Protein AF-0000000066292371 (afdb_homodimer)

Structure (mmCIF, N/CA/C/O backbone):
data_AF-0000000066292371-model_v1
#
loop_
_entity.id
_entity.type
_entity.pdbx_description
1 polymer 'Uncharacterized protein MJ1493'
#
loop_
_atom_site.group_PDB
_atom_site.id
_atom_site.type_symbol
_atom_site.label_atom_id
_atom_site.label_alt_id
_atom_site.label_comp_id
_atom_site.label_asym_id
_atom_site.label_entity_id
_atom_site.label_seq_id
_atom_site.pdbx_PDB_ins_code
_atom_site.Cartn_x
_atom_site.Cartn_y
_atom_site.Cartn_z
_atom_site.occupancy
_atom_site.B_iso_or_equiv
_atom_site.auth_seq_id
_atom_site.auth_comp_id
_atom_site.auth_asym_id
_atom_site.auth_atom_id
_atom_site.pdbx_PDB_model_num
ATOM 1 N N . MET A 1 1 ? -5.598 -14.164 -34.562 1 35.22 1 MET A N 1
ATOM 2 C CA . MET A 1 1 ? -4.801 -14.211 -33.344 1 35.22 1 MET A CA 1
ATOM 3 C C . MET A 1 1 ? -4.656 -12.82 -32.75 1 35.22 1 MET A C 1
ATOM 5 O O . MET A 1 1 ? -4.148 -11.898 -33.406 1 35.22 1 MET A O 1
ATOM 9 N N . ILE A 1 2 ? -5.543 -12.234 -31.969 1 42.31 2 ILE A N 1
ATOM 10 C CA . ILE A 1 2 ? -5.602 -10.836 -31.594 1 42.31 2 ILE A CA 1
ATOM 11 C C . ILE A 1 2 ? -4.238 -10.383 -31.062 1 42.31 2 ILE A C 1
ATOM 13 O O . ILE A 1 2 ? -3.695 -10.984 -30.141 1 42.31 2 ILE A O 1
ATOM 17 N N . THR A 1 3 ? -3.465 -9.773 -31.875 1 56.19 3 THR A N 1
ATOM 18 C CA . THR A 1 3 ? -2.098 -9.375 -31.562 1 56.19 3 THR A CA 1
ATOM 19 C C . THR A 1 3 ? -2.061 -8.492 -30.312 1 56.19 3 THR A C 1
ATOM 21 O O . THR A 1 3 ? -2.633 -7.406 -30.297 1 56.19 3 THR A O 1
ATOM 24 N N . MET A 1 4 ? -1.975 -9.039 -29.156 1 68.94 4 MET A N 1
ATOM 25 C CA . MET A 1 4 ? -1.821 -8.266 -27.922 1 68.94 4 MET A CA 1
ATOM 26 C C . MET A 1 4 ? -0.57 -7.398 -27.984 1 68.94 4 MET A C 1
ATOM 28 O O . MET A 1 4 ? 0.406 -7.75 -28.656 1 68.94 4 MET A O 1
ATOM 32 N N . ASN A 1 5 ? -0.68 -6.156 -27.703 1 85.5 5 ASN A N 1
ATOM 33 C CA . ASN A 1 5 ? 0.447 -5.23 -27.672 1 85.5 5 ASN A CA 1
ATOM 34 C C . ASN A 1 5 ? 1.405 -5.555 -26.531 1 85.5 5 ASN A C 1
ATOM 36 O O . ASN A 1 5 ? 1.593 -4.738 -25.625 1 85.5 5 ASN A O 1
ATOM 40 N N . TYR A 1 6 ? 1.846 -6.859 -26.484 1 94.19 6 TYR A N 1
ATOM 41 C CA . TYR A 1 6 ? 2.857 -7.277 -25.516 1 94.19 6 TYR A CA 1
ATOM 42 C C . TYR A 1 6 ? 4.121 -7.758 -26.234 1 94.19 6 TYR A C 1
ATOM 44 O O . TYR A 1 6 ? 4.043 -8.5 -27.219 1 94.19 6 TYR A O 1
ATOM 52 N N . ASP A 1 7 ? 5.227 -7.285 -25.797 1 94.19 7 ASP A N 1
ATOM 53 C CA . ASP A 1 7 ? 6.516 -7.746 -26.297 1 94.19 7 ASP A CA 1
ATOM 54 C C . ASP A 1 7 ? 6.688 -9.25 -26.062 1 94.19 7 ASP A C 1
ATOM 56 O O . ASP A 1 7 ? 6.316 -9.766 -25 1 94.19 7 ASP A O 1
ATOM 60 N N . PRO A 1 8 ? 7.238 -10.008 -27 1 94.31 8 PRO A N 1
ATOM 61 C CA . PRO A 1 8 ? 7.43 -11.453 -26.859 1 94.31 8 PRO A CA 1
ATOM 62 C C . PRO A 1 8 ? 8.172 -11.836 -25.578 1 94.31 8 PRO A C 1
ATOM 64 O O . PRO A 1 8 ? 7.863 -12.859 -24.969 1 94.31 8 PRO A O 1
ATOM 67 N N . LYS A 1 9 ? 9.164 -11.039 -25.188 1 94.75 9 LYS A N 1
ATOM 68 C CA . LYS A 1 9 ? 9.906 -11.32 -23.969 1 94.75 9 LYS A CA 1
ATOM 69 C C . LYS A 1 9 ? 9 -11.234 -22.75 1 94.75 9 LYS A C 1
ATOM 71 O O . LYS A 1 9 ? 9.109 -12.039 -21.828 1 94.75 9 LYS A O 1
ATOM 76 N N . ILE A 1 10 ? 8.102 -10.258 -22.766 1 95.44 10 ILE A N 1
ATOM 77 C CA . ILE A 1 10 ? 7.148 -10.055 -21.672 1 95.44 10 ILE A CA 1
ATOM 78 C C . ILE A 1 10 ? 6.168 -11.227 -21.625 1 95.44 10 ILE A C 1
ATOM 80 O O . ILE A 1 10 ? 5.836 -11.719 -20.547 1 95.44 10 ILE A O 1
ATOM 84 N N . ILE A 1 11 ? 5.777 -11.672 -22.766 1 95.88 11 ILE A N 1
ATOM 85 C CA . ILE A 1 11 ? 4.867 -12.805 -22.875 1 95.88 11 ILE A CA 1
ATOM 86 C C . ILE A 1 11 ? 5.504 -14.039 -22.234 1 95.88 11 ILE A C 1
ATOM 88 O O . ILE A 1 11 ? 4.887 -14.703 -21.406 1 95.88 11 ILE A O 1
ATOM 92 N N . GLU A 1 12 ? 6.66 -14.359 -22.578 1 94.75 12 GLU A N 1
ATOM 93 C CA . GLU A 1 12 ? 7.363 -15.531 -22.047 1 94.75 12 GLU A CA 1
ATOM 94 C C . GLU A 1 12 ? 7.531 -15.453 -20.547 1 94.75 12 GLU A C 1
ATOM 96 O O . GLU A 1 12 ? 7.27 -16.422 -19.828 1 94.75 12 GLU A O 1
ATOM 101 N N . ARG A 1 13 ? 7.941 -14.312 -20.031 1 93.94 13 ARG A N 1
ATOM 102 C CA . ARG A 1 13 ? 8.148 -14.133 -18.594 1 93.94 13 ARG A CA 1
ATOM 103 C C . ARG A 1 13 ? 6.824 -14.203 -17.844 1 93.94 13 ARG A C 1
ATOM 105 O O . ARG A 1 13 ? 6.758 -14.773 -16.75 1 93.94 13 ARG A O 1
ATOM 112 N N . GLY A 1 14 ? 5.742 -13.578 -18.406 1 96.25 14 GLY A N 1
ATOM 113 C CA . GLY A 1 14 ? 4.426 -13.648 -17.781 1 96.25 14 GLY A CA 1
ATOM 114 C C . GLY A 1 14 ? 3.912 -15.07 -17.641 1 96.25 14 GLY A C 1
ATOM 115 O O . GLY A 1 14 ? 3.344 -15.43 -16.609 1 96.25 14 GLY A O 1
ATOM 116 N N . LYS A 1 15 ? 4.16 -15.859 -18.703 1 95.31 15 LYS A N 1
ATOM 117 C CA . LYS A 1 15 ? 3.775 -17.266 -18.656 1 95.31 15 LYS A CA 1
ATOM 118 C C . LYS A 1 15 ? 4.516 -18 -17.547 1 95.31 15 LYS A C 1
ATOM 120 O O . LYS A 1 15 ? 3.93 -18.828 -16.828 1 95.31 15 LYS A O 1
ATOM 125 N N . LEU A 1 16 ? 5.754 -17.734 -17.406 1 93 16 LEU A N 1
ATOM 126 C CA . LEU A 1 16 ? 6.551 -18.359 -16.359 1 93 16 LEU A CA 1
ATOM 127 C C . LEU A 1 16 ? 6.043 -17.969 -14.977 1 93 16 LEU A C 1
ATOM 129 O O . LEU A 1 16 ? 5.98 -18.812 -14.07 1 93 16 LEU A O 1
ATOM 133 N N . TYR A 1 17 ? 5.707 -16.688 -14.789 1 94.94 17 TYR A N 1
ATOM 134 C CA . TYR A 1 17 ? 5.18 -16.219 -13.508 1 94.94 17 TYR A CA 1
ATOM 135 C C . TYR A 1 17 ? 3.908 -16.984 -13.141 1 94.94 17 TYR A C 1
ATOM 137 O O . TYR A 1 17 ? 3.75 -17.422 -12 1 94.94 17 TYR A O 1
ATOM 145 N N . TYR A 1 18 ? 3.016 -17.141 -14.148 1 94.38 18 TYR A N 1
ATOM 146 C CA . TYR A 1 18 ? 1.777 -17.875 -13.898 1 94.38 18 TYR A CA 1
ATOM 147 C C . TYR A 1 18 ? 2.062 -19.328 -13.562 1 94.38 18 TYR A C 1
ATOM 149 O O . TYR A 1 18 ? 1.548 -19.859 -12.57 1 94.38 18 TYR A O 1
ATOM 157 N N . ARG A 1 19 ? 2.928 -19.984 -14.336 1 91.25 19 ARG A N 1
ATOM 158 C CA . ARG A 1 19 ? 3.229 -21.406 -14.164 1 91.25 19 ARG A CA 1
ATOM 159 C C . ARG A 1 19 ? 3.857 -21.672 -12.805 1 91.25 19 ARG A C 1
ATOM 161 O O . ARG A 1 19 ? 3.68 -22.75 -12.234 1 91.25 19 ARG A O 1
ATOM 168 N N . ASN A 1 20 ? 4.473 -20.703 -12.344 1 91.19 20 ASN A N 1
ATOM 169 C CA . ASN A 1 20 ? 5.148 -20.875 -11.062 1 91.19 20 ASN A CA 1
ATOM 170 C C . ASN A 1 20 ? 4.344 -20.281 -9.914 1 91.19 20 ASN A C 1
ATOM 172 O O . ASN A 1 20 ? 4.914 -19.891 -8.891 1 91.19 20 ASN A O 1
ATOM 176 N N . ASN A 1 21 ? 3.115 -20.031 -10.055 1 90.81 21 ASN A N 1
ATOM 177 C CA . ASN A 1 21 ? 2.135 -19.734 -9.016 1 90.81 21 ASN A CA 1
ATOM 178 C C . ASN A 1 21 ? 2.379 -18.359 -8.391 1 90.81 21 ASN A C 1
ATOM 180 O O . ASN A 1 21 ? 2.238 -18.188 -7.18 1 90.81 21 ASN A O 1
ATOM 184 N N . LEU A 1 22 ? 2.762 -17.469 -9.25 1 93.81 22 LEU A N 1
ATOM 185 C CA . LEU A 1 22 ? 3.064 -16.141 -8.703 1 93.81 22 LEU A CA 1
ATOM 186 C C . LEU A 1 22 ? 1.87 -15.203 -8.859 1 93.81 22 LEU A C 1
ATOM 188 O O . LEU A 1 22 ? 1.904 -14.07 -8.391 1 93.81 22 LEU A O 1
ATOM 192 N N . VAL A 1 23 ? 0.838 -15.664 -9.453 1 95.19 23 VAL A N 1
ATOM 193 C CA . VAL A 1 23 ? -0.432 -14.945 -9.445 1 95.19 23 VAL A CA 1
ATOM 194 C C . VAL A 1 23 ? -1.205 -15.289 -8.172 1 95.19 23 VAL A C 1
ATOM 196 O O . VAL A 1 23 ? -1.658 -16.422 -7.996 1 95.19 23 VAL A O 1
ATOM 199 N N . LYS A 1 24 ? -1.339 -14.359 -7.305 1 94.31 24 LYS A N 1
ATOM 200 C CA . LYS A 1 24 ? -2.029 -14.578 -6.039 1 94.31 24 LYS A CA 1
ATOM 201 C C . LYS A 1 24 ? -3.508 -14.883 -6.262 1 94.31 24 LYS A C 1
ATOM 203 O O . LYS A 1 24 ? -4.066 -15.781 -5.637 1 94.31 24 LYS A O 1
ATOM 208 N N . TYR A 1 25 ? -4.078 -14.117 -7.117 1 93.56 25 TYR A N 1
ATOM 209 C CA . TYR A 1 25 ? -5.461 -14.344 -7.52 1 93.56 25 TYR A CA 1
ATOM 210 C C . TYR A 1 25 ? -5.793 -13.594 -8.805 1 93.56 25 TYR A C 1
ATOM 212 O O . TYR A 1 25 ? -5.098 -12.641 -9.164 1 93.56 25 TYR A O 1
ATOM 220 N N . CYS A 1 26 ? -6.758 -14.062 -9.469 1 96.25 26 CYS A N 1
ATOM 221 C CA . CYS A 1 26 ? -7.316 -13.445 -10.664 1 96.25 26 CYS A CA 1
ATOM 222 C C . CYS A 1 26 ? -8.836 -13.375 -10.586 1 96.25 26 CYS A C 1
ATOM 224 O O . CYS A 1 26 ? -9.5 -14.398 -10.422 1 96.25 26 CYS A O 1
ATOM 226 N N . ILE A 1 27 ? -9.328 -12.164 -10.656 1 97.06 27 ILE A N 1
ATOM 227 C CA . ILE A 1 27 ? -10.766 -11.938 -10.555 1 97.06 27 ILE A CA 1
ATOM 228 C C . ILE A 1 27 ? -11.289 -11.344 -11.859 1 97.06 27 ILE A C 1
ATOM 230 O O . ILE A 1 27 ? -10.742 -10.359 -12.367 1 97.06 27 ILE A O 1
ATOM 234 N N . LYS A 1 28 ? -12.266 -11.953 -12.383 1 96.69 28 LYS A N 1
ATOM 235 C CA . LYS A 1 28 ? -12.977 -11.336 -13.5 1 96.69 28 LYS A CA 1
ATOM 236 C C . LYS A 1 28 ? -14.172 -10.531 -13.008 1 96.69 28 LYS A C 1
ATOM 238 O O . LYS A 1 28 ? -15.062 -11.07 -12.344 1 96.69 28 LYS A O 1
ATOM 243 N N . TYR A 1 29 ? -14.195 -9.328 -13.227 1 96.56 29 TYR A N 1
ATOM 244 C CA . TYR A 1 29 ? -15.297 -8.422 -12.914 1 96.56 29 TYR A CA 1
ATOM 245 C C . TYR A 1 29 ? -15.688 -7.594 -14.133 1 96.56 29 TYR A C 1
ATOM 247 O O . TYR A 1 29 ? -14.914 -6.746 -14.586 1 96.56 29 TYR A O 1
ATOM 255 N N . LYS A 1 30 ? -16.891 -7.82 -14.609 1 94.56 30 LYS A N 1
ATOM 256 C CA . LYS A 1 30 ? -17.312 -7.199 -15.859 1 94.56 30 LYS A CA 1
ATOM 257 C C . LYS A 1 30 ? -16.312 -7.469 -16.969 1 94.56 30 LYS A C 1
ATOM 259 O O . LYS A 1 30 ? -16 -8.625 -17.266 1 94.56 30 LYS A O 1
ATOM 264 N N . ASN A 1 31 ? -15.727 -6.516 -17.609 1 96.12 31 ASN A N 1
ATOM 265 C CA . ASN A 1 31 ? -14.805 -6.723 -18.719 1 96.12 31 ASN A CA 1
ATOM 266 C C . ASN A 1 31 ? -13.359 -6.453 -18.297 1 96.12 31 ASN A C 1
ATOM 268 O O . ASN A 1 31 ? -12.523 -6.098 -19.125 1 96.12 31 ASN A O 1
ATOM 272 N N . PHE A 1 32 ? -13.148 -6.656 -17.016 1 98 32 PHE A N 1
ATOM 273 C CA . PHE A 1 32 ? -11.797 -6.43 -16.516 1 98 32 PHE A CA 1
ATOM 274 C C . PHE A 1 32 ? -11.312 -7.629 -15.711 1 98 32 PHE A C 1
ATOM 276 O O . PHE A 1 32 ? -12.117 -8.359 -15.133 1 98 32 PHE A O 1
ATOM 283 N N . LEU A 1 33 ? -10.031 -7.797 -15.719 1 98.19 33 LEU A N 1
ATOM 284 C CA . LEU A 1 33 ? -9.359 -8.68 -14.773 1 98.19 33 LEU A CA 1
ATOM 285 C C . LEU A 1 33 ? -8.672 -7.879 -13.672 1 98.19 33 LEU A C 1
ATOM 287 O O . LEU A 1 33 ? -8.016 -6.871 -13.953 1 98.19 33 LEU A O 1
ATOM 291 N N . PHE A 1 34 ? -8.93 -8.273 -12.477 1 97.94 34 PHE A N 1
ATOM 292 C CA . PHE A 1 34 ? -8.203 -7.75 -11.328 1 97.94 34 PHE A CA 1
ATOM 293 C C . PHE A 1 34 ? -7.355 -8.844 -10.68 1 97.94 34 PHE A C 1
ATOM 295 O O . PHE A 1 34 ? -7.793 -9.984 -10.562 1 97.94 34 PHE A O 1
ATOM 302 N N . GLY A 1 35 ? -6.133 -8.445 -10.32 1 97.88 35 GLY A N 1
ATOM 303 C CA . GLY A 1 35 ? -5.32 -9.445 -9.641 1 97.88 35 GLY A CA 1
ATOM 304 C C . GLY A 1 35 ? -4.082 -8.859 -8.992 1 97.88 35 GLY A C 1
ATOM 305 O O . GLY A 1 35 ? -3.758 -7.688 -9.195 1 97.88 35 GLY A O 1
ATOM 306 N N . GLU A 1 36 ? -3.498 -9.641 -8.141 1 97.25 36 GLU A N 1
ATOM 307 C CA . GLU A 1 36 ? -2.184 -9.359 -7.574 1 97.25 36 GLU A CA 1
ATOM 308 C C . GLU A 1 36 ? -1.16 -10.406 -7.996 1 97.25 36 GLU A C 1
ATOM 310 O O . GLU A 1 36 ? -1.472 -11.602 -8.055 1 97.25 36 GLU A O 1
ATOM 315 N N . VAL A 1 37 ? -0.085 -9.93 -8.391 1 96.06 37 VAL A N 1
ATOM 316 C CA . VAL A 1 37 ? 0.988 -10.805 -8.836 1 96.06 37 VAL A CA 1
ATOM 317 C C . VAL A 1 37 ? 2.252 -10.539 -8.023 1 96.06 37 VAL A C 1
ATOM 319 O O . VAL A 1 37 ? 2.627 -9.383 -7.805 1 96.06 37 VAL A O 1
ATOM 322 N N . VAL A 1 38 ? 2.916 -11.625 -7.594 1 93.19 38 VAL A N 1
ATOM 323 C CA . VAL A 1 38 ? 4.078 -11.516 -6.715 1 93.19 38 VAL A CA 1
ATOM 324 C C . VAL A 1 38 ? 5.348 -11.383 -7.551 1 93.19 38 VAL A C 1
ATOM 326 O O . VAL A 1 38 ? 5.543 -12.117 -8.523 1 93.19 38 VAL A O 1
ATOM 329 N N . G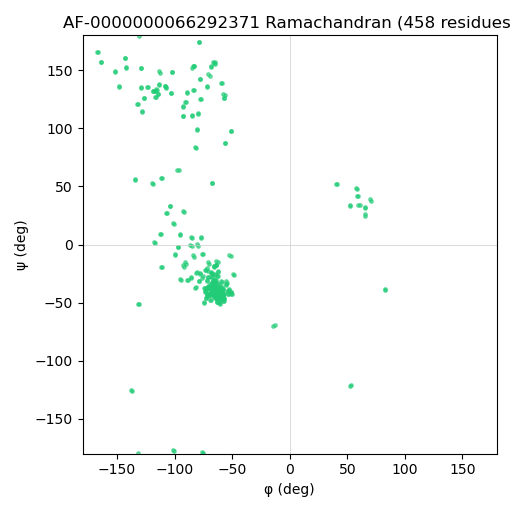LY A 1 39 ? 6.145 -10.445 -7.242 1 91.5 39 GLY A N 1
ATOM 330 C CA . GLY A 1 39 ? 7.508 -10.234 -7.703 1 91.5 39 GLY A CA 1
ATOM 331 C C . GLY A 1 39 ? 8.453 -9.812 -6.594 1 91.5 39 GLY A C 1
ATOM 332 O O . GLY A 1 39 ? 8.562 -10.492 -5.57 1 91.5 39 GLY A O 1
ATOM 333 N N . SER A 1 40 ? 9.156 -8.664 -6.816 1 85.31 40 SER A N 1
ATOM 334 C CA . SER A 1 40 ? 9.906 -8.086 -5.707 1 85.31 40 SER A CA 1
ATOM 335 C C . SER A 1 40 ? 8.969 -7.594 -4.609 1 85.31 40 SER A C 1
ATOM 337 O O . SER A 1 40 ? 9.336 -7.578 -3.432 1 85.31 40 SER A O 1
ATOM 339 N N . ASP A 1 41 ? 7.859 -7.16 -5.023 1 89.12 41 ASP A N 1
ATOM 340 C CA . ASP A 1 41 ? 6.707 -6.848 -4.188 1 89.12 41 ASP A CA 1
ATOM 341 C C . ASP A 1 41 ? 5.438 -7.488 -4.746 1 89.12 41 ASP A C 1
ATOM 343 O O . ASP A 1 41 ? 5.496 -8.281 -5.688 1 89.12 41 ASP A O 1
ATOM 347 N N . THR A 1 42 ? 4.398 -7.289 -4.109 1 92.75 42 THR A N 1
ATOM 348 C CA . THR A 1 42 ? 3.119 -7.695 -4.68 1 92.75 42 THR A CA 1
ATOM 349 C C . THR A 1 42 ? 2.514 -6.562 -5.504 1 92.75 42 THR A C 1
ATOM 351 O O . THR A 1 42 ? 2.318 -5.453 -5.004 1 92.75 42 THR A O 1
ATOM 354 N N . TYR A 1 43 ? 2.24 -6.805 -6.746 1 95.81 43 TYR A N 1
ATOM 355 C CA . TYR A 1 43 ? 1.78 -5.77 -7.664 1 95.81 43 TYR A CA 1
ATOM 356 C C . TYR A 1 43 ? 0.301 -5.941 -7.984 1 95.81 43 TYR A C 1
ATOM 358 O O . TYR A 1 43 ? -0.155 -7.055 -8.258 1 95.81 43 TYR A O 1
ATOM 366 N N . LYS A 1 44 ? -0.435 -4.844 -7.941 1 97.88 44 LYS A N 1
ATOM 367 C CA . LYS A 1 44 ? -1.833 -4.824 -8.359 1 97.88 44 LYS A CA 1
ATOM 368 C C . LYS A 1 44 ? -1.951 -4.656 -9.875 1 97.88 44 LYS A C 1
ATOM 370 O O . LYS A 1 44 ? -1.317 -3.777 -10.461 1 97.88 44 LYS A O 1
ATOM 375 N N . VAL A 1 45 ? -2.787 -5.492 -10.445 1 98.5 45 VAL A N 1
ATOM 376 C CA . VAL A 1 45 ? -2.881 -5.531 -11.898 1 98.5 45 VAL A CA 1
ATOM 377 C C . VAL A 1 45 ? -4.34 -5.426 -12.328 1 98.5 45 VAL A C 1
ATOM 379 O O . VAL A 1 45 ? -5.219 -6.059 -11.734 1 98.5 45 VAL A O 1
ATOM 382 N N . LYS A 1 46 ? -4.609 -4.621 -13.305 1 98.5 46 LYS A N 1
ATOM 383 C CA . LYS A 1 46 ? -5.91 -4.523 -13.961 1 98.5 46 LYS A CA 1
ATOM 384 C C . LYS A 1 46 ? -5.773 -4.691 -15.469 1 98.5 46 LYS A C 1
ATOM 386 O O . LYS A 1 46 ? -4.969 -4.008 -16.109 1 98.5 46 LYS A O 1
ATOM 391 N N . VAL A 1 47 ? -6.473 -5.559 -16.016 1 98.31 47 VAL A N 1
ATOM 392 C CA . VAL A 1 47 ? -6.41 -5.805 -17.453 1 98.31 47 VAL A CA 1
ATOM 393 C C . VAL A 1 47 ? -7.773 -5.539 -18.078 1 98.31 47 VAL A C 1
ATOM 395 O O . VAL A 1 47 ? -8.797 -6.012 -17.578 1 98.31 47 VAL A O 1
ATOM 398 N N . ASP A 1 48 ? -7.793 -4.805 -19.141 1 97.69 48 ASP A N 1
ATOM 399 C CA . ASP A 1 48 ? -9.008 -4.496 -19.891 1 97.69 48 ASP A CA 1
ATOM 400 C C . ASP A 1 48 ? -9.227 -5.504 -21.016 1 97.69 48 ASP A C 1
ATOM 402 O O . ASP A 1 48 ? -8.531 -5.469 -22.031 1 97.69 48 ASP A O 1
ATOM 406 N N . LEU A 1 49 ? -10.211 -6.324 -20.891 1 96 49 LEU A N 1
ATOM 407 C CA . LEU A 1 49 ? -10.469 -7.391 -21.844 1 96 49 LEU A CA 1
ATOM 408 C C . LEU A 1 49 ? -11.016 -6.824 -23.156 1 96 49 LEU A C 1
ATOM 410 O O . LEU A 1 49 ? -10.867 -7.438 -24.219 1 96 49 LEU A O 1
ATOM 414 N N . ASP A 1 50 ? -11.578 -5.641 -23.109 1 94.38 50 ASP A N 1
ATOM 415 C CA . ASP A 1 50 ? -12.211 -5.039 -24.281 1 94.38 50 ASP A CA 1
ATOM 416 C C . ASP A 1 50 ? -11.227 -4.16 -25.047 1 94.38 50 ASP A C 1
ATOM 418 O O . ASP A 1 50 ? -11.492 -3.768 -26.172 1 94.38 50 ASP A O 1
ATOM 422 N N . ASN A 1 51 ? -10.195 -3.781 -24.484 1 94.25 51 ASN A N 1
ATOM 423 C CA . ASN A 1 51 ? -9.203 -2.908 -25.094 1 94.25 51 ASN A CA 1
ATOM 424 C C . ASN A 1 51 ? -7.891 -3.643 -25.344 1 94.25 51 ASN A C 1
ATOM 426 O O . ASN A 1 51 ? -6.836 -3.213 -24.875 1 94.25 51 ASN A O 1
ATOM 430 N N . ASN A 1 52 ? -7.98 -4.75 -26.125 1 94.12 52 ASN A N 1
ATOM 431 C CA . ASN A 1 52 ? -6.832 -5.551 -26.531 1 94.12 52 ASN A CA 1
ATOM 432 C C . ASN A 1 52 ? -5.984 -5.965 -25.328 1 94.12 52 ASN A C 1
ATOM 434 O O . ASN A 1 52 ? -4.754 -5.895 -25.391 1 94.12 52 ASN A O 1
ATOM 438 N N . TYR A 1 53 ? -6.602 -6.211 -24.156 1 96.81 53 TYR A N 1
ATOM 439 C CA . TYR A 1 53 ? -5.953 -6.73 -22.969 1 96.81 53 TYR A CA 1
ATOM 440 C C . TYR A 1 53 ? -4.934 -5.73 -22.422 1 96.81 53 TYR A C 1
ATOM 442 O O . TYR A 1 53 ? -3.873 -6.121 -21.938 1 96.81 53 TYR A O 1
ATOM 450 N N . PHE A 1 54 ? -5.254 -4.473 -22.625 1 97.19 54 PHE A N 1
ATOM 451 C CA . PHE A 1 54 ? -4.391 -3.457 -22.047 1 97.19 54 PHE A CA 1
ATOM 452 C C . PHE A 1 54 ? -4.277 -3.648 -20.531 1 97.19 54 PHE A C 1
ATOM 454 O O . PHE A 1 54 ? -5.289 -3.773 -19.844 1 97.19 54 PHE A O 1
ATOM 461 N N . GLY A 1 55 ? -3.012 -3.738 -20.094 1 97.62 55 GLY A N 1
ATOM 462 C CA . GLY A 1 55 ? -2.793 -4.031 -18.688 1 97.62 55 GLY A CA 1
ATOM 463 C C . GLY A 1 55 ? -2.137 -2.887 -17.938 1 97.62 55 GLY A C 1
ATOM 464 O O . GLY A 1 55 ? -1.172 -2.293 -18.406 1 97.62 55 GLY A O 1
ATOM 465 N N . LEU A 1 56 ? -2.715 -2.537 -16.844 1 97.62 56 LEU A N 1
ATOM 466 C CA . LEU A 1 56 ? -2.104 -1.607 -15.906 1 97.62 56 LEU A CA 1
ATOM 467 C C . LEU A 1 56 ? -1.515 -2.352 -14.711 1 97.62 56 LEU A C 1
ATOM 469 O O . LEU A 1 56 ? -2.078 -3.352 -14.258 1 97.62 56 LEU A O 1
ATOM 473 N N . CYS A 1 57 ? -0.457 -1.817 -14.164 1 97.62 57 CYS A N 1
ATOM 474 C CA . CYS A 1 57 ? 0.247 -2.496 -13.078 1 97.62 57 CYS A CA 1
ATOM 475 C C . CYS A 1 57 ? 0.945 -1.492 -12.172 1 97.62 57 CYS A C 1
ATOM 477 O O . CYS A 1 57 ? 1.435 -0.462 -12.633 1 97.62 57 CYS A O 1
ATOM 479 N N . THR A 1 58 ? 1.072 -1.785 -10.922 1 94.94 58 THR A N 1
ATOM 480 C CA . THR A 1 58 ? 1.727 -0.88 -9.984 1 94.94 58 THR A CA 1
ATOM 481 C C . THR A 1 58 ? 3.238 -1.089 -10 1 94.94 58 THR A C 1
ATOM 483 O O . THR A 1 58 ? 3.957 -0.514 -9.18 1 94.94 58 THR A O 1
ATOM 486 N N . CYS A 1 59 ? 3.754 -1.862 -10.805 1 94.75 59 CYS A N 1
ATOM 487 C CA . CYS A 1 59 ? 5.199 -2.055 -10.898 1 94.75 59 CYS A CA 1
ATOM 488 C C . CYS A 1 59 ? 5.863 -0.871 -11.586 1 94.75 59 CYS A C 1
ATOM 490 O O . CYS A 1 59 ? 5.188 0.065 -12.016 1 94.75 59 CYS A O 1
ATOM 492 N N . GLN A 1 60 ? 7.113 -0.902 -11.75 1 91.06 60 GLN A N 1
ATOM 493 C CA . GLN A 1 60 ? 7.879 0.216 -12.297 1 91.06 60 GLN A CA 1
ATOM 494 C C . GLN A 1 60 ? 7.547 0.446 -13.766 1 91.06 60 GLN A C 1
ATOM 496 O O . GLN A 1 60 ? 7.684 1.562 -14.273 1 91.06 60 GLN A O 1
ATOM 501 N N . TYR A 1 61 ? 7.07 -0.575 -14.523 1 92.94 61 TYR A N 1
ATOM 502 C CA . TYR A 1 61 ? 6.785 -0.459 -15.945 1 92.94 61 TYR A CA 1
ATOM 503 C C . TYR A 1 61 ? 5.383 0.09 -16.188 1 92.94 61 TYR A C 1
ATOM 505 O O . TYR A 1 61 ? 5.078 0.596 -17.266 1 92.94 61 TYR A O 1
ATOM 513 N N . LYS A 1 62 ? 4.461 -0.126 -15.297 1 93 62 LYS A N 1
ATOM 514 C CA . LYS A 1 62 ? 3.16 0.526 -15.188 1 93 62 LYS A CA 1
ATOM 515 C C . LYS A 1 62 ? 2.141 -0.124 -16.125 1 93 62 LYS A C 1
ATOM 517 O O . LYS A 1 62 ? 0.965 -0.247 -15.773 1 93 62 LYS A O 1
ATOM 522 N N . TYR A 1 63 ? 2.643 -0.485 -17.312 1 95.62 63 TYR A N 1
ATOM 523 C CA . TYR A 1 63 ? 1.641 -1.011 -18.234 1 95.62 63 TYR A CA 1
ATOM 524 C C . TYR A 1 63 ? 2.205 -2.168 -19.047 1 95.62 63 TYR A C 1
ATOM 526 O O . TYR A 1 63 ? 3.412 -2.238 -19.297 1 95.62 63 TYR A O 1
ATOM 534 N N . ASN A 1 64 ? 1.332 -3.062 -19.453 1 97.31 64 ASN A N 1
ATOM 535 C CA . ASN A 1 64 ? 1.603 -4.203 -20.328 1 97.31 64 ASN A CA 1
ATOM 536 C C . ASN A 1 64 ? 2.928 -4.871 -19.984 1 97.31 64 ASN A C 1
ATOM 538 O O . ASN A 1 64 ? 3.773 -5.078 -20.859 1 97.31 64 ASN A O 1
ATOM 542 N N . CYS A 1 65 ? 3.018 -5.16 -18.75 1 97.75 65 CYS A N 1
ATOM 543 C CA . CYS A 1 65 ? 4.227 -5.777 -18.219 1 97.75 65 CYS A CA 1
ATOM 544 C C . CYS A 1 65 ? 4.035 -7.277 -18.031 1 97.75 65 CYS A C 1
ATOM 546 O O . CYS A 1 65 ? 2.973 -7.816 -18.344 1 97.75 65 CYS A O 1
ATOM 548 N N . LYS A 1 66 ? 5.027 -7.961 -17.516 1 96.75 66 LYS A N 1
ATOM 549 C CA . LYS A 1 66 ? 4.953 -9.406 -17.312 1 96.75 66 LYS A CA 1
ATOM 550 C C . LYS A 1 66 ? 3.896 -9.766 -16.266 1 96.75 66 LYS A C 1
ATOM 552 O O . LYS A 1 66 ? 3.299 -10.836 -16.328 1 96.75 66 LYS A O 1
ATOM 557 N N . HIS A 1 67 ? 3.664 -8.898 -15.305 1 98.12 67 HIS A N 1
ATOM 558 C CA . HIS A 1 67 ? 2.617 -9.148 -14.32 1 98.12 67 HIS A CA 1
ATOM 559 C C . HIS A 1 67 ? 1.236 -9.133 -14.969 1 98.12 67 HIS A C 1
ATOM 561 O O . HIS A 1 67 ? 0.398 -9.984 -14.68 1 98.12 67 HIS A O 1
ATOM 567 N N . ALA A 1 68 ? 1.094 -8.156 -15.812 1 98.44 68 ALA A N 1
ATOM 568 C CA . ALA A 1 68 ? -0.168 -8.078 -16.547 1 98.44 68 ALA A CA 1
ATOM 569 C C . ALA A 1 68 ? -0.393 -9.336 -17.375 1 98.44 68 ALA A C 1
ATOM 571 O O . ALA A 1 68 ? -1.479 -9.922 -17.344 1 98.44 68 ALA A O 1
ATOM 572 N N . TYR A 1 69 ? 0.638 -9.75 -18.016 1 98.06 69 TYR A N 1
ATOM 573 C CA . TYR A 1 69 ? 0.454 -10.922 -18.875 1 98.06 69 TYR A CA 1
ATOM 574 C C . TYR A 1 69 ? 0.258 -12.18 -18.031 1 98.06 69 TYR A C 1
ATOM 576 O O . TYR A 1 69 ? -0.476 -13.094 -18.422 1 98.06 69 TYR A O 1
ATOM 584 N N . ALA A 1 70 ? 0.929 -12.289 -16.922 1 97.94 70 ALA A N 1
ATOM 585 C CA . ALA A 1 70 ? 0.694 -13.422 -16.016 1 97.94 70 ALA A CA 1
ATOM 586 C C . ALA A 1 70 ? -0.783 -13.531 -15.656 1 97.94 70 ALA A C 1
ATOM 588 O O . ALA A 1 70 ? -1.328 -14.641 -15.594 1 97.94 70 ALA A O 1
ATOM 589 N N . LEU A 1 71 ? -1.415 -12.406 -15.43 1 98.38 71 LEU A N 1
ATOM 590 C CA . LEU A 1 71 ? -2.838 -12.391 -15.109 1 98.38 71 LEU A CA 1
ATOM 591 C C . LEU A 1 71 ? -3.67 -12.844 -16.297 1 98.38 71 LEU A C 1
ATOM 593 O O . LEU A 1 71 ? -4.645 -13.578 -16.141 1 98.38 71 LEU A O 1
ATOM 597 N N . ILE A 1 72 ? -3.287 -12.391 -17.453 1 98.06 72 ILE A N 1
ATOM 598 C CA . ILE A 1 72 ? -3.957 -12.82 -18.688 1 98.06 72 ILE A CA 1
ATOM 599 C C . ILE A 1 72 ? -3.838 -14.336 -18.844 1 98.06 72 ILE A C 1
ATOM 601 O O . ILE A 1 72 ? -4.812 -15.008 -19.172 1 98.06 72 ILE A O 1
ATOM 605 N N . GLU A 1 73 ? -2.652 -14.867 -18.594 1 96.88 73 GLU A N 1
ATOM 606 C CA . GLU A 1 73 ? -2.426 -16.312 -18.688 1 96.88 73 GLU A CA 1
ATOM 607 C C . GLU A 1 73 ? -3.344 -17.078 -17.734 1 96.88 73 GLU A C 1
ATOM 609 O O . GLU A 1 73 ? -3.891 -18.109 -18.094 1 96.88 73 GLU A O 1
ATOM 614 N N . ALA A 1 74 ? -3.5 -16.594 -16.562 1 96.38 74 ALA A N 1
ATOM 615 C CA . ALA A 1 74 ? -4.426 -17.203 -15.609 1 96.38 74 ALA A CA 1
ATOM 616 C C . ALA A 1 74 ? -5.84 -17.25 -16.172 1 96.38 74 ALA A C 1
ATOM 618 O O . ALA A 1 74 ? -6.508 -18.281 -16.094 1 96.38 74 ALA A O 1
ATOM 619 N N . TYR A 1 75 ? -6.273 -16.125 -16.688 1 96.44 75 TYR A N 1
ATOM 620 C CA . TYR A 1 75 ? -7.602 -16.016 -17.281 1 96.44 75 TYR A CA 1
ATOM 621 C C . TYR A 1 75 ? -7.77 -17.016 -18.422 1 96.44 75 TYR A C 1
ATOM 623 O O . TYR A 1 75 ? -8.781 -17.719 -18.5 1 96.44 75 TYR A O 1
ATOM 631 N N . GLU A 1 76 ? -6.773 -17.094 -19.328 1 94.44 76 GLU A N 1
ATOM 632 C CA . GLU A 1 76 ? -6.828 -17.969 -20.5 1 94.44 76 GLU A CA 1
ATOM 633 C C . GLU A 1 76 ? -6.859 -19.438 -20.094 1 94.44 76 GLU A C 1
ATOM 635 O O . GLU A 1 76 ? -7.398 -20.281 -20.812 1 94.44 76 GLU A O 1
ATOM 640 N N . ASN A 1 77 ? -6.34 -19.703 -18.969 1 92.81 77 ASN A N 1
ATOM 641 C CA . ASN A 1 77 ? -6.332 -21.078 -18.469 1 92.81 77 ASN A CA 1
ATOM 642 C C . ASN A 1 77 ? -7.516 -21.344 -17.547 1 92.81 77 ASN A C 1
ATOM 644 O O . ASN A 1 77 ? -7.52 -22.328 -16.797 1 92.81 77 ASN A O 1
ATOM 648 N N . ASN A 1 78 ? -8.422 -20.453 -17.438 1 90.31 78 ASN A N 1
ATOM 649 C CA . ASN A 1 78 ? -9.648 -20.547 -16.656 1 90.31 78 ASN A CA 1
ATOM 650 C C . ASN A 1 78 ? -9.352 -20.625 -15.164 1 90.31 78 ASN A C 1
ATOM 652 O O . ASN A 1 78 ? -10.062 -21.297 -14.414 1 90.31 78 ASN A O 1
ATOM 656 N N . ASN A 1 79 ? -8.242 -20.094 -14.82 1 91.81 79 ASN A N 1
ATOM 657 C CA . ASN A 1 79 ? -7.852 -20.016 -13.414 1 91.81 79 ASN A CA 1
ATOM 658 C C . ASN A 1 79 ? -8.172 -18.641 -12.828 1 91.81 79 ASN A C 1
ATOM 660 O O . ASN A 1 79 ? -7.258 -17.891 -12.477 1 91.81 79 ASN A O 1
ATOM 664 N N . TYR A 1 80 ? -9.43 -18.312 -12.766 1 91.94 80 TYR A N 1
ATOM 665 C CA . TYR A 1 80 ? -9.914 -17.062 -12.195 1 91.94 80 TYR A CA 1
ATOM 666 C C . TYR A 1 80 ? -11.227 -17.281 -11.445 1 91.94 80 TYR A C 1
ATOM 668 O O . TYR A 1 80 ? -11.852 -18.328 -11.562 1 91.94 80 TYR A O 1
ATOM 676 N N . VAL A 1 81 ? -11.516 -16.391 -10.625 1 91.88 81 VAL A N 1
ATOM 677 C CA . VAL A 1 81 ? -12.789 -16.391 -9.898 1 91.88 81 VAL A CA 1
ATOM 678 C C . VAL A 1 81 ? -13.68 -15.273 -10.422 1 91.88 81 VAL A C 1
ATOM 680 O O . VAL A 1 81 ? -13.211 -14.156 -10.664 1 91.88 81 VAL A O 1
ATOM 683 N N . ASP A 1 82 ? -14.906 -15.594 -10.602 1 91.94 82 ASP A N 1
ATOM 684 C CA . ASP A 1 82 ? -15.867 -14.578 -11.023 1 91.94 82 ASP A CA 1
ATOM 685 C C . ASP A 1 82 ? -16.281 -13.695 -9.852 1 91.94 82 ASP A C 1
ATOM 687 O O . ASP A 1 82 ? -16.734 -14.195 -8.82 1 91.94 82 ASP A O 1
ATOM 691 N N . ALA A 1 83 ? -16.125 -12.406 -10.008 1 94.62 83 ALA A N 1
ATOM 692 C CA . ALA A 1 83 ? -16.469 -11.445 -8.961 1 94.62 83 ALA A CA 1
ATOM 693 C C . ALA A 1 83 ? -17.922 -11.609 -8.523 1 94.62 83 ALA A C 1
ATOM 695 O O . ALA A 1 83 ? -18.25 -11.438 -7.348 1 94.62 83 ALA A O 1
ATOM 696 N N . GLU A 1 84 ? -18.781 -11.93 -9.391 1 91.88 84 GLU A N 1
ATOM 697 C CA . GLU A 1 84 ? -20.219 -12.07 -9.094 1 91.88 84 GLU A CA 1
ATOM 698 C C . GLU A 1 84 ? -20.469 -13.195 -8.094 1 91.88 84 GLU A C 1
ATOM 700 O O . GLU A 1 84 ? -21.375 -13.102 -7.266 1 91.88 84 GLU A O 1
ATOM 705 N N . GLU A 1 85 ? -19.734 -14.219 -8.25 1 89.31 85 GLU A N 1
ATOM 706 C CA . GLU A 1 85 ? -19.859 -15.312 -7.293 1 89.31 85 GLU A CA 1
ATOM 707 C C . GLU A 1 85 ? -19.484 -14.867 -5.883 1 89.31 85 GLU A C 1
ATOM 709 O O . GLU A 1 85 ? -20.172 -15.211 -4.914 1 89.31 85 GLU A O 1
ATOM 714 N N . ILE A 1 86 ? -18.422 -14.102 -5.754 1 90.75 86 ILE A N 1
ATOM 715 C CA . ILE A 1 86 ? -17.969 -13.578 -4.473 1 90.75 86 ILE A CA 1
ATOM 716 C C . ILE A 1 86 ? -19.031 -12.648 -3.887 1 90.75 86 ILE A C 1
ATOM 718 O O . ILE A 1 86 ? -19.391 -12.781 -2.719 1 90.75 86 ILE A O 1
ATOM 722 N N . PHE A 1 87 ? -19.5 -11.742 -4.68 1 92.81 87 PHE A N 1
ATOM 723 C CA . PHE A 1 87 ? -20.453 -10.742 -4.215 1 92.81 87 PHE A CA 1
ATOM 724 C C . PHE A 1 87 ? -21.781 -11.383 -3.854 1 92.81 87 PHE A C 1
ATOM 726 O O . PHE A 1 87 ? -22.469 -10.938 -2.926 1 92.81 87 PHE A O 1
ATOM 733 N N . LYS A 1 88 ? -22.156 -12.453 -4.566 1 91.38 88 LYS A N 1
ATOM 734 C CA . LYS A 1 88 ? -23.375 -13.18 -4.23 1 91.38 88 LYS A CA 1
ATOM 735 C C . LYS A 1 88 ? -23.297 -13.781 -2.832 1 91.38 88 LYS A C 1
ATOM 737 O O . LYS A 1 88 ? -24.266 -13.727 -2.068 1 91.38 88 LYS A O 1
ATOM 742 N N . GLU A 1 89 ? -22.203 -14.336 -2.541 1 89.38 89 GLU A N 1
ATOM 743 C CA . GLU A 1 89 ? -21.984 -14.898 -1.211 1 89.38 89 GLU A CA 1
ATOM 744 C C . GLU A 1 89 ? -22.141 -13.836 -0.129 1 89.38 89 GLU A C 1
ATOM 746 O O . GLU A 1 89 ? -22.703 -14.109 0.94 1 89.38 89 GLU A O 1
ATOM 751 N N . ILE A 1 90 ? -21.672 -12.641 -0.365 1 92.38 90 ILE A N 1
ATOM 752 C CA . ILE A 1 90 ? -21.766 -11.539 0.587 1 92.38 90 ILE A CA 1
ATOM 753 C C . ILE A 1 90 ? -23.219 -11.055 0.68 1 92.38 90 ILE A C 1
ATOM 755 O O . ILE A 1 90 ? -23.719 -10.781 1.773 1 92.38 90 ILE A O 1
ATOM 759 N N . GLU A 1 91 ? -23.844 -10.945 -0.468 1 93.06 91 GLU A N 1
ATOM 760 C CA . GLU A 1 91 ? -25.219 -10.461 -0.55 1 93.06 91 GLU A CA 1
ATOM 761 C C . GLU A 1 91 ? -26.172 -11.344 0.256 1 93.06 91 GLU A C 1
ATOM 763 O O . GLU A 1 91 ? -27.172 -10.867 0.793 1 93.06 91 GLU A O 1
ATOM 768 N N . ASP A 1 92 ? -25.875 -12.633 0.325 1 92.62 92 ASP A N 1
ATOM 769 C CA . ASP A 1 92 ? -26.734 -13.594 1 1 92.62 92 ASP A CA 1
ATOM 770 C C . ASP A 1 92 ? -26.609 -13.484 2.518 1 92.62 92 ASP A C 1
ATOM 772 O O . ASP A 1 92 ? -27.406 -14.055 3.26 1 92.62 92 ASP A O 1
ATOM 776 N N . LYS A 1 93 ? -25.703 -12.734 2.975 1 91.88 93 LYS A N 1
ATOM 777 C CA . LYS A 1 93 ? -25.516 -12.539 4.41 1 91.88 93 LYS A CA 1
ATOM 778 C C . LYS A 1 93 ? -26.469 -11.484 4.953 1 91.88 93 LYS A C 1
ATOM 780 O O . LYS A 1 93 ? -26.938 -10.617 4.207 1 91.88 93 LYS A O 1
ATOM 785 N N . PRO A 1 94 ? -26.797 -11.594 6.242 1 94.38 94 PRO A N 1
ATOM 786 C CA . PRO A 1 94 ? -27.625 -10.555 6.859 1 94.38 94 PRO A CA 1
ATOM 787 C C . PRO A 1 94 ? -26.906 -9.211 6.941 1 94.38 94 PRO A C 1
ATOM 789 O O . PRO A 1 94 ? -25.672 -9.156 6.883 1 94.38 94 PRO A O 1
ATOM 792 N N . LYS A 1 95 ? -27.672 -8.102 7.027 1 94.94 95 LYS A N 1
ATOM 793 C CA . LYS A 1 95 ? -27.156 -6.742 7.066 1 94.94 95 LYS A CA 1
ATOM 794 C C . LYS A 1 95 ? -26.078 -6.594 8.141 1 94.94 95 LYS A C 1
ATOM 796 O O . LYS A 1 95 ? -25.016 -5.996 7.895 1 94.94 95 LYS A O 1
ATOM 801 N N . GLU A 1 96 ? -26.297 -7.211 9.305 1 94.5 96 GLU A N 1
ATOM 802 C CA . GLU A 1 96 ? -25.391 -7.074 10.438 1 94.5 96 GLU A CA 1
ATOM 803 C C . GLU A 1 96 ? -24.016 -7.68 10.117 1 94.5 96 GLU A C 1
ATOM 805 O O . GLU A 1 96 ? -22.984 -7.133 10.508 1 94.5 96 GLU A O 1
ATOM 810 N N . GLU A 1 97 ? -24.016 -8.727 9.398 1 94.94 97 GLU A N 1
ATOM 811 C CA . GLU A 1 97 ? -22.766 -9.406 9.031 1 94.94 97 GLU A CA 1
ATOM 812 C C . GLU A 1 97 ? -22 -8.609 7.98 1 94.94 97 GLU A C 1
ATOM 814 O O . GLU A 1 97 ? -20.766 -8.516 8.047 1 94.94 97 GLU A O 1
ATOM 819 N N . ILE A 1 98 ? -22.734 -8.086 7.059 1 95.81 98 ILE A N 1
ATOM 820 C CA . ILE A 1 98 ? -22.125 -7.273 6.02 1 95.81 98 ILE A CA 1
ATOM 821 C C . ILE A 1 98 ? -21.453 -6.051 6.648 1 95.81 98 ILE A C 1
ATOM 823 O O . ILE A 1 98 ? -20.344 -5.684 6.281 1 95.81 98 ILE A O 1
ATOM 827 N N . LEU A 1 99 ? -22.141 -5.469 7.605 1 95.44 99 LEU A N 1
ATOM 828 C CA . LEU A 1 99 ? -21.609 -4.309 8.32 1 95.44 99 LEU A CA 1
ATOM 829 C C . LEU A 1 99 ? -20.328 -4.668 9.062 1 95.44 99 LEU A C 1
ATOM 831 O O . LEU A 1 99 ? -19.375 -3.889 9.062 1 95.44 99 LEU A O 1
ATOM 835 N N . LYS A 1 100 ? -20.344 -5.793 9.656 1 95.62 100 LYS A N 1
ATOM 836 C CA . LYS A 1 100 ? -19.156 -6.25 10.375 1 95.62 100 LYS A CA 1
ATOM 837 C C . LYS A 1 100 ? -17.969 -6.41 9.438 1 95.62 100 LYS A C 1
ATOM 839 O O . LYS A 1 100 ? -16.859 -5.996 9.766 1 95.62 100 LYS A O 1
ATOM 844 N N . ILE A 1 101 ? -18.219 -6.984 8.266 1 95.94 101 ILE A N 1
ATOM 845 C CA . ILE A 1 101 ? -17.172 -7.168 7.262 1 95.94 101 ILE A CA 1
ATOM 846 C C . ILE A 1 101 ? -16.641 -5.805 6.824 1 95.94 101 ILE A C 1
ATOM 848 O O . ILE A 1 101 ? -15.422 -5.594 6.77 1 95.94 101 ILE A O 1
ATOM 852 N N . LEU A 1 102 ? -17.531 -4.91 6.562 1 96.38 102 LEU A N 1
ATOM 853 C CA . LEU A 1 102 ? -17.172 -3.57 6.117 1 96.38 102 LEU A CA 1
ATOM 854 C C . LEU A 1 102 ? -16.328 -2.857 7.168 1 96.38 102 LEU A C 1
ATOM 856 O O . LEU A 1 102 ? -15.273 -2.297 6.852 1 96.38 102 LEU A O 1
ATOM 860 N N . LYS A 1 103 ? -16.812 -2.896 8.422 1 95.06 103 LYS A N 1
ATOM 861 C CA . LYS A 1 103 ? -16.094 -2.246 9.508 1 95.06 103 LYS A CA 1
ATOM 862 C C . LYS A 1 103 ? -14.688 -2.814 9.656 1 95.06 103 LYS A C 1
ATOM 864 O O . LYS A 1 103 ? -13.719 -2.064 9.812 1 95.06 103 LYS A O 1
ATOM 869 N N . ASN A 1 104 ? -14.586 -4.102 9.562 1 96.19 104 ASN A N 1
ATOM 870 C CA . ASN A 1 104 ? -13.297 -4.762 9.688 1 96.19 104 ASN A CA 1
ATOM 871 C C . ASN A 1 104 ? -12.328 -4.328 8.586 1 96.19 104 ASN A C 1
ATOM 873 O O . ASN A 1 104 ? -11.141 -4.113 8.844 1 96.19 104 ASN A O 1
ATOM 877 N N . LEU A 1 105 ? -12.836 -4.246 7.383 1 96.25 105 LEU A N 1
ATOM 878 C CA . LEU A 1 105 ? -12 -3.822 6.262 1 96.25 105 LEU A CA 1
ATOM 879 C C . LEU A 1 105 ? -11.523 -2.387 6.449 1 96.25 105 LEU A C 1
ATOM 881 O O . LEU A 1 105 ? -10.359 -2.076 6.199 1 96.25 105 LEU A O 1
ATOM 885 N N . VAL A 1 106 ? -12.422 -1.493 6.934 1 96.25 106 VAL A N 1
ATOM 886 C CA . VAL A 1 106 ? -12.109 -0.082 7.129 1 96.25 106 VAL A CA 1
ATOM 887 C C . VAL A 1 106 ? -10.992 0.057 8.164 1 96.25 106 VAL A C 1
ATOM 889 O O . VAL A 1 106 ? -10.031 0.794 7.953 1 96.25 106 VAL A O 1
ATOM 892 N N . VAL A 1 107 ? -11.148 -0.681 9.25 1 95.38 107 VAL A N 1
ATOM 893 C CA . VAL A 1 107 ? -10.18 -0.603 10.336 1 95.38 107 VAL A CA 1
ATOM 894 C C . VAL A 1 107 ? -8.852 -1.206 9.891 1 95.38 107 VAL A C 1
ATOM 896 O O . VAL A 1 107 ? -7.797 -0.577 10.023 1 95.38 107 VAL A O 1
ATOM 899 N N . LYS A 1 108 ? -8.93 -2.369 9.305 1 95.25 108 LYS A N 1
ATOM 900 C CA . LYS A 1 108 ? -7.75 -3.156 8.953 1 95.25 108 LYS A CA 1
ATOM 901 C C . LYS A 1 108 ? -6.918 -2.455 7.883 1 95.25 108 LYS A C 1
ATOM 903 O O . LYS A 1 108 ? -5.688 -2.48 7.93 1 95.25 108 LYS A O 1
ATOM 908 N N . TYR A 1 109 ? -7.602 -1.789 6.961 1 95.88 109 TYR A N 1
ATOM 909 C CA . TYR A 1 109 ? -6.891 -1.27 5.801 1 95.88 109 TYR A CA 1
ATOM 910 C C . TYR A 1 109 ? -6.863 0.254 5.812 1 95.88 109 TYR A C 1
ATOM 912 O O . TYR A 1 109 ? -6.492 0.883 4.816 1 95.88 109 TYR A O 1
ATOM 920 N N . TYR A 1 110 ? -7.285 0.896 6.898 1 95.81 110 TYR A N 1
ATOM 921 C CA . TYR A 1 110 ? -7.238 2.34 7.094 1 95.81 110 TYR A CA 1
ATOM 922 C C . TYR A 1 110 ? -8.016 3.062 6 1 95.81 110 TYR A C 1
ATOM 924 O O . TYR A 1 110 ? -7.523 4.027 5.41 1 95.81 110 TYR A O 1
ATOM 932 N N . LEU A 1 111 ? -9.195 2.609 5.738 1 95.5 111 LEU A N 1
ATOM 933 C CA . LEU A 1 111 ? -9.992 3.162 4.648 1 95.5 111 LEU A CA 1
ATOM 934 C C . LEU A 1 111 ? -10.898 4.285 5.148 1 95.5 111 LEU A C 1
ATOM 936 O O . LEU A 1 111 ? -11.945 4.555 4.559 1 95.5 111 LEU A O 1
ATOM 940 N N . TRP A 1 112 ? -10.531 4.98 6.18 1 92.5 112 TRP A N 1
ATOM 941 C CA . TRP A 1 112 ? -11.344 5.992 6.844 1 92.5 112 TRP A CA 1
ATOM 942 C C . TRP A 1 112 ? -11.578 7.188 5.93 1 92.5 112 TRP A C 1
ATOM 944 O O . TRP A 1 112 ? -12.625 7.84 6.004 1 92.5 112 TRP A O 1
ATOM 954 N N . ASP A 1 113 ? -10.609 7.453 5.07 1 88.56 113 ASP A N 1
ATOM 955 C CA . ASP A 1 113 ? -10.68 8.625 4.199 1 88.56 113 ASP A CA 1
ATOM 956 C C . ASP A 1 113 ? -11.883 8.531 3.258 1 88.56 113 ASP A C 1
ATOM 958 O O . ASP A 1 113 ? -12.359 9.555 2.758 1 88.56 113 ASP A O 1
ATOM 962 N N . GLU A 1 114 ? -12.344 7.312 3.016 1 90.06 114 GLU A N 1
ATOM 963 C CA . GLU A 1 114 ? -13.523 7.105 2.174 1 90.06 114 GLU A CA 1
ATOM 964 C C . GLU A 1 114 ? -14.773 7.688 2.822 1 90.06 114 GLU A C 1
ATOM 966 O O . GLU A 1 114 ? -15.773 7.926 2.146 1 90.06 114 GLU A O 1
ATOM 971 N N . PHE A 1 115 ? -14.703 7.898 4.09 1 89.31 115 PHE A N 1
ATOM 972 C CA . PHE A 1 115 ? -15.891 8.32 4.816 1 89.31 115 PHE A CA 1
ATOM 973 C C . PHE A 1 115 ? -15.695 9.703 5.426 1 89.31 115 PHE A C 1
ATOM 975 O O . PHE A 1 115 ? -16.5 10.141 6.258 1 89.31 115 PHE A O 1
ATOM 982 N N . LEU A 1 116 ? -14.539 10.242 5.156 1 86 116 LEU A N 1
ATOM 983 C CA . LEU A 1 116 ? -14.219 11.57 5.68 1 86 116 LEU A CA 1
ATOM 984 C C . LEU A 1 116 ? -14.102 12.586 4.551 1 86 116 LEU A C 1
ATOM 986 O O . LEU A 1 116 ? -13.875 12.219 3.398 1 86 116 LEU A O 1
ATOM 990 N N . ASN A 1 117 ? -14.406 13.781 4.742 1 73 117 ASN A N 1
ATOM 991 C CA . ASN A 1 117 ? -14.023 14.883 3.875 1 73 117 ASN A CA 1
ATOM 992 C C . ASN A 1 117 ? -12.602 15.359 4.176 1 73 117 ASN A C 1
ATOM 994 O O . ASN A 1 117 ? -12.383 16.109 5.129 1 73 117 ASN A O 1
ATOM 998 N N . THR A 1 118 ? -11.703 14.719 3.613 1 69.19 118 THR A N 1
ATOM 999 C CA . THR A 1 118 ? -10.32 15.062 3.918 1 69.19 118 THR A CA 1
ATOM 1000 C C . THR A 1 118 ? -9.844 16.219 3.045 1 69.19 118 THR A C 1
ATOM 1002 O O . THR A 1 118 ? -10.359 16.422 1.946 1 69.19 118 THR A O 1
ATOM 1005 N N . ASP A 1 119 ? -8.922 16.906 3.623 1 68.31 119 ASP A N 1
ATOM 1006 C CA . ASP A 1 119 ? -8.32 18.062 2.967 1 68.31 119 ASP A CA 1
ATOM 1007 C C . ASP A 1 119 ? -7.547 17.641 1.717 1 68.31 119 ASP A C 1
ATOM 1009 O O . ASP A 1 119 ? -7.074 16.516 1.62 1 68.31 119 ASP A O 1
ATOM 1013 N N . SER A 1 120 ? -7.387 18.516 0.875 1 78 120 SER A N 1
ATOM 1014 C CA . SER A 1 120 ? -6.746 18.281 -0.417 1 78 120 SER A CA 1
ATOM 1015 C C . SER A 1 120 ? -5.246 18.047 -0.257 1 78 120 SER A C 1
ATOM 1017 O O . SER A 1 120 ? -4.652 18.469 0.742 1 78 120 SER A O 1
ATOM 1019 N N . LEU A 1 121 ? -4.766 17.281 -1.057 1 84.5 121 LEU A N 1
ATOM 1020 C CA . LEU A 1 121 ? -3.32 17.078 -1.137 1 84.5 121 LEU A CA 1
ATOM 1021 C C . LEU A 1 121 ? -2.598 18.422 -1.204 1 84.5 121 LEU A C 1
ATOM 1023 O O . LEU A 1 121 ? -1.479 18.562 -0.701 1 84.5 121 LEU A O 1
ATOM 1027 N N . LEU A 1 122 ? -3.258 19.406 -1.68 1 88.06 122 LEU A N 1
ATOM 1028 C CA . LEU A 1 122 ? -2.691 20.75 -1.753 1 88.06 122 LEU A CA 1
ATOM 1029 C C . LEU A 1 122 ? -2.418 21.297 -0.358 1 88.06 122 LEU A C 1
ATOM 1031 O O . LEU A 1 122 ? -1.347 21.859 -0.104 1 88.06 122 LEU A O 1
ATOM 1035 N N . ASN A 1 123 ? -3.363 21.078 0.495 1 88.69 123 ASN A N 1
ATOM 1036 C CA . ASN A 1 123 ? -3.184 21.594 1.85 1 88.69 123 ASN A CA 1
ATOM 1037 C C . ASN A 1 123 ? -2.025 20.891 2.562 1 88.69 123 ASN A C 1
ATOM 1039 O O . ASN A 1 123 ? -1.312 21.516 3.35 1 88.69 123 ASN A O 1
ATOM 1043 N N . LYS A 1 124 ? -1.899 19.641 2.25 1 89.31 124 LYS A N 1
ATOM 1044 C CA . LYS A 1 124 ? -0.758 18.922 2.809 1 89.31 124 LYS A CA 1
ATOM 1045 C C . LYS A 1 124 ? 0.557 19.469 2.254 1 89.31 124 LYS A C 1
ATOM 1047 O O . LYS A 1 124 ? 1.53 19.625 2.992 1 89.31 124 LYS A O 1
ATOM 1052 N N . ALA A 1 125 ? 0.581 19.75 0.983 1 90.69 125 ALA A N 1
ATOM 1053 C CA . ALA A 1 125 ? 1.764 20.344 0.364 1 90.69 125 ALA A CA 1
ATOM 1054 C C . ALA A 1 125 ? 2.121 21.672 1.022 1 90.69 125 ALA A C 1
ATOM 1056 O O . ALA A 1 125 ? 3.289 21.938 1.33 1 90.69 125 ALA A O 1
ATOM 1057 N N . ILE A 1 126 ? 1.14 22.438 1.259 1 90.62 126 ILE A N 1
ATOM 1058 C CA . ILE A 1 126 ? 1.331 23.75 1.88 1 90.62 126 ILE A CA 1
ATOM 1059 C C . ILE A 1 126 ? 1.929 23.578 3.273 1 90.62 126 ILE A C 1
ATOM 1061 O O . ILE A 1 126 ? 2.85 24.297 3.658 1 90.62 126 ILE A O 1
ATOM 1065 N N . GLY A 1 127 ? 1.437 22.625 3.965 1 89.31 127 GLY A N 1
ATOM 1066 C CA . GLY A 1 127 ? 1.998 22.344 5.273 1 89.31 127 GLY A CA 1
ATOM 1067 C C . GLY A 1 127 ? 3.471 21.984 5.227 1 89.31 127 GLY A C 1
ATOM 1068 O O . GLY A 1 127 ? 4.258 22.453 6.047 1 89.31 127 GLY A O 1
ATOM 1069 N N . LEU A 1 128 ? 3.846 21.141 4.309 1 91.62 128 LEU A N 1
ATOM 1070 C CA . LEU A 1 128 ? 5.238 20.734 4.172 1 91.62 128 LEU A CA 1
ATOM 1071 C C . LEU A 1 128 ? 6.121 21.906 3.787 1 91.62 128 LEU A C 1
ATOM 1073 O O . LEU A 1 128 ? 7.238 22.047 4.293 1 91.62 128 LEU A O 1
ATOM 1077 N N . ILE A 1 129 ? 5.617 22.766 2.887 1 93.62 129 ILE A N 1
ATOM 1078 C CA . ILE A 1 129 ? 6.355 23.938 2.426 1 93.62 129 ILE A CA 1
ATOM 1079 C C . ILE A 1 129 ? 6.68 24.844 3.611 1 93.62 129 ILE A C 1
ATOM 1081 O O . ILE A 1 129 ? 7.805 25.328 3.73 1 93.62 129 ILE A O 1
ATOM 1085 N N . LYS A 1 130 ? 5.754 25.031 4.492 1 92.06 130 LYS A N 1
ATOM 1086 C CA . LYS A 1 130 ? 5.922 25.922 5.645 1 92.06 130 LYS A CA 1
ATOM 1087 C C . LYS A 1 130 ? 6.996 25.391 6.59 1 92.06 130 LYS A C 1
ATOM 1089 O O . LYS A 1 130 ? 7.586 26.156 7.355 1 92.06 130 LYS A O 1
ATOM 1094 N N . LEU A 1 131 ? 7.312 24.125 6.461 1 91.62 131 LEU A N 1
ATOM 1095 C CA . LEU A 1 131 ? 8.273 23.5 7.367 1 91.62 131 LEU A CA 1
ATOM 1096 C C . LEU A 1 131 ? 9.695 23.625 6.816 1 91.62 131 LEU A C 1
ATOM 1098 O O . LEU A 1 131 ? 10.664 23.453 7.555 1 91.62 131 LEU A O 1
ATOM 1102 N N . ILE A 1 132 ? 9.852 23.922 5.574 1 92.06 132 ILE A N 1
ATOM 1103 C CA . ILE A 1 132 ? 11.141 23.859 4.895 1 92.06 132 ILE A CA 1
ATOM 1104 C C . ILE A 1 132 ? 12.109 24.844 5.551 1 92.06 132 ILE A C 1
ATOM 1106 O O . ILE A 1 132 ? 13.25 24.5 5.852 1 92.06 132 ILE A O 1
ATOM 1110 N N . PRO A 1 133 ? 11.648 26.062 5.875 1 89.5 133 PRO A N 1
ATOM 1111 C CA . PRO A 1 133 ? 12.594 27.016 6.461 1 89.5 133 PRO A CA 1
ATOM 1112 C C . PRO A 1 133 ? 13.008 26.641 7.883 1 89.5 133 PRO A C 1
ATOM 1114 O O . PRO A 1 133 ? 14.031 27.109 8.375 1 89.5 133 PRO A O 1
ATOM 1117 N N . LEU A 1 134 ? 12.227 25.766 8.461 1 88.94 134 LEU A N 1
ATOM 1118 C CA . LEU A 1 134 ? 12.469 25.438 9.859 1 88.94 134 LEU A CA 1
ATOM 1119 C C . LEU A 1 134 ? 13.586 24.406 10 1 88.94 134 LEU A C 1
ATOM 1121 O O . LEU A 1 134 ? 14.375 24.453 10.945 1 88.94 134 LEU A O 1
ATOM 1125 N N . GLU A 1 135 ? 13.688 23.438 9.102 1 88.06 135 GLU A N 1
ATOM 1126 C CA . GLU A 1 135 ? 14.68 22.375 9.109 1 88.06 135 GLU A CA 1
ATOM 1127 C C . GLU A 1 135 ? 15.039 21.953 7.688 1 88.06 135 GLU A C 1
ATOM 1129 O O . GLU A 1 135 ? 14.148 21.688 6.867 1 88.06 135 GLU A O 1
ATOM 1134 N N . ARG A 1 136 ? 16.328 21.781 7.449 1 81.5 136 ARG A N 1
ATOM 1135 C CA . ARG A 1 136 ? 16.828 21.484 6.105 1 81.5 136 ARG A CA 1
ATOM 1136 C C . ARG A 1 136 ? 16.266 20.156 5.602 1 81.5 136 ARG A C 1
ATOM 1138 O O . ARG A 1 136 ? 15.938 20.016 4.418 1 81.5 136 ARG A O 1
ATOM 1145 N N . LYS A 1 137 ? 16.141 19.25 6.492 1 86.88 137 LYS A N 1
ATOM 1146 C CA . LYS A 1 137 ? 15.711 17.922 6.078 1 86.88 137 LYS A CA 1
ATOM 1147 C C . LYS A 1 137 ? 14.297 17.953 5.496 1 86.88 137 LYS A C 1
ATOM 1149 O O . LYS A 1 137 ? 13.914 17.062 4.742 1 86.88 137 LYS A O 1
ATOM 1154 N N . ASN A 1 138 ? 13.539 19.031 5.766 1 89.31 138 ASN A N 1
ATOM 1155 C CA . ASN A 1 138 ? 12.156 19.125 5.32 1 89.31 138 ASN A CA 1
ATOM 1156 C C . ASN A 1 138 ? 12.062 19.25 3.803 1 89.31 138 ASN A C 1
ATOM 1158 O O . ASN A 1 138 ? 11.062 18.828 3.207 1 89.31 138 ASN A O 1
ATOM 1162 N N . ILE A 1 139 ? 13.102 19.734 3.205 1 92.38 139 ILE A N 1
ATOM 1163 C CA . ILE A 1 139 ? 13.055 19.859 1.753 1 92.38 139 ILE A CA 1
ATOM 1164 C C . ILE A 1 139 ? 13.148 18.484 1.115 1 92.38 139 ILE A C 1
ATOM 1166 O O . ILE A 1 139 ? 12.523 18.219 0.085 1 92.38 139 ILE A O 1
ATOM 1170 N N . TYR A 1 140 ? 13.82 17.609 1.77 1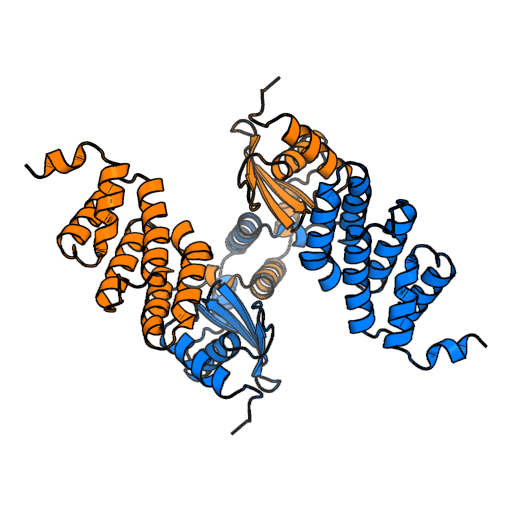 91.12 140 TYR A N 1
ATOM 1171 C CA . TYR A 1 140 ? 13.914 16.234 1.262 1 91.12 140 TYR A CA 1
ATOM 1172 C C . TYR A 1 140 ? 12.57 15.523 1.392 1 91.12 140 TYR A C 1
ATOM 1174 O O . TYR A 1 140 ? 12.156 14.805 0.478 1 91.12 140 TYR A O 1
ATOM 1182 N N . THR A 1 141 ? 11.969 15.742 2.529 1 89.88 141 THR A N 1
ATOM 1183 C CA . THR A 1 141 ? 10.633 15.188 2.729 1 89.88 141 THR A CA 1
ATOM 1184 C C . THR A 1 141 ? 9.664 15.711 1.678 1 89.88 141 THR A C 1
ATOM 1186 O O . THR A 1 141 ? 8.891 14.953 1.1 1 89.88 141 THR A O 1
ATOM 1189 N N . PHE A 1 142 ? 9.734 17 1.416 1 94.38 142 PHE A N 1
ATOM 1190 C CA . PHE A 1 142 ? 8.859 17.641 0.44 1 94.38 142 PHE A CA 1
ATOM 1191 C C . PHE A 1 142 ? 9.102 17.078 -0.955 1 94.38 142 PHE A C 1
ATOM 1193 O O . PHE A 1 142 ? 8.156 16.719 -1.657 1 94.38 142 PHE A O 1
ATOM 1200 N N . LYS A 1 143 ? 10.352 16.922 -1.36 1 93.56 143 LYS A N 1
ATOM 1201 C CA . LYS A 1 143 ? 10.688 16.359 -2.67 1 93.56 143 LYS A CA 1
ATOM 1202 C C . LYS A 1 143 ? 10.141 14.945 -2.82 1 93.56 143 LYS A C 1
ATOM 1204 O O . LYS A 1 143 ? 9.539 14.617 -3.842 1 93.56 143 LYS A O 1
ATOM 1209 N N . SER A 1 144 ? 10.328 14.25 -1.733 1 90.5 144 SER A N 1
ATOM 1210 C CA . SER A 1 144 ? 9.844 12.875 -1.755 1 90.5 144 SER A CA 1
ATOM 1211 C C . SER A 1 144 ? 8.32 12.828 -1.832 1 90.5 144 SER A C 1
ATOM 1213 O O . SER A 1 144 ? 7.758 12.023 -2.574 1 90.5 144 SER A O 1
ATOM 1215 N N . PHE A 1 145 ? 7.629 13.648 -1.126 1 92.75 145 PHE A N 1
ATOM 1216 C CA . PHE A 1 145 ? 6.176 13.773 -1.17 1 92.75 145 PHE A CA 1
ATOM 1217 C C . PHE A 1 145 ? 5.707 14.117 -2.578 1 92.75 145 PHE A C 1
ATOM 1219 O O . PHE A 1 145 ? 4.727 13.547 -3.066 1 92.75 145 PHE A O 1
ATOM 1226 N N . LEU A 1 146 ? 6.41 15.047 -3.184 1 93.56 146 LEU A N 1
ATOM 1227 C CA . LEU A 1 146 ? 6.051 15.445 -4.543 1 93.56 146 LEU A CA 1
ATOM 1228 C C . LEU A 1 146 ? 6.113 14.25 -5.492 1 93.56 146 LEU A C 1
ATOM 1230 O O . LEU A 1 146 ? 5.164 13.992 -6.238 1 93.56 146 LEU A O 1
ATOM 1234 N N . ARG A 1 147 ? 7.172 13.484 -5.387 1 90.62 147 ARG A N 1
ATOM 1235 C CA . ARG A 1 147 ? 7.422 12.383 -6.312 1 90.62 147 ARG A CA 1
ATOM 1236 C C . ARG A 1 147 ? 6.461 11.227 -6.055 1 90.62 147 ARG A C 1
ATOM 1238 O O . ARG A 1 147 ? 5.926 10.641 -6.996 1 90.62 147 ARG A O 1
ATOM 1245 N N . ASN A 1 148 ? 6.234 11.07 -4.766 1 84.94 148 ASN A N 1
ATOM 1246 C CA . ASN A 1 148 ? 5.547 9.844 -4.383 1 84.94 148 ASN A CA 1
ATOM 1247 C C . ASN A 1 148 ? 4.031 10.016 -4.414 1 84.94 148 ASN A C 1
ATOM 1249 O O . ASN A 1 148 ? 3.299 9.039 -4.617 1 84.94 148 ASN A O 1
ATOM 1253 N N . GLN A 1 149 ? 3.59 11.242 -4.145 1 86.06 149 GLN A N 1
ATOM 1254 C CA . GLN A 1 149 ? 2.16 11.398 -3.893 1 86.06 149 GLN A CA 1
ATOM 1255 C C . GLN A 1 149 ? 1.58 12.547 -4.703 1 86.06 149 GLN A C 1
ATOM 1257 O O . GLN A 1 149 ? 0.646 12.359 -5.484 1 86.06 149 GLN A O 1
ATOM 1262 N N . PHE A 1 150 ? 2.123 13.688 -4.672 1 91.31 150 PHE A N 1
ATOM 1263 C CA . PHE A 1 150 ? 1.446 14.922 -5.047 1 91.31 150 PHE A CA 1
ATOM 1264 C C . PHE A 1 150 ? 1.297 15.016 -6.562 1 91.31 150 PHE A C 1
ATOM 1266 O O . PHE A 1 150 ? 0.185 15.164 -7.074 1 91.31 150 PHE A O 1
ATOM 1273 N N . VAL A 1 151 ? 2.377 14.797 -7.293 1 91.62 151 VAL A N 1
ATOM 1274 C CA . VAL A 1 151 ? 2.34 15.125 -8.719 1 91.62 151 VAL A CA 1
ATOM 1275 C C . VAL A 1 151 ? 1.45 14.125 -9.453 1 91.62 151 VAL A C 1
ATOM 1277 O O . VAL A 1 151 ? 0.786 14.484 -10.43 1 91.62 151 VAL A O 1
ATOM 1280 N N . LYS A 1 152 ? 1.344 12.93 -8.953 1 84 152 LYS A N 1
ATOM 1281 C CA . LYS A 1 152 ? 0.543 11.906 -9.617 1 84 152 LYS A CA 1
ATOM 1282 C C . LYS A 1 152 ? -0.946 12.117 -9.367 1 84 152 LYS A C 1
ATOM 1284 O O . LYS A 1 152 ? -1.783 11.75 -10.188 1 84 152 LYS A O 1
ATOM 1289 N N . ASN A 1 153 ? -1.194 12.812 -8.219 1 86.19 153 ASN A N 1
ATOM 1290 C CA . ASN A 1 153 ? -2.588 12.836 -7.785 1 86.19 153 ASN A CA 1
ATOM 1291 C C . ASN A 1 153 ? -3.184 14.234 -7.902 1 86.19 153 ASN A C 1
ATOM 1293 O O . ASN A 1 153 ? -4.406 14.398 -7.918 1 86.19 153 ASN A O 1
ATOM 1297 N N . ALA A 1 154 ? -2.398 15.258 -7.98 1 89.56 154 ALA A N 1
ATOM 1298 C CA . ALA A 1 154 ? -2.875 16.641 -8.023 1 89.56 154 ALA A CA 1
ATOM 1299 C C . ALA A 1 154 ? -3.391 17 -9.414 1 89.56 154 ALA A C 1
ATOM 1301 O O . ALA A 1 154 ? -2.857 16.516 -10.422 1 89.56 154 ALA A O 1
ATOM 1302 N N . ASP A 1 155 ? -4.426 17.75 -9.461 1 90.81 155 ASP A N 1
ATOM 1303 C CA . ASP A 1 155 ? -4.844 18.25 -10.766 1 90.81 155 ASP A CA 1
ATOM 1304 C C . ASP A 1 155 ? -3.975 19.438 -11.203 1 90.81 155 ASP A C 1
ATOM 1306 O O . ASP A 1 155 ? -3.094 19.875 -10.461 1 90.81 155 ASP A O 1
ATOM 1310 N N . ASP A 1 156 ? -4.18 19.875 -12.359 1 93.81 156 ASP A N 1
ATOM 1311 C CA . ASP A 1 156 ? -3.328 20.891 -12.961 1 93.81 156 ASP A CA 1
ATOM 1312 C C . ASP A 1 156 ? -3.361 22.188 -12.141 1 93.81 156 ASP A C 1
ATOM 1314 O O . ASP A 1 156 ? -2.332 22.844 -11.953 1 93.81 156 ASP A O 1
ATOM 1318 N N . GLU A 1 157 ? -4.531 22.531 -11.688 1 92.88 157 GLU A N 1
ATOM 1319 C CA . GLU A 1 157 ? -4.656 23.75 -10.891 1 92.88 157 GLU A CA 1
ATOM 1320 C C . GLU A 1 157 ? -3.865 23.641 -9.594 1 92.88 157 GLU A C 1
ATOM 1322 O O . GLU A 1 157 ? -3.211 24.609 -9.18 1 92.88 157 GLU A O 1
ATOM 1327 N N . GLU A 1 158 ? -3.908 22.469 -8.992 1 94.19 158 GLU A N 1
ATOM 1328 C CA . GLU A 1 158 ? -3.191 22.234 -7.746 1 94.19 158 GLU A CA 1
ATOM 1329 C C . GLU A 1 158 ? -1.683 22.297 -7.953 1 94.19 158 GLU A C 1
ATOM 1331 O O . GLU A 1 158 ? -0.957 22.812 -7.094 1 94.19 158 GLU A O 1
ATOM 1336 N N . LEU A 1 159 ? -1.223 21.812 -9.07 1 96.12 159 LEU A N 1
ATOM 1337 C CA . LEU A 1 159 ? 0.201 21.844 -9.383 1 96.12 159 LEU A CA 1
ATOM 1338 C C . LEU A 1 159 ? 0.705 23.281 -9.469 1 96.12 159 LEU A C 1
ATOM 1340 O O . LEU A 1 159 ? 1.775 23.594 -8.945 1 96.12 159 LEU A O 1
ATOM 1344 N N . ILE A 1 160 ? -0.058 24.109 -10.023 1 95.56 160 ILE A N 1
ATOM 1345 C CA . ILE A 1 160 ? 0.335 25.5 -10.188 1 95.56 160 ILE A CA 1
ATOM 1346 C C . ILE A 1 160 ? 0.275 26.219 -8.836 1 95.56 160 ILE A C 1
ATOM 1348 O O . ILE A 1 160 ? 1.166 27 -8.5 1 95.56 160 ILE A O 1
ATOM 1352 N N . LYS A 1 161 ? -0.75 25.844 -8.062 1 94.94 161 LYS A N 1
ATOM 1353 C CA . LYS A 1 161 ? -0.939 26.5 -6.77 1 94.94 161 LYS A CA 1
ATOM 1354 C C . LYS A 1 161 ? 0.219 26.188 -5.824 1 94.94 161 LYS A C 1
ATOM 1356 O O . LYS A 1 161 ? 0.61 27.031 -5.016 1 94.94 161 LYS A O 1
ATOM 1361 N N . VAL A 1 162 ? 0.749 25.016 -5.961 1 96.44 162 VAL A N 1
ATOM 1362 C CA . VAL A 1 162 ? 1.862 24.641 -5.094 1 96.44 162 VAL A CA 1
ATOM 1363 C C . VAL A 1 162 ? 3.078 25.516 -5.414 1 96.44 162 VAL A C 1
ATOM 1365 O O . VAL A 1 162 ? 3.818 25.906 -4.512 1 96.44 162 VAL A O 1
ATOM 1368 N N . ILE A 1 163 ? 3.316 25.828 -6.676 1 97 163 ILE A N 1
ATOM 1369 C CA . ILE A 1 163 ? 4.414 26.703 -7.078 1 97 163 ILE A CA 1
ATOM 1370 C C . ILE A 1 163 ? 4.211 28.094 -6.48 1 97 163 ILE A C 1
ATOM 1372 O O . ILE A 1 163 ? 5.148 28.688 -5.93 1 97 163 ILE A O 1
ATOM 1376 N N . ASP A 1 164 ? 2.988 28.516 -6.586 1 95.69 164 ASP A N 1
ATOM 1377 C CA . ASP A 1 164 ? 2.645 29.797 -6 1 95.69 164 ASP A CA 1
ATOM 1378 C C . ASP A 1 164 ? 2.941 29.828 -4.504 1 95.69 164 ASP A C 1
ATOM 1380 O O . ASP A 1 164 ? 3.467 30.812 -3.984 1 95.69 164 ASP A O 1
ATOM 1384 N N . GLU A 1 165 ? 2.609 28.703 -3.816 1 94.94 165 GLU A N 1
ATOM 1385 C CA . GLU A 1 165 ? 2.852 28.609 -2.379 1 94.94 165 GLU A CA 1
ATOM 1386 C C . GLU A 1 165 ? 4.348 28.594 -2.07 1 94.94 165 GLU A C 1
ATOM 1388 O O . GLU A 1 165 ? 4.781 29.141 -1.054 1 94.94 165 GLU A O 1
ATOM 1393 N N . MET A 1 166 ? 5.133 28.016 -2.918 1 96.25 166 MET A N 1
ATOM 1394 C CA . MET A 1 166 ? 6.582 28.016 -2.746 1 96.25 166 MET A CA 1
ATOM 1395 C C . MET A 1 166 ? 7.125 29.453 -2.809 1 96.25 166 MET A C 1
ATOM 1397 O O . MET A 1 166 ? 8.016 29.812 -2.037 1 96.25 166 MET A O 1
ATOM 1401 N N . ILE A 1 167 ? 6.613 30.188 -3.715 1 95.75 167 ILE A N 1
ATOM 1402 C CA . ILE A 1 167 ? 7.02 31.578 -3.877 1 95.75 167 ILE A CA 1
ATOM 1403 C C . ILE A 1 167 ? 6.605 32.375 -2.646 1 95.75 167 ILE A C 1
ATOM 1405 O O . ILE A 1 167 ? 7.41 33.125 -2.08 1 95.75 167 ILE A O 1
ATOM 1409 N N . ARG A 1 168 ? 5.402 32.156 -2.209 1 94.38 168 ARG A N 1
ATOM 1410 C CA . ARG A 1 168 ? 4.863 32.906 -1.077 1 94.38 168 ARG A CA 1
ATOM 1411 C C . ARG A 1 168 ? 5.641 32.625 0.199 1 94.38 168 ARG A C 1
ATOM 1413 O O . ARG A 1 168 ? 5.781 33.469 1.064 1 94.38 168 ARG A O 1
ATOM 1420 N N . ALA A 1 169 ? 6.121 31.438 0.213 1 93.88 169 ALA A N 1
ATOM 1421 C CA . ALA A 1 169 ? 6.887 31.031 1.39 1 93.88 169 ALA A CA 1
ATOM 1422 C C . ALA A 1 169 ? 8.312 31.562 1.331 1 93.88 169 ALA A C 1
ATOM 1424 O O . ALA A 1 169 ? 9.117 31.312 2.232 1 93.88 169 ALA A O 1
ATOM 1425 N N . ASP A 1 170 ? 8.68 32.281 0.303 1 93.88 170 ASP A N 1
ATOM 1426 C CA . ASP A 1 170 ? 9.969 32.938 0.107 1 93.88 170 ASP A CA 1
ATOM 1427 C C . ASP A 1 170 ? 11.117 31.938 0.14 1 93.88 170 ASP A C 1
ATOM 1429 O O . ASP A 1 170 ? 12.117 32.156 0.819 1 93.88 170 ASP A O 1
ATOM 1433 N N . LEU A 1 171 ? 10.859 30.812 -0.503 1 94.69 171 LEU A N 1
ATOM 1434 C CA . LEU A 1 171 ? 11.922 29.812 -0.609 1 94.69 171 LEU A CA 1
ATOM 1435 C C . LEU A 1 171 ? 13.047 30.312 -1.509 1 94.69 171 LEU A C 1
ATOM 1437 O O . LEU A 1 171 ? 12.844 31.234 -2.309 1 94.69 171 LEU A O 1
ATOM 1441 N N . ASP A 1 172 ? 14.273 29.812 -1.272 1 94.12 172 ASP A N 1
ATOM 1442 C CA . ASP A 1 172 ? 15.43 30.203 -2.076 1 94.12 172 ASP A CA 1
ATOM 1443 C C . ASP A 1 172 ? 15.469 29.422 -3.391 1 94.12 172 ASP A C 1
ATOM 1445 O O . ASP A 1 172 ? 16.047 28.328 -3.457 1 94.12 172 ASP A O 1
ATOM 1449 N N . PHE A 1 173 ? 15.023 30 -4.434 1 93.81 173 PHE A N 1
ATOM 1450 C CA . PHE A 1 173 ? 14.883 29.328 -5.715 1 93.81 173 PHE A CA 1
ATOM 1451 C C . PHE A 1 173 ? 16.234 29.188 -6.398 1 93.81 173 PHE A C 1
ATOM 1453 O O . PHE A 1 173 ? 16.328 28.672 -7.52 1 93.81 173 PHE A O 1
ATOM 1460 N N . ASN A 1 174 ? 17.297 29.547 -5.746 1 92.88 174 ASN A N 1
ATOM 1461 C CA . ASN A 1 174 ? 18.641 29.266 -6.234 1 92.88 174 ASN A CA 1
ATOM 1462 C C . ASN A 1 174 ? 19.25 28.047 -5.543 1 92.88 174 ASN A C 1
ATOM 1464 O O . ASN A 1 174 ? 20.312 27.578 -5.926 1 92.88 174 ASN A O 1
ATOM 1468 N N . ASN A 1 175 ? 18.578 27.594 -4.559 1 94.31 175 ASN A N 1
ATOM 1469 C CA . ASN A 1 175 ? 18.984 26.375 -3.875 1 94.31 175 ASN A CA 1
ATOM 1470 C C . ASN A 1 175 ? 18.719 25.141 -4.738 1 94.31 175 ASN A C 1
ATOM 1472 O O . ASN A 1 175 ? 17.656 25 -5.332 1 94.31 175 ASN A O 1
ATOM 1476 N N . SER A 1 176 ? 19.656 24.281 -4.777 1 95.19 176 SER A N 1
ATOM 1477 C CA . SER A 1 176 ? 19.594 23.125 -5.668 1 95.19 176 SER A CA 1
ATOM 1478 C C . SER A 1 176 ? 18.391 22.234 -5.336 1 95.19 176 SER A C 1
ATOM 1480 O O . SER A 1 176 ? 17.734 21.703 -6.238 1 95.19 176 SER A O 1
ATOM 1482 N N . ASP A 1 177 ? 18.109 22.094 -4.043 1 95.25 177 ASP A N 1
ATOM 1483 C CA . ASP A 1 177 ? 17 21.25 -3.633 1 95.25 177 ASP A CA 1
ATOM 1484 C C . ASP A 1 177 ? 15.664 21.859 -4.004 1 95.25 177 ASP A C 1
ATOM 1486 O O . ASP A 1 177 ? 14.734 21.156 -4.402 1 95.25 177 ASP A O 1
ATOM 1490 N N . ILE A 1 178 ? 15.562 23.156 -3.893 1 95.88 178 ILE A N 1
ATOM 1491 C CA . ILE A 1 178 ? 14.328 23.859 -4.242 1 95.88 178 ILE A CA 1
ATOM 1492 C C . ILE A 1 178 ? 14.117 23.812 -5.754 1 95.88 178 ILE A C 1
ATOM 1494 O O . ILE A 1 178 ? 13 23.594 -6.227 1 95.88 178 ILE A O 1
ATOM 1498 N N . ILE A 1 179 ? 15.164 23.906 -6.461 1 95.62 179 ILE A N 1
ATOM 1499 C CA . ILE A 1 179 ? 15.109 23.797 -7.914 1 95.62 179 ILE A CA 1
ATOM 1500 C C . ILE A 1 179 ? 14.633 22.406 -8.312 1 95.62 179 ILE A C 1
ATOM 1502 O O . ILE A 1 179 ? 13.789 22.266 -9.203 1 95.62 179 ILE A O 1
ATOM 1506 N N . GLU A 1 180 ? 15.18 21.469 -7.633 1 96.62 180 GLU A N 1
ATOM 1507 C CA . GLU A 1 180 ? 14.766 20.094 -7.918 1 96.62 180 GLU A CA 1
ATOM 1508 C C . GLU A 1 180 ? 13.281 19.906 -7.645 1 96.62 180 GLU A C 1
ATOM 1510 O O . GLU A 1 180 ? 12.57 19.281 -8.438 1 96.62 180 GLU A O 1
ATOM 1515 N N . ALA A 1 181 ? 12.805 20.406 -6.531 1 96.81 181 ALA A N 1
ATOM 1516 C CA . ALA A 1 181 ? 11.383 20.328 -6.207 1 96.81 181 ALA A CA 1
ATOM 1517 C C . ALA A 1 181 ? 10.531 20.984 -7.293 1 96.81 181 ALA A C 1
ATOM 1519 O O . ALA A 1 181 ? 9.539 20.391 -7.746 1 96.81 181 ALA A O 1
ATOM 1520 N N . LEU A 1 182 ? 10.922 22.141 -7.703 1 96.5 182 LEU A N 1
ATOM 1521 C CA . LEU A 1 182 ? 10.227 22.844 -8.766 1 96.5 182 LEU A CA 1
ATOM 1522 C C . LEU A 1 182 ? 10.234 22.031 -10.062 1 96.5 182 LEU A C 1
ATOM 1524 O O . LEU A 1 182 ? 9.219 21.953 -10.75 1 96.5 182 LEU A O 1
ATOM 1528 N N . THR A 1 183 ? 11.312 21.406 -10.367 1 96.31 183 THR A N 1
ATOM 1529 C CA . THR A 1 183 ? 11.461 20.641 -11.594 1 96.31 183 THR A CA 1
ATOM 1530 C C . THR A 1 183 ? 10.547 19.406 -11.586 1 96.31 183 THR A C 1
ATOM 1532 O O . THR A 1 183 ? 9.992 19.031 -12.625 1 96.31 183 THR A O 1
ATOM 1535 N N . ILE A 1 184 ? 10.398 18.828 -10.43 1 96.56 184 ILE A N 1
ATOM 1536 C CA . ILE A 1 184 ? 9.477 17.703 -10.305 1 96.56 184 ILE A CA 1
ATOM 1537 C C . ILE A 1 184 ? 8.078 18.125 -10.742 1 96.56 184 ILE A C 1
ATOM 1539 O O . ILE A 1 184 ? 7.414 17.406 -11.492 1 96.56 184 ILE A O 1
ATOM 1543 N N . ILE A 1 185 ? 7.645 19.297 -10.352 1 96.81 185 ILE A N 1
ATOM 1544 C CA . ILE A 1 185 ? 6.312 19.812 -10.641 1 96.81 185 ILE A CA 1
ATOM 1545 C C . ILE A 1 185 ? 6.219 20.203 -12.109 1 96.81 185 ILE A C 1
ATOM 1547 O O . ILE A 1 185 ? 5.266 19.828 -12.797 1 96.81 185 ILE A O 1
ATOM 1551 N N . LEU A 1 186 ? 7.219 20.891 -12.578 1 95.75 186 LEU A N 1
ATOM 1552 C CA . LEU A 1 186 ? 7.227 21.375 -13.953 1 95.75 186 LEU A CA 1
ATOM 1553 C C . LEU A 1 186 ? 7.246 20.203 -14.945 1 95.75 186 LEU A C 1
ATOM 1555 O O . LEU A 1 186 ? 6.566 20.25 -15.969 1 95.75 186 LEU A O 1
ATOM 1559 N N . ASP A 1 187 ? 8.055 19.25 -14.625 1 95 187 ASP A N 1
ATOM 15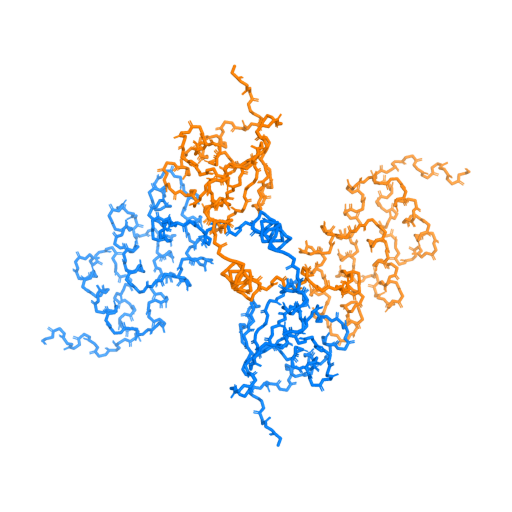60 C CA . ASP A 1 187 ? 8.109 18.062 -15.484 1 95 187 ASP A CA 1
ATOM 1561 C C . ASP A 1 187 ? 6.715 17.469 -15.688 1 95 187 ASP A C 1
ATOM 1563 O O . ASP A 1 187 ? 6.352 17.094 -16.797 1 95 187 ASP A O 1
ATOM 1567 N N . GLU A 1 188 ? 6 17.438 -14.602 1 94.5 188 GLU A N 1
ATOM 1568 C CA . GLU A 1 188 ? 4.656 16.875 -14.68 1 94.5 188 GLU A CA 1
ATOM 1569 C C . GLU A 1 188 ? 3.725 17.766 -15.484 1 94.5 188 GLU A C 1
ATOM 1571 O O . GLU A 1 188 ? 2.953 17.297 -16.312 1 94.5 188 GLU A O 1
ATOM 1576 N N . ILE A 1 189 ? 3.752 19.062 -15.297 1 94.5 189 ILE A N 1
ATOM 1577 C CA . ILE A 1 189 ? 2.904 20.016 -15.992 1 94.5 189 ILE A CA 1
ATOM 1578 C C . ILE A 1 189 ? 3.135 19.906 -17.5 1 94.5 189 ILE A C 1
ATOM 1580 O O . ILE A 1 189 ? 2.178 19.844 -18.281 1 94.5 189 ILE A O 1
ATOM 1584 N N . PHE A 1 190 ? 4.289 19.844 -17.875 1 92.44 190 PHE A N 1
ATOM 1585 C CA . PHE A 1 190 ? 4.602 19.844 -19.297 1 92.44 190 PHE A CA 1
ATOM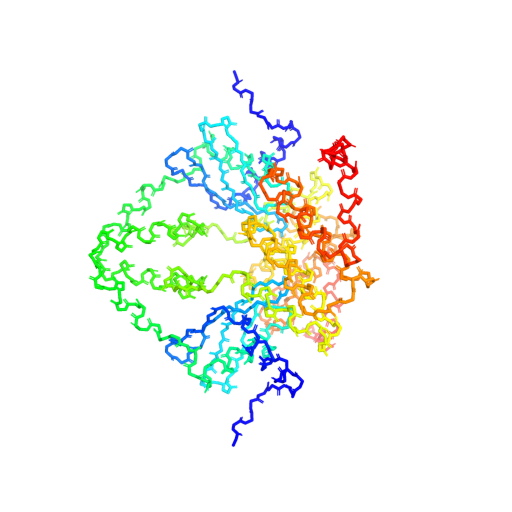 1586 C C . PHE A 1 190 ? 4.367 18.469 -19.906 1 92.44 190 PHE A C 1
ATOM 1588 O O . PHE A 1 190 ? 4.047 18.344 -21.094 1 92.44 190 PHE A O 1
ATOM 1595 N N . ARG A 1 191 ? 4.551 17.484 -19.141 1 92 191 ARG A N 1
ATOM 1596 C CA . ARG A 1 191 ? 4.234 16.141 -19.609 1 92 191 ARG A CA 1
ATOM 1597 C C . ARG A 1 191 ? 2.756 16.031 -19.969 1 92 191 ARG A C 1
ATOM 1599 O O . ARG A 1 191 ? 2.404 15.375 -20.953 1 92 191 ARG A O 1
ATOM 1606 N N . ARG A 1 192 ? 1.899 16.719 -19.219 1 92 192 ARG A N 1
ATOM 1607 C CA . ARG A 1 192 ? 0.456 16.641 -19.406 1 92 192 ARG A CA 1
ATOM 1608 C C . ARG A 1 192 ? 0.011 17.438 -20.625 1 92 192 ARG A C 1
ATOM 1610 O O . ARG A 1 192 ? -1.066 17.203 -21.172 1 92 192 ARG A O 1
ATOM 1617 N N . GLU A 1 193 ? 0.704 18.422 -20.953 1 90.44 193 GLU A N 1
ATOM 1618 C CA . GLU A 1 193 ? 0.51 19.234 -22.156 1 90.44 193 GLU A CA 1
ATOM 1619 C C . GLU A 1 193 ? -0.87 19.891 -22.156 1 90.44 193 GLU A C 1
ATOM 1621 O O . GLU A 1 193 ? -1.513 19.984 -23.203 1 90.44 193 GLU A O 1
ATOM 1626 N N . ASN A 1 194 ? -1.313 20.234 -20.969 1 91.94 194 ASN A N 1
ATOM 1627 C CA . ASN A 1 194 ? -2.559 20.984 -20.875 1 91.94 194 ASN A CA 1
ATOM 1628 C C . ASN A 1 194 ? -2.338 22.469 -21.172 1 91.94 194 ASN A C 1
ATOM 1630 O O . ASN A 1 194 ? -1.712 23.188 -20.391 1 91.94 194 ASN A O 1
ATOM 1634 N N . LYS A 1 195 ? -2.869 22.906 -22.219 1 90.62 195 LYS A N 1
ATOM 1635 C CA . LYS A 1 195 ? -2.604 24.25 -22.734 1 90.62 195 LYS A CA 1
ATOM 1636 C C . LYS A 1 195 ? -3.057 25.312 -21.734 1 90.62 195 LYS A C 1
ATOM 1638 O O . LYS A 1 195 ? -2.375 26.328 -21.531 1 90.62 195 LYS A O 1
ATOM 1643 N N . GLU A 1 196 ? -4.203 25.062 -21.078 1 91.31 196 GLU A N 1
ATOM 1644 C CA . GLU A 1 196 ? -4.715 26.031 -20.109 1 91.31 196 GLU A CA 1
ATOM 1645 C C . GLU A 1 196 ? -3.803 26.125 -18.891 1 91.31 196 GLU A C 1
ATOM 1647 O O . GLU A 1 196 ? -3.535 27.219 -18.391 1 91.31 196 GLU A O 1
ATOM 1652 N N . ALA A 1 197 ? -3.338 25 -18.453 1 93.31 197 ALA A N 1
ATOM 1653 C CA . ALA A 1 197 ? -2.436 24.969 -17.312 1 93.31 197 ALA A CA 1
ATOM 1654 C C . ALA A 1 197 ? -1.114 25.656 -17.625 1 93.31 197 ALA A C 1
ATOM 1656 O O . ALA A 1 197 ? -0.582 26.406 -16.797 1 93.31 197 ALA A O 1
ATOM 1657 N N . ILE A 1 198 ? -0.656 25.453 -18.781 1 92.94 198 ILE A N 1
ATOM 1658 C CA . ILE A 1 198 ? 0.615 26.031 -19.203 1 92.94 198 ILE A CA 1
ATOM 1659 C C . ILE A 1 198 ? 0.477 27.547 -19.312 1 92.94 198 ILE A C 1
ATOM 1661 O O . ILE A 1 198 ? 1.375 28.281 -18.906 1 92.94 198 ILE A O 1
ATOM 1665 N N . LYS A 1 199 ? -0.617 27.984 -19.797 1 93.06 199 LYS A N 1
ATOM 1666 C CA . LYS A 1 199 ? -0.879 29.422 -19.859 1 93.06 199 LYS A CA 1
ATOM 1667 C C . LYS A 1 199 ? -0.858 30.047 -18.469 1 93.06 199 LYS A C 1
ATOM 1669 O O . LYS A 1 199 ? -0.262 31.109 -18.266 1 93.06 199 LYS A O 1
ATOM 1674 N N . LYS A 1 200 ? -1.46 29.359 -17.547 1 94.5 200 LYS A N 1
ATOM 1675 C CA . LYS A 1 200 ? -1.477 29.844 -16.172 1 94.5 200 LYS A CA 1
ATOM 1676 C C . LYS A 1 200 ? -0.068 29.891 -15.578 1 94.5 200 LYS A C 1
ATOM 1678 O O . LYS A 1 200 ? 0.283 30.828 -14.867 1 94.5 200 LYS A O 1
ATOM 1683 N N . LEU A 1 201 ? 0.684 28.906 -15.953 1 95 201 LEU A N 1
ATOM 1684 C CA . LEU A 1 201 ? 2.068 28.844 -15.492 1 95 201 LEU A CA 1
ATOM 1685 C C . LEU A 1 201 ? 2.877 30 -16.078 1 95 201 LEU A C 1
ATOM 1687 O O . LEU A 1 201 ? 3.682 30.625 -15.375 1 95 201 LEU A O 1
ATOM 1691 N N . ILE A 1 202 ? 2.645 30.266 -17.281 1 93 202 ILE A N 1
ATOM 1692 C CA . ILE A 1 202 ? 3.355 31.344 -17.969 1 93 202 ILE A CA 1
ATOM 1693 C C . ILE A 1 202 ? 3.01 32.688 -17.312 1 93 202 ILE A C 1
ATOM 1695 O O . ILE A 1 202 ? 3.887 33.531 -17.094 1 93 202 ILE A O 1
ATOM 1699 N N . ASN A 1 203 ? 1.8 32.875 -16.953 1 93.44 203 ASN A N 1
ATOM 1700 C CA . ASN A 1 203 ? 1.392 34.094 -16.266 1 93.44 203 ASN A CA 1
ATOM 1701 C C . ASN A 1 203 ? 2.094 34.219 -14.914 1 93.44 203 ASN A C 1
ATOM 1703 O O . ASN A 1 203 ? 2.543 35.312 -14.547 1 93.44 203 ASN A O 1
ATOM 1707 N N . LEU A 1 204 ? 2.166 33.094 -14.211 1 95 204 LEU A N 1
ATOM 1708 C CA . LEU A 1 204 ? 2.867 33.094 -12.93 1 95 204 LEU A CA 1
ATOM 1709 C C . LEU A 1 204 ? 4.348 33.375 -13.125 1 95 204 LEU A C 1
ATOM 1711 O O . LEU A 1 204 ? 4.934 34.156 -12.344 1 95 204 LEU A O 1
ATOM 1715 N N . TYR A 1 205 ? 4.867 32.875 -14.148 1 93.81 205 TYR A N 1
ATOM 1716 C CA . TYR A 1 205 ? 6.266 33.094 -14.5 1 93.81 205 TYR A CA 1
ATOM 1717 C C . TYR A 1 205 ? 6.527 34.562 -14.805 1 93.81 205 TYR A C 1
ATOM 1719 O O . TYR A 1 205 ? 7.535 35.125 -14.367 1 93.81 205 TYR A O 1
ATOM 1727 N N . ARG A 1 206 ? 5.715 35.188 -15.508 1 92.69 206 ARG A N 1
ATOM 1728 C CA . ARG A 1 206 ? 5.867 36.594 -15.867 1 92.69 206 ARG A CA 1
ATOM 1729 C C . ARG A 1 206 ? 5.871 37.469 -14.625 1 92.69 206 ARG A C 1
ATOM 1731 O O . ARG A 1 206 ? 6.598 38.469 -14.57 1 92.69 206 ARG A O 1
ATOM 1738 N N . LYS A 1 207 ? 5.129 37.094 -13.641 1 94.56 207 LYS A N 1
ATOM 1739 C CA . LYS A 1 207 ? 5.016 37.875 -12.406 1 94.56 207 LYS A CA 1
ATOM 1740 C C . LYS A 1 207 ? 6.199 37.594 -11.484 1 94.56 207 LYS A C 1
ATOM 1742 O O . LYS A 1 207 ? 6.559 38.438 -10.664 1 94.56 207 LYS A O 1
ATOM 1747 N N . HIS A 1 208 ? 6.812 36.438 -11.641 1 96 208 HIS A N 1
ATOM 1748 C CA . HIS A 1 208 ? 7.891 36.031 -10.75 1 96 208 HIS A CA 1
ATOM 1749 C C . HIS A 1 208 ? 9.078 35.469 -11.531 1 96 208 HIS A C 1
ATOM 1751 O O . HIS A 1 208 ? 9.555 34.375 -11.234 1 96 208 HIS A O 1
ATOM 1757 N N . LYS A 1 209 ? 9.586 36.156 -12.414 1 91.88 209 LYS A N 1
ATOM 1758 C CA . LYS A 1 209 ? 10.602 35.719 -13.359 1 91.88 209 LYS A CA 1
ATOM 1759 C C . LYS A 1 209 ? 11.883 35.281 -12.633 1 91.88 209 LYS A C 1
ATOM 1761 O O . LYS A 1 209 ? 12.531 34.312 -13.023 1 91.88 209 LYS A O 1
ATOM 1766 N N . LYS A 1 210 ? 12.211 36.031 -11.641 1 93.06 210 LYS A N 1
ATOM 1767 C CA . LYS A 1 210 ? 13.445 35.781 -10.906 1 93.06 210 LYS A CA 1
ATOM 1768 C C . LYS A 1 210 ? 13.383 34.406 -10.234 1 93.06 210 LYS A C 1
ATOM 1770 O O . LYS A 1 210 ? 14.32 33.594 -10.344 1 93.06 210 LYS A O 1
ATOM 1775 N N . GLU A 1 211 ? 12.312 34.062 -9.586 1 92.94 211 GLU A N 1
ATOM 1776 C CA . GLU A 1 211 ? 12.156 32.812 -8.859 1 92.94 211 GLU A CA 1
ATOM 1777 C C . GLU A 1 211 ? 11.961 31.641 -9.82 1 92.94 211 GLU A C 1
ATOM 1779 O O . GLU A 1 211 ? 12.523 30.562 -9.617 1 92.94 211 GLU A O 1
ATOM 1784 N N . LEU A 1 212 ? 11.211 31.938 -10.914 1 95.25 212 LEU A N 1
ATOM 1785 C CA . LEU A 1 212 ? 10.812 30.859 -11.812 1 95.25 212 LEU A CA 1
ATOM 1786 C C . LEU A 1 212 ? 11.648 30.875 -13.086 1 95.25 212 LEU A C 1
ATOM 1788 O O . LEU A 1 212 ? 11.148 30.547 -14.164 1 95.25 212 LEU A O 1
ATOM 1792 N N . TRP A 1 213 ? 12.844 31.266 -12.961 1 91.62 213 TRP A N 1
ATOM 1793 C CA . TRP A 1 213 ? 13.727 31.422 -14.109 1 91.62 213 TRP A CA 1
ATOM 1794 C C . TRP A 1 213 ? 13.789 30.125 -14.914 1 91.62 213 TRP A C 1
ATOM 1796 O O . TRP A 1 213 ? 13.891 30.156 -16.141 1 91.62 213 TRP A O 1
ATOM 1806 N N . ILE A 1 214 ? 13.695 29.016 -14.297 1 92.62 214 ILE A N 1
ATOM 1807 C CA . ILE A 1 214 ? 13.859 27.703 -14.93 1 92.62 214 ILE A CA 1
ATOM 1808 C C . ILE A 1 214 ? 12.711 27.453 -15.898 1 92.62 214 ILE A C 1
ATOM 1810 O O . ILE A 1 214 ? 12.836 26.656 -16.828 1 92.62 214 ILE A O 1
ATOM 1814 N N . VAL A 1 215 ? 11.562 28.047 -15.641 1 91.69 215 VAL A N 1
ATOM 1815 C CA . VAL A 1 215 ? 10.398 27.891 -16.516 1 91.69 215 VAL A CA 1
ATOM 1816 C C . VAL A 1 215 ? 10.75 28.344 -17.922 1 91.69 215 VAL A C 1
ATOM 1818 O O . VAL A 1 215 ? 10.289 27.766 -18.906 1 91.69 215 VAL A O 1
ATOM 1821 N N . GLY A 1 216 ? 11.555 29.438 -18.031 1 88.88 216 GLY A N 1
ATOM 1822 C CA . GLY A 1 216 ? 12.039 29.875 -19.328 1 88.88 216 GLY A CA 1
ATOM 1823 C C . GLY A 1 216 ? 12.688 28.766 -20.125 1 88.88 216 GLY A C 1
ATOM 1824 O O . GLY A 1 216 ? 12.461 28.656 -21.328 1 88.88 216 GLY A O 1
ATOM 1825 N N . ASP A 1 217 ? 13.477 27.984 -19.469 1 88.44 217 ASP A N 1
ATOM 1826 C CA . ASP A 1 217 ? 14.148 26.859 -20.125 1 88.44 217 ASP A CA 1
ATOM 1827 C C . ASP A 1 217 ? 13.141 25.844 -20.656 1 88.44 217 ASP A C 1
ATOM 1829 O O . ASP A 1 217 ? 13.312 25.312 -21.75 1 88.44 217 ASP A O 1
ATOM 1833 N N . TYR A 1 218 ? 12.102 25.578 -19.906 1 90.38 218 TYR A N 1
ATOM 1834 C CA . TYR A 1 218 ? 11.062 24.656 -20.328 1 90.38 218 TYR A CA 1
ATOM 1835 C C . TYR A 1 218 ? 10.312 25.188 -21.547 1 90.38 218 TYR A C 1
ATOM 1837 O O . TYR A 1 218 ? 9.984 24.422 -22.453 1 90.38 218 TYR A O 1
ATOM 1845 N N . LEU A 1 219 ? 10.094 26.438 -21.547 1 87.19 219 LEU A N 1
ATOM 1846 C CA . LEU A 1 219 ? 9.359 27.047 -22.641 1 87.19 219 LEU A CA 1
ATOM 1847 C C . LEU A 1 219 ? 10.18 27.016 -23.922 1 87.19 219 LEU A C 1
ATOM 1849 O O . LEU A 1 219 ? 9.625 26.828 -25.016 1 87.19 219 LEU A O 1
ATOM 1853 N N . ILE A 1 220 ? 11.414 27.141 -23.797 1 82.62 220 ILE A N 1
ATOM 1854 C CA . ILE A 1 220 ? 12.305 27.062 -24.953 1 82.62 220 ILE A CA 1
ATOM 1855 C C . ILE A 1 220 ? 12.336 25.641 -25.484 1 82.62 220 ILE A C 1
ATOM 1857 O O . ILE A 1 220 ? 12.25 25.422 -26.688 1 82.62 220 ILE A O 1
ATOM 1861 N N . GLU A 1 221 ? 12.398 24.719 -24.641 1 80.75 221 GLU A N 1
ATOM 1862 C CA . GLU A 1 221 ? 12.516 23.312 -25.016 1 80.75 221 GLU A CA 1
ATOM 1863 C C . GLU A 1 221 ? 11.219 22.797 -25.609 1 80.75 221 GLU A C 1
ATOM 1865 O O . GLU A 1 221 ? 11.242 22.016 -26.578 1 80.75 221 GLU A O 1
ATOM 1870 N N . TYR A 1 222 ? 10.102 23.109 -25.016 1 75.5 222 TYR A N 1
ATOM 1871 C CA . TYR A 1 222 ? 8.836 22.516 -25.406 1 75.5 222 TYR A CA 1
ATOM 1872 C C . TYR A 1 222 ? 8.094 23.391 -26.422 1 75.5 222 TYR A C 1
ATOM 1874 O O . TYR A 1 222 ? 7.242 22.906 -27.172 1 75.5 222 TYR A O 1
ATOM 1882 N N . TYR A 1 223 ? 8.297 24.672 -26.344 1 70.81 223 TYR A N 1
ATOM 1883 C CA . TYR A 1 223 ? 7.555 25.531 -27.25 1 70.81 223 TYR A CA 1
ATOM 1884 C C . TYR A 1 223 ? 8.5 26.328 -28.156 1 70.81 223 TYR A C 1
ATOM 1886 O O . TYR A 1 223 ? 9.086 27.328 -27.719 1 70.81 223 TYR A O 1
ATOM 1894 N N . ASP A 1 224 ? 9.32 25.734 -28.781 1 60.22 224 ASP A N 1
ATOM 1895 C CA . ASP A 1 224 ? 10.188 26.453 -29.703 1 60.22 224 ASP A CA 1
ATOM 1896 C C . ASP A 1 224 ? 9.648 27.859 -29.984 1 60.22 224 ASP A C 1
ATOM 1898 O O . ASP A 1 224 ? 10.391 28.844 -29.906 1 60.22 224 ASP A O 1
ATOM 1902 N N . ASN A 1 225 ? 8.406 28.031 -30.781 1 50.06 225 ASN A N 1
ATOM 1903 C CA . ASN A 1 225 ? 7.859 29.25 -31.375 1 50.06 225 ASN A CA 1
ATOM 1904 C C . ASN A 1 225 ? 7.016 30.031 -30.375 1 50.06 225 ASN A C 1
ATOM 1906 O O . ASN A 1 225 ? 6.199 30.875 -30.766 1 50.06 225 ASN A O 1
ATOM 1910 N N . TYR A 1 226 ? 6.824 29.672 -29.297 1 46.59 226 TYR A N 1
ATOM 1911 C CA . TYR A 1 226 ? 5.855 30.312 -28.422 1 46.59 226 TYR A CA 1
ATOM 1912 C C . TYR A 1 226 ? 6.246 31.75 -28.125 1 46.59 226 TYR A C 1
ATOM 1914 O O . TYR A 1 226 ? 5.387 32.594 -27.875 1 46.59 226 TYR A O 1
ATOM 1922 N N . PHE A 1 227 ? 7.469 32.062 -27.812 1 47.41 227 PHE A N 1
ATOM 1923 C CA . PHE A 1 227 ? 7.809 33.469 -27.641 1 47.41 227 PHE A CA 1
ATOM 1924 C C . PHE A 1 227 ? 7.344 34.281 -28.844 1 47.41 227 PHE A C 1
ATOM 1926 O O . PHE A 1 227 ? 7.434 35.5 -28.828 1 47.41 227 PHE A O 1
ATOM 1933 N N . ASP A 1 228 ? 6.941 33.688 -29.844 1 42.38 228 ASP A N 1
ATOM 1934 C CA . ASP A 1 228 ? 6.402 34.562 -30.875 1 42.38 228 ASP A CA 1
ATOM 1935 C C . ASP A 1 228 ? 5.059 35.156 -30.453 1 42.38 228 ASP A C 1
ATOM 1937 O O . ASP A 1 228 ? 4.508 36.031 -31.125 1 42.38 228 ASP A O 1
ATOM 1941 N N . TYR A 1 229 ? 4.316 34.562 -29.531 1 37.22 229 TYR A N 1
ATOM 1942 C CA . TYR A 1 229 ? 3.006 35.156 -29.281 1 37.22 229 TYR A CA 1
ATOM 1943 C C . TYR A 1 229 ? 3.115 36.344 -28.312 1 37.22 229 TYR A C 1
ATOM 1945 O O . TYR A 1 229 ? 2.1 36.875 -27.859 1 37.22 229 TYR A O 1
ATOM 1953 N N . GLU A 1 230 ? 4.125 36.625 -27.672 1 35.91 230 GLU A N 1
ATOM 1954 C CA . GLU A 1 230 ? 4.129 37.875 -26.938 1 35.91 230 GLU A CA 1
ATOM 1955 C C . GLU A 1 230 ? 4.027 39.062 -27.875 1 35.91 230 GLU A C 1
ATOM 1957 O O . GLU A 1 230 ? 3.877 40.219 -27.438 1 35.91 230 GLU A O 1
ATOM 1962 N N . ASP A 1 231 ? 4.227 38.969 -29.203 1 31.17 231 ASP A N 1
ATOM 1963 C CA . ASP A 1 231 ? 3.855 40.25 -29.859 1 31.17 231 ASP A CA 1
ATOM 1964 C C . ASP A 1 231 ? 2.34 40.344 -30.016 1 31.17 231 ASP A C 1
ATOM 1966 O O . ASP A 1 231 ? 1.673 39.375 -30.344 1 31.17 231 ASP A O 1
ATOM 1970 N N . MET B 1 1 ? 2.533 13.727 35.125 1 34.81 1 MET B N 1
ATOM 1971 C CA . MET B 1 1 ? 2.717 13.969 33.719 1 34.81 1 MET B CA 1
ATOM 1972 C C . MET B 1 1 ? 3.096 12.688 32.969 1 34.81 1 MET B C 1
ATOM 1974 O O . MET B 1 1 ? 4.102 12.055 33.312 1 34.81 1 MET B O 1
ATOM 1978 N N . ILE B 1 2 ? 2.273 11.758 32.531 1 42.28 2 ILE B N 1
ATOM 1979 C CA . ILE B 1 2 ? 2.574 10.398 32.094 1 42.28 2 ILE B CA 1
ATOM 1980 C C . ILE B 1 2 ? 3.695 10.422 31.062 1 42.28 2 ILE B C 1
ATOM 1982 O O . ILE B 1 2 ? 3.59 11.102 30.047 1 42.28 2 ILE B O 1
ATOM 1986 N N . THR B 1 3 ? 4.879 10.188 31.469 1 55.94 3 THR B N 1
ATOM 1987 C CA . THR B 1 3 ? 6.078 10.281 30.641 1 55.94 3 THR B CA 1
ATOM 1988 C C . THR B 1 3 ? 5.957 9.398 29.406 1 55.94 3 THR B C 1
ATOM 1990 O O . THR B 1 3 ? 5.836 8.172 29.516 1 55.94 3 THR B O 1
ATOM 1993 N N . MET B 1 4 ? 5.41 9.852 28.328 1 68.88 4 MET B N 1
ATOM 1994 C CA . MET B 1 4 ? 5.363 9.109 27.078 1 68.88 4 MET B CA 1
ATOM 1995 C C . MET B 1 4 ? 6.766 8.711 26.625 1 68.88 4 MET B C 1
ATOM 1997 O O . MET B 1 4 ? 7.738 9.406 26.938 1 68.88 4 MET B O 1
ATOM 2001 N N . ASN B 1 5 ? 6.988 7.496 26.328 1 85.44 5 ASN B N 1
ATOM 2002 C CA . ASN B 1 5 ? 8.273 7 25.844 1 85.44 5 ASN B CA 1
ATOM 2003 C C . ASN B 1 5 ? 8.594 7.555 24.453 1 85.44 5 ASN B C 1
ATOM 2005 O O . ASN B 1 5 ? 8.719 6.801 23.484 1 85.44 5 ASN B O 1
ATOM 2009 N N . TYR B 1 6 ? 8.523 8.922 24.344 1 94.12 6 TYR B N 1
ATOM 2010 C CA . TYR B 1 6 ? 8.93 9.594 23.125 1 94.12 6 TYR B CA 1
ATOM 2011 C C . TYR B 1 6 ? 10.117 10.516 23.359 1 94.12 6 TYR B C 1
ATOM 2013 O O . TYR B 1 6 ? 10.148 11.242 24.359 1 94.12 6 TYR B O 1
ATOM 2021 N N . ASP B 1 7 ? 11.078 10.438 22.547 1 94.25 7 ASP B N 1
ATOM 2022 C CA . ASP B 1 7 ? 12.227 11.336 22.578 1 94.25 7 ASP B CA 1
ATOM 2023 C C . ASP B 1 7 ? 11.797 12.789 22.406 1 94.25 7 ASP B C 1
ATOM 2025 O O . ASP B 1 7 ? 10.93 13.086 21.578 1 94.25 7 ASP B O 1
ATOM 2029 N N . PRO B 1 8 ? 12.352 13.734 23.125 1 94.25 8 PRO B N 1
ATOM 2030 C CA . PRO B 1 8 ? 11.984 15.148 23.016 1 94.25 8 PRO B CA 1
ATOM 2031 C C . PRO B 1 8 ? 12.047 15.672 21.578 1 94.25 8 PRO B C 1
ATOM 2033 O O . PRO B 1 8 ? 11.219 16.5 21.188 1 94.25 8 PRO B O 1
ATOM 2036 N N . LYS B 1 9 ? 13.047 15.25 20.828 1 94.69 9 LYS B N 1
ATOM 2037 C CA . LYS B 1 9 ? 13.164 15.695 19.438 1 94.69 9 LYS B CA 1
ATOM 2038 C C . LYS B 1 9 ? 11.969 15.219 18.609 1 94.69 9 LYS B C 1
ATOM 2040 O O . LYS B 1 9 ? 11.469 15.961 17.766 1 94.69 9 LYS B O 1
ATOM 2045 N N . ILE B 1 10 ? 11.516 13.992 18.875 1 95.38 10 ILE B N 1
ATOM 2046 C CA . ILE B 1 10 ? 10.367 13.414 18.188 1 95.38 10 ILE B CA 1
ATOM 2047 C C . ILE B 1 10 ? 9.102 14.172 18.562 1 95.38 10 ILE B C 1
ATOM 2049 O O . ILE B 1 10 ? 8.258 14.453 17.703 1 95.38 10 ILE B O 1
ATOM 2053 N N . ILE B 1 11 ? 9.023 14.531 19.781 1 95.81 11 ILE B N 1
ATOM 2054 C CA . ILE B 1 11 ? 7.879 15.297 20.281 1 95.81 11 ILE B CA 1
ATOM 2055 C C . ILE B 1 11 ? 7.793 16.641 19.547 1 95.81 11 ILE B C 1
ATOM 2057 O O . ILE B 1 11 ? 6.734 17 19.016 1 95.81 11 ILE B O 1
ATOM 2061 N N . GLU B 1 12 ? 8.82 17.359 19.469 1 94.75 12 GLU B N 1
ATOM 2062 C CA . GLU B 1 12 ? 8.859 18.656 18.812 1 94.75 12 GLU B CA 1
ATOM 2063 C C . GLU B 1 12 ? 8.5 18.547 17.344 1 94.75 12 GLU B C 1
ATOM 2065 O O . GLU B 1 12 ? 7.688 19.312 16.828 1 94.75 12 GLU B O 1
ATOM 2070 N N . ARG B 1 13 ? 9.047 17.578 16.641 1 93.94 13 ARG B N 1
ATOM 2071 C CA . ARG B 1 13 ? 8.773 17.391 15.219 1 93.94 13 ARG B CA 1
ATOM 2072 C C . ARG B 1 13 ? 7.332 16.969 14.992 1 93.94 13 ARG B C 1
ATOM 2074 O O . ARG B 1 13 ? 6.695 17.406 14.031 1 93.94 13 ARG B O 1
ATOM 2081 N N . GLY B 1 14 ? 6.809 16.031 15.859 1 96.25 14 GLY B N 1
ATOM 2082 C CA . GLY B 1 14 ? 5.418 15.617 15.75 1 96.25 14 GLY B CA 1
ATOM 2083 C C . GLY B 1 14 ? 4.438 16.766 15.898 1 96.25 14 GLY B C 1
ATOM 2084 O O . GLY B 1 14 ? 3.455 16.859 15.156 1 96.25 14 GLY B O 1
ATOM 2085 N N . LYS B 1 15 ? 4.758 17.672 16.844 1 95.31 15 LYS B N 1
ATOM 2086 C CA . LYS B 1 15 ? 3.93 18.859 17.016 1 95.31 15 LYS B CA 1
ATOM 2087 C C . LYS B 1 15 ? 3.936 19.734 15.766 1 95.31 15 LYS B C 1
ATOM 2089 O O . LYS B 1 15 ? 2.895 20.25 15.359 1 95.31 15 LYS B O 1
ATOM 2094 N N . LEU B 1 16 ? 5.055 19.891 15.18 1 93 16 LEU B N 1
ATOM 2095 C CA . LEU B 1 16 ? 5.172 20.688 13.961 1 93 16 LEU B CA 1
ATOM 2096 C C . LEU B 1 16 ? 4.371 20.062 12.82 1 93 16 LEU B C 1
ATOM 2098 O O . LEU B 1 16 ? 3.717 20.766 12.055 1 93 16 LEU B O 1
ATOM 2102 N N . TYR B 1 17 ? 4.445 18.719 12.695 1 95 17 TYR B N 1
ATOM 2103 C CA . TYR B 1 17 ? 3.689 18.016 11.664 1 95 17 TYR B CA 1
ATOM 2104 C C . TYR B 1 17 ? 2.195 18.281 11.812 1 95 17 TYR B C 1
ATOM 2106 O O . TYR B 1 17 ? 1.507 18.562 10.828 1 95 17 TYR B O 1
ATOM 2114 N N . TYR B 1 18 ? 1.716 18.188 13.07 1 94.38 18 TYR B N 1
ATOM 2115 C CA . TYR B 1 18 ? 0.301 18.438 13.32 1 94.38 18 TYR B CA 1
ATOM 2116 C C . TYR B 1 18 ? -0.062 19.891 13 1 94.38 18 TYR B C 1
ATOM 2118 O O . TYR B 1 18 ? -1.036 20.141 12.289 1 94.38 18 TYR B O 1
ATOM 2126 N N . ARG B 1 19 ? 0.753 20.844 13.453 1 91.31 19 ARG B N 1
ATOM 2127 C CA . ARG B 1 19 ? 0.475 22.266 13.289 1 91.31 19 ARG B CA 1
ATOM 2128 C C . ARG B 1 19 ? 0.451 22.641 11.805 1 91.31 19 ARG B C 1
ATOM 2130 O O . ARG B 1 19 ? -0.274 23.562 11.406 1 91.31 19 ARG B O 1
ATOM 2137 N N . ASN B 1 20 ? 1.149 21.906 11.094 1 91.19 20 ASN B N 1
ATOM 2138 C CA . ASN B 1 20 ? 1.227 22.234 9.672 1 91.19 20 ASN B CA 1
ATOM 2139 C C . ASN B 1 20 ? 0.324 21.328 8.844 1 91.19 20 ASN B C 1
ATOM 2141 O O . ASN B 1 20 ? 0.595 21.078 7.668 1 91.19 20 ASN B O 1
ATOM 2145 N N . ASN B 1 21 ? -0.608 20.688 9.391 1 90.81 21 ASN B N 1
ATOM 2146 C CA . ASN B 1 21 ? -1.729 20 8.75 1 90.81 21 ASN B CA 1
ATOM 2147 C C . ASN B 1 21 ? -1.272 18.766 7.992 1 90.81 21 ASN B C 1
ATOM 2149 O O . ASN B 1 21 ? -1.767 18.469 6.902 1 90.81 21 ASN B O 1
ATOM 2153 N N . LEU B 1 22 ? -0.33 18.094 8.602 1 93.88 22 LEU B N 1
ATOM 2154 C CA . LEU B 1 22 ? 0.189 16.922 7.906 1 93.88 22 LEU B CA 1
ATOM 2155 C C . LEU B 1 22 ? -0.486 15.656 8.406 1 93.88 22 LEU B C 1
ATOM 2157 O O . LEU B 1 22 ? -0.244 14.562 7.875 1 93.88 22 LEU B O 1
ATOM 2161 N N . VAL B 1 23 ? -1.335 15.773 9.344 1 95.19 23 VAL B N 1
ATOM 2162 C CA . VAL B 1 23 ? -2.205 14.672 9.742 1 95.19 23 VAL B CA 1
ATOM 2163 C C . VAL B 1 23 ? -3.443 14.641 8.844 1 95.19 23 VAL B C 1
ATOM 2165 O O . VAL B 1 23 ? -4.281 15.547 8.914 1 95.19 23 VAL B O 1
ATOM 2168 N N . LYS B 1 24 ? -3.553 13.672 8.031 1 94.31 24 LYS B N 1
ATOM 2169 C CA . LYS B 1 24 ? -4.68 13.562 7.109 1 94.31 24 LYS B CA 1
ATOM 2170 C C . LYS B 1 24 ? -5.992 13.359 7.859 1 94.31 24 LYS B C 1
ATOM 2172 O O . LYS B 1 24 ? -7.004 13.984 7.527 1 94.31 24 LYS B O 1
ATOM 2177 N N . TYR B 1 25 ? -5.926 12.5 8.82 1 93.62 25 TYR B N 1
ATOM 2178 C CA . TYR B 1 25 ? -7.07 12.281 9.695 1 93.62 25 TYR B CA 1
ATOM 2179 C C . TYR B 1 25 ? -6.652 11.539 10.961 1 93.62 25 TYR B C 1
ATOM 2181 O O . TYR B 1 25 ? -5.598 10.906 10.992 1 93.62 25 TYR B O 1
ATOM 2189 N N . CYS B 1 26 ? -7.422 11.695 11.945 1 96.19 26 CYS B N 1
ATOM 2190 C CA . CYS B 1 26 ? -7.277 11 13.227 1 96.19 26 CYS B CA 1
ATOM 2191 C C . CYS B 1 26 ? -8.609 10.422 13.68 1 96.19 26 CYS B C 1
ATOM 2193 O O . CYS B 1 26 ? -9.594 11.148 13.828 1 96.19 26 CYS B O 1
ATOM 2195 N N . ILE B 1 27 ? -8.617 9.125 13.852 1 97 27 ILE B N 1
ATOM 2196 C CA . ILE B 1 27 ? -9.828 8.414 14.242 1 97 27 ILE B CA 1
ATOM 2197 C C . ILE B 1 27 ? -9.625 7.762 15.609 1 97 27 ILE B C 1
ATOM 2199 O O . ILE B 1 27 ? -8.641 7.051 15.82 1 97 27 ILE B O 1
ATOM 2203 N N . LYS B 1 28 ? -10.5 8.039 16.484 1 96.56 28 LYS B N 1
ATOM 2204 C CA . LYS B 1 28 ? -10.516 7.289 17.734 1 96.56 28 LYS B CA 1
ATOM 2205 C C . LYS B 1 28 ? -11.461 6.094 17.641 1 96.56 28 LYS B C 1
ATOM 2207 O O . LYS B 1 28 ? -12.648 6.258 17.375 1 96.56 28 LYS B O 1
ATOM 2212 N N . TYR B 1 29 ? -11 4.965 17.781 1 96.5 29 TYR B N 1
ATOM 2213 C CA . TYR B 1 29 ? -11.758 3.725 17.812 1 96.5 29 TYR B CA 1
ATOM 2214 C C . TYR B 1 29 ? -11.391 2.893 19.047 1 96.5 29 TYR B C 1
ATOM 2216 O O . TYR B 1 29 ? -10.273 2.385 19.141 1 96.5 29 TYR B O 1
ATOM 2224 N N . LYS B 1 30 ? -12.352 2.746 19.922 1 94.44 30 LYS B N 1
ATOM 2225 C CA . LYS B 1 30 ? -12.078 2.104 21.203 1 94.44 30 LYS B CA 1
ATOM 2226 C C . LYS B 1 30 ? -10.898 2.77 21.922 1 94.44 30 LYS B C 1
ATOM 2228 O O . LYS B 1 30 ? -10.914 3.979 22.156 1 94.44 30 LYS B O 1
ATOM 2233 N N . ASN B 1 31 ? -9.844 2.105 22.234 1 96 31 ASN B N 1
ATOM 2234 C CA . ASN B 1 31 ? -8.711 2.684 22.969 1 96 31 ASN B CA 1
ATOM 2235 C C . ASN B 1 31 ? -7.508 2.895 22.047 1 96 31 ASN B C 1
ATOM 2237 O O . ASN B 1 31 ? -6.367 2.889 22.516 1 96 31 ASN B O 1
ATOM 2241 N N . PHE B 1 32 ? -7.836 3.07 20.781 1 98 32 PHE B N 1
ATOM 2242 C CA . PHE B 1 32 ? -6.758 3.283 19.828 1 98 32 PHE B CA 1
ATOM 2243 C C . PHE B 1 32 ? -7.023 4.52 18.984 1 98 32 PHE B C 1
ATOM 2245 O O . PHE B 1 32 ? -8.18 4.898 18.766 1 98 32 PHE B O 1
ATOM 2252 N N . LEU B 1 33 ? -5.957 5.117 18.547 1 98.19 33 LEU B N 1
ATOM 2253 C CA . LEU B 1 33 ? -6.008 6.113 17.469 1 98.19 33 LEU B CA 1
ATOM 2254 C C . LEU B 1 33 ? -5.52 5.523 16.156 1 98.19 33 LEU B C 1
ATOM 2256 O O . LEU B 1 33 ? -4.512 4.816 16.125 1 98.19 33 LEU B O 1
ATOM 2260 N N . PHE B 1 34 ? -6.297 5.727 15.156 1 97.94 34 PHE B N 1
ATOM 2261 C CA . PHE B 1 34 ? -5.891 5.406 13.789 1 97.94 34 PHE B CA 1
ATOM 2262 C C . PHE B 1 34 ? -5.746 6.672 12.953 1 97.94 34 PHE B C 1
ATOM 2264 O O . PHE B 1 34 ? -6.559 7.594 13.07 1 97.94 34 PHE B O 1
ATOM 2271 N N . GLY B 1 35 ? -4.664 6.699 12.164 1 97.88 35 GLY B N 1
ATOM 2272 C CA . GLY B 1 35 ? -4.531 7.867 11.305 1 97.88 35 GLY B CA 1
ATOM 2273 C C . GLY B 1 35 ? -3.482 7.691 10.227 1 97.88 35 GLY B C 1
ATOM 2274 O O . GLY B 1 35 ? -2.734 6.711 10.227 1 97.88 35 GLY B O 1
ATOM 2275 N N . GLU B 1 36 ? -3.537 8.57 9.281 1 97.25 36 GLU B N 1
ATOM 2276 C CA . GLU B 1 36 ? -2.492 8.711 8.273 1 97.25 36 GLU B CA 1
ATOM 2277 C C . GLU B 1 36 ? -1.806 10.07 8.375 1 97.25 36 GLU B C 1
ATOM 2279 O O . GLU B 1 36 ? -2.463 11.086 8.602 1 97.25 36 GLU B O 1
ATOM 2284 N N . VAL B 1 37 ? -0.566 10.008 8.32 1 96.19 37 VAL B N 1
ATOM 2285 C CA . VAL B 1 37 ? 0.232 11.227 8.422 1 96.19 37 VAL B CA 1
ATOM 2286 C C . VAL B 1 37 ? 1.137 11.359 7.195 1 96.19 37 VAL B C 1
ATOM 2288 O O . VAL B 1 37 ? 1.778 10.383 6.785 1 96.19 37 VAL B O 1
ATOM 2291 N N . VAL B 1 38 ? 1.193 12.57 6.629 1 93.31 38 VAL B N 1
ATOM 2292 C CA . VAL B 1 38 ? 1.932 12.805 5.391 1 93.31 38 VAL B CA 1
ATOM 2293 C C . VAL B 1 38 ? 3.381 13.164 5.715 1 93.31 38 VAL B C 1
ATOM 2295 O O . VAL B 1 38 ? 3.643 13.984 6.598 1 93.31 38 VAL B O 1
ATOM 2298 N N . GLY B 1 39 ? 4.289 12.539 5.078 1 91.69 39 GLY B N 1
ATOM 2299 C CA . GLY B 1 39 ? 5.711 12.836 5.016 1 91.69 39 GLY B CA 1
ATOM 2300 C C . GLY B 1 39 ? 6.289 12.695 3.621 1 91.69 39 GLY B C 1
ATOM 2301 O O . GLY B 1 39 ? 5.793 13.305 2.672 1 91.69 39 GLY B O 1
ATOM 2302 N N . SER B 1 40 ? 7.359 11.867 3.521 1 85.62 40 SER B N 1
ATOM 2303 C CA . SER B 1 40 ? 7.816 11.5 2.182 1 85.62 40 SER B CA 1
ATOM 2304 C C . SER B 1 40 ? 6.785 10.648 1.457 1 85.62 40 SER B C 1
ATOM 2306 O O . SER B 1 40 ? 6.699 10.68 0.228 1 85.62 40 SER B O 1
ATOM 2308 N N . ASP B 1 41 ? 6.109 9.906 2.201 1 89.25 41 ASP B N 1
ATOM 2309 C CA . ASP B 1 41 ? 4.914 9.164 1.811 1 89.25 41 ASP B CA 1
ATOM 2310 C C . ASP B 1 41 ? 3.783 9.367 2.814 1 89.25 41 ASP B C 1
ATOM 2312 O O . ASP B 1 41 ? 3.893 10.203 3.719 1 89.25 41 ASP B O 1
ATOM 2316 N N . THR B 1 42 ? 2.734 8.773 2.588 1 92.94 42 THR B N 1
ATOM 2317 C CA . THR B 1 42 ? 1.679 8.758 3.594 1 92.94 42 THR B CA 1
ATOM 2318 C C . THR B 1 42 ? 1.827 7.543 4.508 1 92.94 42 THR B C 1
ATOM 2320 O O . THR B 1 42 ? 1.862 6.406 4.039 1 92.94 42 THR B O 1
ATOM 2323 N N . TYR B 1 43 ? 1.944 7.762 5.773 1 95.81 43 TYR B N 1
ATOM 2324 C CA . TYR B 1 43 ? 2.215 6.691 6.727 1 95.81 43 TYR B CA 1
ATOM 2325 C C . TYR B 1 43 ? 0.978 6.375 7.559 1 95.81 43 TYR B C 1
ATOM 2327 O O . TYR B 1 43 ? 0.298 7.285 8.039 1 95.81 43 TYR B O 1
ATOM 2335 N N . LYS B 1 44 ? 0.693 5.098 7.727 1 97.88 44 LYS B N 1
ATOM 2336 C CA . LYS B 1 44 ? -0.374 4.633 8.609 1 97.88 44 LYS B CA 1
ATOM 2337 C C . LYS B 1 44 ? 0.111 4.535 10.055 1 97.88 44 LYS B C 1
ATOM 2339 O O . LYS B 1 44 ? 1.17 3.963 10.32 1 97.88 44 LYS B O 1
ATOM 2344 N N . VAL B 1 45 ? -0.702 5.074 10.922 1 98.5 45 VAL B N 1
ATOM 2345 C CA . VAL B 1 45 ? -0.284 5.172 12.32 1 98.5 45 VAL B CA 1
ATOM 2346 C C . VAL B 1 45 ? -1.374 4.605 13.227 1 98.5 45 VAL B C 1
ATOM 2348 O O . VAL B 1 45 ? -2.562 4.867 13.016 1 98.5 45 VAL B O 1
ATOM 2351 N N . LYS B 1 46 ? -0.997 3.818 14.18 1 98.44 46 LYS B N 1
ATOM 2352 C CA . LYS B 1 46 ? -1.867 3.328 15.242 1 98.44 46 LYS B CA 1
ATOM 2353 C C . LYS B 1 46 ? -1.275 3.625 16.625 1 98.44 46 LYS B C 1
ATOM 2355 O O . LYS B 1 46 ? -0.119 3.291 16.891 1 98.44 46 LYS B O 1
ATOM 2360 N N . VAL B 1 47 ? -1.986 4.23 17.438 1 98.31 47 VAL B N 1
ATOM 2361 C CA . VAL B 1 47 ? -1.512 4.574 18.766 1 98.31 47 VAL B CA 1
ATOM 2362 C C . VAL B 1 47 ? -2.393 3.902 19.812 1 98.31 47 VAL B C 1
ATOM 2364 O O . VAL B 1 47 ? -3.621 3.971 19.734 1 98.31 47 VAL B O 1
ATOM 2367 N N . ASP B 1 48 ? -1.789 3.275 20.766 1 97.69 48 ASP B N 1
ATOM 2368 C CA . ASP B 1 48 ? -2.48 2.621 21.875 1 97.69 48 ASP B CA 1
ATOM 2369 C C . ASP B 1 48 ? -2.621 3.562 23.062 1 97.69 48 ASP B C 1
ATOM 2371 O O . ASP B 1 48 ? -1.645 3.83 23.781 1 97.69 48 ASP B O 1
ATOM 2375 N N . LEU B 1 49 ? -3.797 3.99 23.359 1 95.94 49 LEU B N 1
ATOM 2376 C CA . LEU B 1 49 ? -4.043 4.969 24.406 1 95.94 49 LEU B CA 1
ATOM 2377 C C . LEU B 1 49 ? -3.871 4.332 25.781 1 95.94 49 LEU B C 1
ATOM 2379 O O . LEU B 1 49 ? -3.578 5.027 26.766 1 95.94 49 LEU B O 1
ATOM 2383 N N . ASP B 1 50 ? -3.982 3.035 25.859 1 94.31 50 ASP B N 1
ATOM 2384 C CA . ASP B 1 50 ? -3.918 2.328 27.125 1 94.31 50 ASP B CA 1
ATOM 2385 C C . ASP B 1 50 ? -2.488 1.891 27.453 1 94.31 50 ASP B C 1
ATOM 2387 O O . ASP B 1 50 ? -2.186 1.512 28.578 1 94.31 50 ASP B O 1
ATOM 2391 N N . ASN B 1 51 ? -1.658 1.837 26.531 1 94.19 51 ASN B N 1
ATOM 2392 C CA . ASN B 1 51 ? -0.278 1.394 26.688 1 94.19 51 ASN B CA 1
ATOM 2393 C C . ASN B 1 51 ? 0.706 2.545 26.516 1 94.19 51 ASN B C 1
ATOM 2395 O O . ASN B 1 51 ? 1.606 2.471 25.672 1 94.19 51 ASN B O 1
ATOM 2399 N N . ASN B 1 52 ? 0.523 3.605 27.359 1 94.06 52 ASN B N 1
ATOM 2400 C CA . ASN B 1 52 ? 1.399 4.77 27.391 1 94.06 52 ASN B CA 1
ATOM 2401 C C . ASN B 1 52 ? 1.578 5.371 26 1 94.06 52 ASN B C 1
ATOM 2403 O O . ASN B 1 52 ? 2.691 5.738 25.609 1 94.06 52 ASN B O 1
ATOM 2407 N N . TYR B 1 53 ? 0.541 5.312 25.125 1 96.75 53 TYR B N 1
ATOM 2408 C CA . TYR B 1 53 ? 0.514 5.941 23.812 1 96.75 53 TYR B CA 1
ATOM 2409 C C . TYR B 1 53 ? 1.547 5.312 22.891 1 96.75 53 TYR B C 1
ATOM 2411 O O . TYR B 1 53 ? 2.174 6.008 22.078 1 96.75 53 TYR B O 1
ATOM 2419 N N . PHE B 1 54 ? 1.767 4.039 23.094 1 97.12 54 PHE B N 1
ATOM 2420 C CA . PHE B 1 54 ? 2.66 3.342 22.172 1 97.12 54 PHE B CA 1
ATOM 2421 C C . PHE B 1 54 ? 2.164 3.465 20.75 1 97.12 54 PHE B C 1
ATOM 2423 O O . PHE B 1 54 ? 0.995 3.195 20.453 1 97.12 54 PHE B O 1
ATOM 2430 N N . GLY B 1 55 ? 3.084 3.947 19.906 1 97.62 55 GLY B N 1
ATOM 2431 C CA . GLY B 1 55 ? 2.682 4.207 18.531 1 97.62 55 GLY B CA 1
ATOM 2432 C C . GLY B 1 55 ? 3.377 3.311 17.516 1 97.62 55 GLY B C 1
ATOM 2433 O O . GLY B 1 55 ? 4.594 3.113 17.594 1 97.62 55 GLY B O 1
ATOM 2434 N N . LEU B 1 56 ? 2.607 2.721 16.688 1 97.5 56 LEU B N 1
ATOM 2435 C CA . LEU B 1 56 ? 3.125 1.995 15.531 1 97.5 56 LEU B CA 1
ATOM 2436 C C . LEU B 1 56 ? 2.971 2.818 14.258 1 97.5 56 LEU B C 1
ATOM 2438 O O . LEU B 1 56 ? 1.988 3.545 14.102 1 97.5 56 LEU B O 1
ATOM 2442 N N . CYS B 1 57 ? 3.883 2.635 13.336 1 97.56 57 CYS B N 1
ATOM 2443 C CA . CYS B 1 57 ? 3.889 3.439 12.125 1 97.56 57 CYS B CA 1
ATOM 2444 C C . CYS B 1 57 ? 4.516 2.672 10.969 1 97.56 57 CYS B C 1
ATOM 2446 O O . CYS B 1 57 ? 5.449 1.895 11.164 1 97.56 57 CYS B O 1
ATOM 2448 N N . THR B 1 58 ? 4.094 2.92 9.773 1 94.75 58 THR B N 1
ATOM 2449 C CA . THR B 1 58 ? 4.641 2.232 8.609 1 94.75 58 THR B CA 1
ATOM 2450 C C . THR B 1 58 ? 5.895 2.938 8.102 1 94.75 58 THR B C 1
ATOM 2452 O O . THR B 1 58 ? 6.43 2.59 7.047 1 94.75 58 THR B O 1
ATOM 2455 N N . CYS B 1 59 ? 6.367 3.873 8.734 1 94.62 59 CYS B N 1
ATOM 2456 C CA . CYS B 1 59 ? 7.594 4.547 8.32 1 94.62 59 CYS B CA 1
ATOM 2457 C C . CYS B 1 59 ? 8.812 3.699 8.656 1 94.62 59 CYS B C 1
ATOM 2459 O O . CYS B 1 59 ? 8.688 2.617 9.227 1 94.62 59 CYS B O 1
ATOM 2461 N N . GLN B 1 60 ? 9.953 4.168 8.375 1 90.75 60 GLN B N 1
ATOM 2462 C CA . GLN B 1 60 ? 11.188 3.408 8.547 1 90.75 60 GLN B CA 1
ATOM 2463 C C . GLN B 1 60 ? 11.5 3.174 10.023 1 90.75 60 GLN B C 1
ATOM 2465 O O . GLN B 1 60 ? 12.18 2.209 10.375 1 90.75 60 GLN B O 1
ATOM 2470 N N . TYR B 1 61 ? 11 4.008 10.969 1 92.69 61 TYR B N 1
ATOM 2471 C CA . TYR B 1 61 ? 11.289 3.893 12.391 1 92.69 61 TYR B CA 1
ATOM 2472 C C . TYR B 1 61 ? 10.336 2.918 13.062 1 92.69 61 TYR B C 1
ATOM 2474 O O . TYR B 1 61 ? 10.617 2.412 14.156 1 92.69 61 TYR B O 1
ATOM 2482 N N . LYS B 1 62 ? 9.133 2.756 12.562 1 92.81 62 LYS B N 1
ATOM 2483 C CA . LYS B 1 62 ? 8.18 1.695 12.883 1 92.81 62 LYS B CA 1
ATOM 2484 C C . LYS B 1 62 ? 7.398 2.027 14.148 1 92.81 62 LYS B C 1
ATOM 2486 O O . LYS B 1 62 ? 6.207 1.724 14.25 1 92.81 62 LYS B O 1
ATOM 2491 N N . TYR B 1 63 ? 8.141 2.613 15.125 1 95.5 63 TYR B N 1
ATOM 2492 C CA . TYR B 1 63 ? 7.406 2.832 16.359 1 95.5 63 TYR B CA 1
ATOM 2493 C C . TYR B 1 63 ? 7.797 4.16 17 1 95.5 63 TYR B C 1
ATOM 2495 O O . TYR B 1 63 ? 8.906 4.652 16.797 1 95.5 63 TYR B O 1
ATOM 2503 N N . ASN B 1 64 ? 6.887 4.75 17.75 1 97.25 64 ASN B N 1
ATOM 2504 C CA . ASN B 1 64 ? 7.043 5.969 18.531 1 97.25 64 ASN B CA 1
ATOM 2505 C C . ASN B 1 64 ? 7.852 7.02 17.781 1 97.25 64 ASN B C 1
ATOM 2507 O O . ASN B 1 64 ? 8.828 7.555 18.312 1 97.25 64 ASN B O 1
ATOM 2511 N N . CYS B 1 65 ? 7.395 7.246 16.609 1 97.75 65 CYS B N 1
ATOM 2512 C CA . CYS B 1 65 ? 8.055 8.203 15.734 1 97.75 65 CYS B CA 1
ATOM 2513 C C . CYS B 1 65 ? 7.312 9.531 15.719 1 97.75 65 CYS B C 1
ATOM 2515 O O . CYS B 1 65 ? 6.312 9.695 16.422 1 97.75 65 CYS B O 1
ATOM 2517 N N . LYS B 1 66 ? 7.766 10.477 14.922 1 96.62 66 LYS B N 1
ATOM 2518 C CA . LYS B 1 66 ? 7.145 11.797 14.852 1 96.62 66 LYS B CA 1
ATOM 2519 C C . LYS B 1 66 ? 5.734 11.703 14.273 1 96.62 66 LYS B C 1
ATOM 2521 O O . LYS B 1 66 ? 4.867 12.516 14.609 1 96.62 66 LYS B O 1
ATOM 2526 N N . HIS B 1 67 ? 5.488 10.75 13.414 1 98.12 67 HIS B N 1
ATOM 2527 C CA . HIS B 1 67 ? 4.145 10.562 12.875 1 98.12 67 HIS B CA 1
ATOM 2528 C C . HIS B 1 67 ? 3.174 10.117 13.969 1 98.12 67 HIS B C 1
ATOM 2530 O O . HIS B 1 67 ? 2.049 10.617 14.039 1 98.12 67 HIS B O 1
ATOM 2536 N N . ALA B 1 68 ? 3.676 9.203 14.742 1 98.38 68 ALA B N 1
ATOM 2537 C CA . ALA B 1 68 ? 2.857 8.758 15.867 1 98.38 68 ALA B CA 1
ATOM 2538 C C . ALA B 1 68 ? 2.527 9.914 16.797 1 98.38 68 ALA B C 1
ATOM 2540 O O . ALA B 1 68 ? 1.373 10.094 17.203 1 98.38 68 ALA B O 1
ATOM 2541 N N . TYR B 1 69 ? 3.514 10.703 17.062 1 98.06 69 TYR B N 1
ATOM 2542 C CA . TYR B 1 69 ? 3.256 11.789 18 1 98.06 69 TYR B CA 1
ATOM 2543 C C . TYR B 1 69 ? 2.363 12.852 17.359 1 98.06 69 TYR B C 1
ATOM 2545 O O . TYR B 1 69 ? 1.555 13.484 18.047 1 98.06 69 TYR B O 1
ATOM 2553 N N . ALA B 1 70 ? 2.518 13.102 16.094 1 97.88 70 ALA B N 1
ATOM 2554 C CA . ALA B 1 70 ? 1.615 14.031 15.414 1 97.88 70 ALA B CA 1
ATOM 2555 C C . ALA B 1 70 ? 0.159 13.609 15.602 1 97.88 70 ALA B C 1
ATOM 2557 O O . ALA B 1 70 ? -0.713 14.461 15.805 1 97.88 70 ALA B O 1
ATOM 2558 N N . LEU B 1 71 ? -0.09 12.328 15.539 1 98.38 71 LEU B N 1
ATOM 2559 C CA . LEU B 1 71 ? -1.439 11.812 15.742 1 98.38 71 LEU B CA 1
ATOM 2560 C C . LEU B 1 71 ? -1.897 12.031 17.172 1 98.38 71 LEU B C 1
ATOM 2562 O O . LEU B 1 71 ? -3.055 12.383 17.422 1 98.38 71 LEU B O 1
ATOM 2566 N N . ILE B 1 72 ? -1.009 11.812 18.094 1 98.06 72 ILE B N 1
ATOM 2567 C CA . ILE B 1 72 ? -1.305 12.062 19.5 1 98.06 72 ILE B CA 1
ATOM 2568 C C . ILE B 1 72 ? -1.66 13.531 19.703 1 98.06 72 ILE B C 1
ATOM 2570 O O . ILE B 1 72 ? -2.621 13.859 20.391 1 98.06 72 ILE B O 1
ATOM 2574 N N . GLU B 1 73 ? -0.891 14.422 19.094 1 96.81 73 GLU B N 1
ATOM 2575 C CA . GLU B 1 73 ? -1.151 15.859 19.188 1 96.81 73 GLU B CA 1
ATOM 2576 C C . GLU B 1 73 ? -2.545 16.203 18.672 1 96.81 73 GLU B C 1
ATOM 2578 O O . GLU B 1 73 ? -3.25 17.016 19.266 1 96.81 73 GLU B O 1
ATOM 2583 N N . ALA B 1 74 ? -2.93 15.625 17.594 1 96.25 74 ALA B N 1
ATOM 2584 C CA . ALA B 1 74 ? -4.277 15.82 17.062 1 96.25 74 ALA B CA 1
ATOM 2585 C C . ALA B 1 74 ? -5.332 15.422 18.094 1 96.25 74 ALA B C 1
ATOM 2587 O O . ALA B 1 74 ? -6.289 16.172 18.328 1 96.25 74 ALA B O 1
ATOM 2588 N N . TYR B 1 75 ? -5.145 14.258 18.672 1 96.31 75 TYR B N 1
ATOM 2589 C CA . TYR B 1 75 ? -6.059 13.742 19.688 1 96.31 75 TYR B CA 1
ATOM 2590 C C . TYR B 1 75 ? -6.141 14.695 20.875 1 96.31 75 TYR B C 1
ATOM 2592 O O . TYR B 1 75 ? -7.23 15.016 21.344 1 96.31 75 TYR B O 1
ATOM 2600 N N . GLU B 1 76 ? -4.984 15.18 21.375 1 94.38 76 GLU B N 1
ATOM 2601 C CA . GLU B 1 76 ? -4.914 16.062 22.531 1 94.38 76 GLU B CA 1
ATOM 2602 C C . GLU B 1 76 ? -5.586 17.391 22.25 1 94.38 76 GLU B C 1
ATOM 2604 O O . GLU B 1 76 ? -6.082 18.047 23.172 1 94.38 76 GLU B O 1
ATOM 2609 N N . ASN B 1 77 ? -5.625 17.75 21.031 1 92.88 77 ASN B N 1
ATOM 2610 C CA . ASN B 1 77 ? -6.258 19 20.656 1 92.88 77 ASN B CA 1
ATOM 2611 C C . ASN B 1 77 ? -7.707 18.797 20.219 1 92.88 77 ASN B C 1
ATOM 2613 O O . ASN B 1 77 ? -8.305 19.672 19.594 1 92.88 77 ASN B O 1
ATOM 2617 N N . ASN B 1 78 ? -8.234 17.641 20.391 1 90.19 78 ASN B N 1
ATOM 2618 C CA . ASN B 1 78 ? -9.617 17.266 20.094 1 90.19 78 ASN B CA 1
ATOM 2619 C C . ASN B 1 78 ? -9.906 17.344 18.594 1 90.19 78 ASN B C 1
ATOM 2621 O O . ASN B 1 78 ? -11.023 17.688 18.203 1 90.19 78 ASN B O 1
ATOM 2625 N N . ASN B 1 79 ? -8.875 17.219 17.859 1 91.81 79 ASN B N 1
ATOM 2626 C CA . ASN B 1 79 ? -9 17.172 16.406 1 91.81 79 ASN B CA 1
ATOM 2627 C C . ASN B 1 79 ? -9.016 15.742 15.883 1 91.81 79 ASN B C 1
ATOM 2629 O O . ASN B 1 79 ? -8.094 15.32 15.188 1 91.81 79 ASN B O 1
ATOM 2633 N N . TYR B 1 80 ? -10.031 14.992 16.25 1 92 80 TYR B N 1
ATOM 2634 C CA . TYR B 1 80 ? -10.234 13.617 15.797 1 92 80 TYR B CA 1
ATOM 2635 C C . TYR B 1 80 ? -11.711 13.328 15.578 1 92 80 TYR B C 1
ATOM 2637 O O . TYR B 1 80 ? -12.57 14.117 15.977 1 92 80 TYR B O 1
ATOM 2645 N N . VAL B 1 81 ? -11.961 12.352 14.844 1 92 81 VAL B N 1
ATOM 2646 C CA . VAL B 1 81 ? -13.32 11.883 14.617 1 92 81 VAL B CA 1
ATOM 2647 C C . VAL B 1 81 ? -13.539 10.555 15.344 1 92 81 VAL B C 1
ATOM 2649 O O . VAL B 1 81 ? -12.664 9.688 15.336 1 92 81 VAL B O 1
ATOM 2652 N N . ASP B 1 82 ? -14.664 10.453 15.969 1 91.94 82 ASP B N 1
ATOM 2653 C CA . ASP B 1 82 ? -15.008 9.195 16.625 1 91.94 82 ASP B CA 1
ATOM 2654 C C . ASP B 1 82 ? -15.477 8.148 15.625 1 91.94 82 ASP B C 1
ATOM 2656 O O . ASP B 1 82 ? -16.406 8.398 14.852 1 91.94 82 ASP B O 1
ATOM 2660 N N . ALA B 1 83 ? -14.844 7.004 15.633 1 94.56 83 ALA B N 1
ATOM 2661 C CA . ALA B 1 83 ? -15.188 5.922 14.711 1 94.56 83 ALA B CA 1
ATOM 2662 C C . ALA B 1 83 ? -16.656 5.551 14.82 1 94.56 83 ALA B C 1
ATOM 2664 O O . ALA B 1 83 ? -17.297 5.207 13.82 1 94.56 83 ALA B O 1
ATOM 2665 N N . GLU B 1 84 ? -17.234 5.621 15.953 1 91.88 84 GLU B N 1
ATOM 2666 C CA . GLU B 1 84 ? -18.625 5.246 16.188 1 91.88 84 GLU B CA 1
ATOM 2667 C C . GLU B 1 84 ? -19.578 6.148 15.406 1 91.88 84 GLU B C 1
ATOM 2669 O O . GLU B 1 84 ? -20.625 5.703 14.945 1 91.88 84 GLU B O 1
ATOM 2674 N N . GLU B 1 85 ? -19.234 7.363 15.359 1 89.19 85 GLU B N 1
ATOM 2675 C CA . GLU B 1 85 ? -20.047 8.289 14.578 1 89.19 85 GLU B CA 1
ATOM 2676 C C . GLU B 1 85 ? -20.062 7.902 13.102 1 89.19 85 GLU B C 1
ATOM 2678 O O . GLU B 1 85 ? -21.125 7.926 12.461 1 89.19 85 GLU B O 1
ATOM 2683 N N . ILE B 1 86 ? -18.922 7.543 12.57 1 90.69 86 ILE B N 1
ATOM 2684 C CA . ILE B 1 86 ? -18.797 7.121 11.18 1 90.69 86 ILE B CA 1
ATOM 2685 C C . ILE B 1 86 ? -19.609 5.852 10.945 1 90.69 86 ILE B C 1
ATOM 2687 O O . ILE B 1 86 ? -20.391 5.773 9.992 1 90.69 86 ILE B O 1
ATOM 2691 N N . PHE B 1 87 ? -19.438 4.879 11.797 1 92.75 87 PHE B N 1
ATOM 2692 C CA . PHE B 1 87 ? -20.078 3.586 11.633 1 92.75 87 PHE B CA 1
ATOM 2693 C C . PHE B 1 87 ? -21.594 3.719 11.805 1 92.75 87 PHE B C 1
ATOM 2695 O O . PHE B 1 87 ? -22.359 3.012 11.148 1 92.75 87 PHE B O 1
ATOM 2702 N N . LYS B 1 88 ? -22.047 4.648 12.656 1 91.19 88 LYS B N 1
ATOM 2703 C CA . LYS B 1 88 ? -23.469 4.895 12.82 1 91.19 88 LYS B CA 1
ATOM 2704 C C . LYS B 1 88 ? -24.094 5.395 11.523 1 91.19 88 LYS B C 1
ATOM 2706 O O . LYS B 1 88 ? -25.188 4.961 11.141 1 91.19 88 LYS B O 1
ATOM 2711 N N . GLU B 1 89 ? -23.422 6.27 10.906 1 89.25 89 GLU B N 1
ATOM 2712 C CA . GLU B 1 89 ? -23.906 6.785 9.625 1 89.25 89 GLU B CA 1
ATOM 2713 C C . GLU B 1 89 ? -24.047 5.664 8.602 1 89.25 89 GLU B C 1
ATOM 2715 O O . GLU B 1 89 ? -25 5.66 7.816 1 89.25 89 GLU B O 1
ATOM 2720 N N . ILE B 1 90 ? -23.156 4.711 8.586 1 92.38 90 ILE B N 1
ATOM 2721 C CA . ILE B 1 90 ? -23.203 3.586 7.656 1 92.38 90 ILE B CA 1
ATOM 2722 C C . ILE B 1 90 ? -24.328 2.633 8.039 1 92.38 90 ILE B C 1
ATOM 2724 O O . ILE B 1 90 ? -25.047 2.131 7.18 1 92.38 90 ILE B O 1
ATOM 2728 N N . GLU B 1 91 ? -24.438 2.395 9.328 1 93.12 91 GLU B N 1
ATOM 2729 C CA . GLU B 1 91 ? -25.438 1.478 9.852 1 93.12 91 GLU B CA 1
ATOM 2730 C C . GLU B 1 91 ? -26.844 1.934 9.492 1 93.12 91 GLU B C 1
ATOM 2732 O O . GLU B 1 91 ? -27.75 1.108 9.305 1 93.12 91 GLU B O 1
ATOM 2737 N N . ASP B 1 92 ? -27.047 3.238 9.391 1 92.62 92 ASP B N 1
ATOM 2738 C CA . ASP B 1 92 ? -28.359 3.805 9.125 1 92.62 92 ASP B CA 1
ATOM 2739 C C . ASP B 1 92 ? -28.734 3.645 7.656 1 92.62 92 ASP B C 1
ATOM 2741 O O . ASP B 1 92 ? -29.891 3.859 7.277 1 92.62 92 ASP B O 1
ATOM 2745 N N . LYS B 1 93 ? -27.859 3.217 6.867 1 91.88 93 LYS B N 1
ATOM 2746 C CA . LYS B 1 93 ? -28.141 3.012 5.449 1 91.88 93 LYS B CA 1
ATOM 2747 C C . LYS B 1 93 ? -28.797 1.659 5.207 1 91.88 93 LYS B C 1
ATOM 2749 O O . LYS B 1 93 ? -28.656 0.737 6.012 1 91.88 93 LYS B O 1
ATOM 2754 N N . PRO B 1 94 ? -29.578 1.582 4.121 1 94.38 94 PRO B N 1
ATOM 2755 C CA . PRO B 1 94 ? -30.156 0.286 3.764 1 94.38 94 PRO B CA 1
ATOM 2756 C C . PRO B 1 94 ? -29.109 -0.741 3.354 1 94.38 94 PRO B C 1
ATOM 2758 O O . PRO B 1 94 ? -27.984 -0.37 2.979 1 94.38 94 PRO B O 1
ATOM 2761 N N . LYS B 1 95 ? -29.422 -2.051 3.473 1 94.94 95 LYS B N 1
ATOM 2762 C CA . LYS B 1 95 ? -28.516 -3.152 3.166 1 94.94 95 LYS B CA 1
ATOM 2763 C C . LYS B 1 95 ? -27.906 -2.992 1.778 1 94.94 95 LYS B C 1
ATOM 2765 O O . LYS B 1 95 ? -26.703 -3.182 1.6 1 94.94 95 LYS B O 1
ATOM 2770 N N . GLU B 1 96 ? -28.719 -2.566 0.799 1 94.62 96 GLU B N 1
ATOM 2771 C CA . GLU B 1 96 ? -28.266 -2.451 -0.585 1 94.62 96 GLU B CA 1
ATOM 2772 C C . GLU B 1 96 ? -27.172 -1.4 -0.724 1 94.62 96 GLU B C 1
ATOM 2774 O O . GLU B 1 96 ? -26.219 -1.588 -1.482 1 94.62 96 GLU B O 1
ATOM 2779 N N . GLU B 1 97 ? -27.281 -0.362 0.013 1 94.94 97 GLU B N 1
ATOM 2780 C CA . GLU B 1 97 ? -26.297 0.715 -0.043 1 94.94 97 GLU B CA 1
ATOM 2781 C C . GLU B 1 97 ? -24.984 0.302 0.623 1 94.94 97 GLU B C 1
ATOM 2783 O O . GLU B 1 97 ? -23.906 0.621 0.126 1 94.94 97 GLU B O 1
ATOM 2788 N N . ILE B 1 98 ? -25.141 -0.39 1.721 1 95.81 98 ILE B N 1
ATOM 2789 C CA . ILE B 1 98 ? -23.969 -0.879 2.424 1 95.81 98 ILE B CA 1
ATOM 2790 C C . ILE B 1 98 ? -23.188 -1.841 1.524 1 95.81 98 ILE B C 1
ATOM 2792 O O . ILE B 1 98 ? -21.953 -1.78 1.455 1 95.81 98 ILE B O 1
ATOM 2796 N N . LEU B 1 99 ? -23.922 -2.676 0.83 1 95.5 99 LEU B N 1
ATOM 2797 C CA . LEU B 1 99 ? -23.312 -3.629 -0.092 1 95.5 99 LEU B CA 1
ATOM 2798 C C . LEU B 1 99 ? -22.562 -2.904 -1.213 1 95.5 99 LEU B C 1
ATOM 2800 O O . LEU B 1 99 ? -21.469 -3.307 -1.6 1 95.5 99 LEU B O 1
ATOM 2804 N N . LYS B 1 100 ? -23.156 -1.888 -1.7 1 95.62 100 LYS B N 1
ATOM 2805 C CA . LYS B 1 100 ? -22.547 -1.103 -2.762 1 95.62 100 LYS B CA 1
ATOM 2806 C C . LYS B 1 100 ? -21.219 -0.489 -2.293 1 95.62 100 LYS B C 1
ATOM 2808 O O . LYS B 1 100 ? -20.234 -0.517 -3.018 1 95.62 100 LYS B O 1
ATOM 2813 N N . ILE B 1 101 ? -21.234 0.043 -1.057 1 96 101 ILE B N 1
ATOM 2814 C CA . ILE B 1 101 ? -20.031 0.632 -0.479 1 96 101 ILE B CA 1
ATOM 2815 C C . ILE B 1 101 ? -18.938 -0.436 -0.343 1 96 101 ILE B C 1
ATOM 2817 O O . ILE B 1 101 ? -17.797 -0.215 -0.73 1 96 101 ILE B O 1
ATOM 2821 N N . LEU B 1 102 ? -19.344 -1.565 0.155 1 96.31 102 LEU B N 1
ATOM 2822 C CA . LEU B 1 102 ? -18.406 -2.668 0.358 1 96.31 102 LEU B CA 1
ATOM 2823 C C . LEU B 1 102 ? -17.797 -3.115 -0.966 1 96.31 102 LEU B C 1
ATOM 2825 O O . LEU B 1 102 ? -16.578 -3.266 -1.073 1 96.31 102 LEU B O 1
ATOM 2829 N N . LYS B 1 103 ? -18.672 -3.324 -1.959 1 95.12 103 LYS B N 1
ATOM 2830 C CA . LYS B 1 103 ? -18.203 -3.76 -3.271 1 95.12 103 LYS B CA 1
ATOM 2831 C C . LYS B 1 103 ? -17.219 -2.756 -3.865 1 95.12 103 LYS B C 1
ATOM 2833 O O . LYS B 1 103 ? -16.172 -3.141 -4.395 1 95.12 103 LYS B O 1
ATOM 2838 N N . ASN B 1 104 ? -17.531 -1.501 -3.727 1 96.25 104 ASN B N 1
ATOM 2839 C CA . ASN B 1 104 ? -16.672 -0.449 -4.254 1 96.25 104 ASN B CA 1
ATOM 2840 C C . ASN B 1 104 ? -15.305 -0.461 -3.59 1 96.25 104 ASN B C 1
ATOM 2842 O O . ASN B 1 104 ? -14.281 -0.278 -4.258 1 96.25 104 ASN B O 1
ATOM 2846 N N . LEU B 1 105 ? -15.297 -0.637 -2.291 1 96.25 105 LEU B N 1
ATOM 2847 C CA . LEU B 1 105 ? -14.031 -0.683 -1.561 1 96.25 105 LEU B CA 1
ATOM 2848 C C . LEU B 1 105 ? -13.195 -1.882 -1.995 1 96.25 105 LEU B C 1
ATOM 2850 O O . LEU B 1 105 ? -11.984 -1.761 -2.189 1 96.25 105 LEU B O 1
ATOM 2854 N N . VAL B 1 106 ? -13.844 -3.051 -2.188 1 96.31 106 VAL B N 1
ATOM 2855 C CA . VAL B 1 106 ? -13.156 -4.281 -2.572 1 96.31 106 VAL B CA 1
ATOM 2856 C C . VAL B 1 106 ? -12.5 -4.098 -3.939 1 96.31 106 VAL B C 1
ATOM 2858 O O . VAL B 1 106 ? -11.328 -4.449 -4.125 1 96.31 106 VAL B O 1
ATOM 2861 N N . VAL B 1 107 ? -13.258 -3.533 -4.863 1 95.44 107 VAL B N 1
ATOM 2862 C CA . VAL B 1 107 ? -12.766 -3.346 -6.227 1 95.44 107 VAL B CA 1
ATOM 2863 C C . VAL B 1 107 ? -11.656 -2.301 -6.23 1 95.44 107 VAL B C 1
ATOM 2865 O O . VAL B 1 107 ? -10.57 -2.543 -6.766 1 95.44 107 VAL B O 1
ATOM 2868 N N . LYS B 1 108 ? -11.914 -1.194 -5.57 1 95.38 108 LYS B N 1
ATOM 2869 C CA . LYS B 1 108 ? -11.031 -0.034 -5.609 1 95.38 108 LYS B CA 1
ATOM 2870 C C . LYS B 1 108 ? -9.688 -0.343 -4.941 1 95.38 108 LYS B C 1
ATOM 2872 O O . LYS B 1 108 ? -8.641 0.088 -5.422 1 95.38 108 LYS B O 1
ATOM 2877 N N . TYR B 1 109 ? -9.742 -1.141 -3.877 1 96 109 TYR B N 1
ATOM 2878 C CA . TYR B 1 109 ? -8.531 -1.315 -3.072 1 96 109 TYR B CA 1
ATOM 2879 C C . TYR B 1 109 ? -7.996 -2.736 -3.195 1 96 109 TYR B C 1
ATOM 2881 O O . TYR B 1 109 ? -7.117 -3.143 -2.436 1 96 109 TYR B O 1
ATOM 2889 N N . TYR B 1 110 ? -8.523 -3.553 -4.109 1 95.88 110 TYR B N 1
ATOM 2890 C CA . TYR B 1 110 ? -8.07 -4.906 -4.398 1 95.88 110 TYR B CA 1
ATOM 2891 C C . TYR B 1 110 ? -8.117 -5.777 -3.15 1 95.88 110 TYR B C 1
ATOM 2893 O O . TYR B 1 110 ? -7.152 -6.477 -2.834 1 95.88 110 TYR B O 1
ATOM 2901 N N . LEU B 1 111 ? -9.219 -5.742 -2.469 1 95.5 111 LEU B N 1
ATOM 2902 C CA . LEU B 1 111 ? -9.344 -6.461 -1.207 1 95.5 111 LEU B CA 1
ATOM 2903 C C . LEU B 1 111 ? -9.93 -7.852 -1.432 1 95.5 111 LEU B C 1
ATOM 2905 O O . LEU B 1 111 ? -10.555 -8.422 -0.531 1 95.5 111 LEU B O 1
ATOM 2909 N N . TRP B 1 112 ? -9.719 -8.438 -2.568 1 92.5 112 TRP B N 1
ATOM 2910 C CA . TRP B 1 112 ? -10.32 -9.703 -2.971 1 92.5 112 TRP B CA 1
ATOM 2911 C C . TRP B 1 112 ? -9.805 -10.852 -2.107 1 92.5 112 TRP B C 1
ATOM 2913 O O . TRP B 1 112 ? -10.523 -11.82 -1.855 1 92.5 112 TRP B O 1
ATOM 2923 N N . ASP B 1 113 ? -8.57 -10.734 -1.666 1 88.62 113 ASP B N 1
ATOM 2924 C CA . ASP B 1 113 ? -7.934 -11.805 -0.902 1 88.62 113 ASP B CA 1
ATOM 2925 C C . ASP B 1 113 ? -8.68 -12.062 0.406 1 88.62 113 ASP B C 1
ATOM 2927 O O . ASP B 1 113 ? -8.578 -13.148 0.979 1 88.62 113 ASP B O 1
ATOM 2931 N N . GLU B 1 114 ? -9.422 -11.047 0.872 1 90.06 114 GLU B N 1
ATOM 2932 C CA . GLU B 1 114 ? -10.227 -11.195 2.082 1 90.06 114 GLU B CA 1
ATOM 2933 C C . GLU B 1 114 ? -11.352 -12.203 1.877 1 90.06 114 GLU B C 1
ATOM 2935 O O . GLU B 1 114 ? -11.914 -12.727 2.846 1 90.06 114 GLU B O 1
ATOM 2940 N N . PHE B 1 115 ? -11.656 -12.461 0.657 1 89.38 115 PHE B N 1
ATOM 2941 C CA . PHE B 1 115 ? -12.812 -13.297 0.367 1 89.38 115 PHE B CA 1
ATOM 2942 C C . PHE B 1 115 ? -12.383 -14.57 -0.36 1 89.38 115 PHE B C 1
ATOM 2944 O O . PHE B 1 115 ? -13.227 -15.305 -0.878 1 89.38 115 PHE B O 1
ATOM 2951 N N . LEU B 1 116 ? -11.102 -14.68 -0.543 1 86.12 116 LEU B N 1
ATOM 2952 C CA . LEU B 1 116 ? -10.555 -15.844 -1.229 1 86.12 116 LEU B CA 1
ATOM 2953 C C . LEU B 1 116 ? -9.727 -16.703 -0.276 1 86.12 116 LEU B C 1
ATOM 2955 O O . LEU B 1 116 ? -9.25 -16.203 0.748 1 86.12 116 LEU B O 1
ATOM 2959 N N . ASN B 1 117 ? -9.672 -17.938 -0.406 1 73.06 117 ASN B N 1
ATOM 2960 C CA . ASN B 1 117 ? -8.656 -18.781 0.199 1 73.06 117 ASN B CA 1
ATOM 2961 C C . ASN B 1 117 ? -7.359 -18.781 -0.609 1 73.06 117 ASN B C 1
ATOM 2963 O O . ASN B 1 117 ? -7.246 -19.484 -1.616 1 73.06 117 ASN B O 1
ATOM 2967 N N . THR B 1 118 ? -6.605 -17.812 -0.365 1 69.12 118 THR B N 1
ATOM 2968 C CA . THR B 1 118 ? -5.395 -17.688 -1.166 1 69.12 118 THR B CA 1
ATOM 2969 C C . THR B 1 118 ? -4.281 -18.578 -0.607 1 69.12 118 THR B C 1
ATOM 2971 O O . THR B 1 118 ? -4.266 -18.891 0.585 1 69.12 118 THR B O 1
ATOM 2974 N N . ASP B 1 119 ? -3.441 -18.922 -1.514 1 68.38 119 ASP B N 1
ATOM 2975 C CA . ASP B 1 119 ? -2.287 -19.75 -1.198 1 68.38 119 ASP B CA 1
ATOM 2976 C C . ASP B 1 119 ? -1.321 -19.031 -0.263 1 68.38 119 ASP B C 1
ATOM 2978 O O . ASP B 1 119 ? -1.268 -17.797 -0.251 1 68.38 119 ASP B O 1
ATOM 2982 N N . SER B 1 120 ? -0.606 -19.734 0.42 1 77.94 120 SER B N 1
ATOM 2983 C CA . SER B 1 120 ? 0.331 -19.234 1.415 1 77.94 120 SER B CA 1
ATOM 2984 C C . SER B 1 120 ? 1.502 -18.516 0.753 1 77.94 120 SER B C 1
ATOM 2986 O O . SER B 1 120 ? 1.815 -18.766 -0.411 1 77.94 120 SER B O 1
ATOM 2988 N N . LEU B 1 121 ? 1.941 -17.562 1.371 1 84.25 121 LEU B N 1
ATOM 2989 C CA . LEU B 1 121 ? 3.164 -16.891 0.946 1 84.25 121 LEU B CA 1
ATOM 2990 C C . LEU B 1 121 ? 4.277 -17.906 0.683 1 84.25 121 LEU B C 1
ATOM 2992 O O . LEU B 1 121 ? 5.125 -17.688 -0.186 1 84.25 121 LEU B O 1
ATOM 2996 N N . LEU B 1 122 ? 4.195 -19 1.317 1 88 122 LEU B N 1
ATOM 2997 C CA . LEU B 1 122 ? 5.176 -20.062 1.109 1 88 122 LEU B CA 1
ATOM 2998 C C . LEU B 1 122 ? 5.121 -20.594 -0.323 1 88 122 LEU B C 1
ATOM 3000 O O . LEU B 1 122 ? 6.156 -20.766 -0.966 1 88 122 LEU B O 1
ATOM 3004 N N . ASN B 1 123 ? 3.914 -20.75 -0.784 1 88.56 123 ASN B N 1
ATOM 3005 C CA . ASN B 1 123 ? 3.777 -21.266 -2.145 1 88.56 123 ASN B CA 1
ATOM 3006 C C . ASN B 1 123 ? 4.305 -20.266 -3.172 1 88.56 123 ASN B C 1
ATOM 3008 O O . ASN B 1 123 ? 4.867 -20.656 -4.195 1 88.56 123 ASN B O 1
ATOM 3012 N N . LYS B 1 124 ? 4.102 -19.031 -2.857 1 89.38 124 LYS B N 1
ATOM 3013 C CA . LYS B 1 124 ? 4.66 -18 -3.732 1 89.38 124 LYS B CA 1
ATOM 3014 C C . LYS B 1 124 ? 6.184 -18.031 -3.705 1 89.38 124 LYS B C 1
ATOM 3016 O O . LYS B 1 124 ? 6.832 -17.906 -4.746 1 89.38 124 LYS B O 1
ATOM 3021 N N . ALA B 1 125 ? 6.75 -18.203 -2.531 1 90.62 125 ALA B N 1
ATOM 3022 C CA . ALA B 1 125 ? 8.203 -18.312 -2.4 1 90.62 125 ALA B CA 1
ATOM 3023 C C . ALA B 1 125 ? 8.734 -19.484 -3.221 1 90.62 125 ALA B C 1
ATOM 3025 O O . ALA B 1 125 ? 9.734 -19.344 -3.928 1 90.62 125 ALA B O 1
ATOM 3026 N N . ILE B 1 126 ? 8.047 -20.562 -3.148 1 90.81 126 ILE B N 1
ATOM 3027 C CA . ILE B 1 126 ? 8.445 -21.766 -3.877 1 90.81 126 ILE B CA 1
ATOM 3028 C C . ILE B 1 126 ? 8.422 -21.484 -5.379 1 90.81 126 ILE B C 1
ATOM 3030 O O . ILE B 1 126 ? 9.344 -21.875 -6.102 1 90.81 126 ILE B O 1
ATOM 3034 N N . GLY B 1 127 ? 7.438 -20.812 -5.809 1 89.44 127 GLY B N 1
ATOM 3035 C CA . GLY B 1 127 ? 7.371 -20.422 -7.211 1 89.44 127 GLY B CA 1
ATOM 3036 C C . GLY B 1 127 ? 8.555 -19.594 -7.652 1 89.44 127 GLY B C 1
ATOM 3037 O O . GLY B 1 127 ? 9.117 -19.812 -8.727 1 89.44 127 GLY B O 1
ATOM 3038 N N . LEU B 1 128 ? 8.914 -18.625 -6.871 1 91.56 128 LEU B N 1
ATOM 3039 C CA . LEU B 1 128 ? 10.031 -17.75 -7.199 1 91.56 128 LEU B CA 1
ATOM 3040 C C . LEU B 1 128 ? 11.344 -18.531 -7.223 1 91.56 128 LEU B C 1
ATOM 3042 O O . LEU B 1 128 ? 12.188 -18.312 -8.094 1 91.56 128 LEU B O 1
ATOM 3046 N N . ILE B 1 129 ? 11.508 -19.438 -6.25 1 93.69 129 ILE B N 1
ATOM 3047 C CA . ILE B 1 129 ? 12.719 -20.25 -6.148 1 93.69 129 ILE B CA 1
ATOM 3048 C C . ILE B 1 129 ? 12.898 -21.062 -7.426 1 93.69 129 ILE B C 1
ATOM 3050 O O . ILE B 1 129 ? 14.008 -21.156 -7.961 1 93.69 129 ILE B O 1
ATOM 3054 N N . LYS B 1 130 ? 11.844 -21.641 -7.941 1 92.06 130 LYS B N 1
ATOM 3055 C CA . LYS B 1 130 ? 11.898 -22.484 -9.133 1 92.06 130 LYS B CA 1
ATOM 3056 C C . LYS B 1 130 ? 12.32 -21.688 -10.359 1 92.06 130 LYS B C 1
ATOM 3058 O O . LYS B 1 130 ? 12.828 -22.25 -11.328 1 92.06 130 LYS B O 1
ATOM 3063 N N . LEU B 1 131 ? 12.211 -20.359 -10.273 1 91.56 131 LEU B N 1
ATOM 3064 C CA . LEU B 1 131 ? 12.531 -19.516 -11.422 1 91.56 131 LEU B CA 1
ATOM 3065 C C . LEU B 1 131 ? 14 -19.109 -11.398 1 91.56 131 LEU B C 1
ATOM 3067 O O . LEU B 1 131 ? 14.539 -18.672 -12.422 1 91.56 131 LEU B O 1
ATOM 3071 N N . ILE B 1 132 ? 14.672 -19.266 -10.328 1 92 132 ILE B N 1
ATOM 3072 C CA . ILE B 1 132 ? 16.016 -18.734 -10.133 1 92 132 ILE B CA 1
ATOM 3073 C C . ILE B 1 132 ? 16.969 -19.359 -11.141 1 92 132 ILE B C 1
ATOM 3075 O O . ILE B 1 132 ? 17.75 -18.656 -11.797 1 92 132 ILE B O 1
ATOM 3079 N N . PRO B 1 133 ? 16.859 -20.672 -11.352 1 89.56 133 PRO B N 1
ATOM 3080 C CA . PRO B 1 133 ? 17.812 -21.281 -12.289 1 89.56 133 PRO B CA 1
ATOM 3081 C C . PRO B 1 133 ? 17.547 -20.891 -13.734 1 89.56 133 PRO B C 1
ATOM 3083 O O . PRO B 1 133 ? 18.438 -21.016 -14.586 1 89.56 133 PRO B O 1
ATOM 3086 N N . LEU B 1 134 ? 16.375 -20.359 -13.961 1 88.94 134 LEU B N 1
ATOM 3087 C CA . LEU B 1 134 ? 15.992 -20.062 -15.336 1 88.94 134 LEU B CA 1
ATOM 3088 C C . LEU B 1 134 ? 16.578 -18.719 -15.789 1 88.94 134 LEU B C 1
ATOM 3090 O O . LEU B 1 134 ? 16.969 -18.562 -16.953 1 88.94 134 LEU B O 1
ATOM 3094 N N . GLU B 1 135 ? 16.641 -17.734 -14.93 1 88.12 135 GLU B N 1
ATOM 3095 C CA . GLU B 1 135 ? 17.141 -16.391 -15.219 1 88.12 135 GLU B CA 1
ATOM 3096 C C . GLU B 1 135 ? 17.797 -15.773 -13.984 1 88.12 135 GLU B C 1
ATOM 3098 O O . GLU B 1 135 ? 17.234 -15.789 -12.891 1 88.12 135 GLU B O 1
ATOM 3103 N N . ARG B 1 136 ? 18.953 -15.148 -14.203 1 81.44 136 ARG B N 1
ATOM 3104 C CA . ARG B 1 136 ? 19.75 -14.617 -13.102 1 81.44 136 ARG B CA 1
ATOM 3105 C C . ARG B 1 136 ? 18.984 -13.531 -12.352 1 81.44 136 ARG B C 1
ATOM 3107 O O . ARG B 1 136 ? 19.062 -13.445 -11.117 1 81.44 136 ARG B O 1
ATOM 3114 N N . LYS B 1 137 ? 18.25 -12.781 -13.086 1 86.94 137 LYS B N 1
ATOM 3115 C CA . LYS B 1 137 ? 17.562 -11.656 -12.461 1 86.94 137 LYS B CA 1
ATOM 3116 C C . LYS B 1 137 ? 16.547 -12.133 -11.43 1 86.94 137 LYS B C 1
ATOM 3118 O O . LYS B 1 137 ? 16.172 -11.383 -10.531 1 86.94 137 LYS B O 1
ATOM 3123 N N . ASN B 1 138 ? 16.156 -13.438 -11.492 1 89.38 138 ASN B N 1
ATOM 3124 C CA . ASN B 1 138 ? 15.141 -13.977 -10.594 1 89.38 138 ASN B CA 1
ATOM 3125 C C . ASN B 1 138 ? 15.625 -14.023 -9.148 1 89.38 138 ASN B C 1
ATOM 3127 O O . ASN B 1 138 ? 14.828 -13.945 -8.219 1 89.38 138 ASN B O 1
ATOM 3131 N N . ILE B 1 139 ? 16.906 -14.086 -8.992 1 92.38 139 ILE B N 1
ATOM 3132 C CA . ILE B 1 139 ? 17.422 -14.125 -7.625 1 92.38 139 ILE B CA 1
ATOM 3133 C C . ILE B 1 139 ? 17.25 -12.758 -6.973 1 92.38 139 ILE B C 1
ATOM 3135 O O . ILE B 1 139 ? 16.984 -12.664 -5.777 1 92.38 139 ILE B O 1
ATOM 3139 N N . TYR B 1 140 ? 17.328 -11.734 -7.766 1 91.19 140 TYR B N 1
ATOM 3140 C CA . TYR B 1 140 ? 17.109 -10.398 -7.238 1 91.19 140 TYR B CA 1
ATOM 3141 C C . TYR B 1 140 ? 15.656 -10.188 -6.844 1 91.19 140 TYR B C 1
ATOM 3143 O O . TYR B 1 140 ? 15.367 -9.609 -5.797 1 91.19 140 TYR B O 1
ATOM 3151 N N . THR B 1 141 ? 14.805 -10.672 -7.715 1 89.88 141 THR B N 1
ATOM 3152 C CA . THR B 1 141 ? 13.383 -10.617 -7.402 1 89.88 141 THR B CA 1
ATOM 3153 C C . THR B 1 141 ? 13.078 -11.375 -6.117 1 89.88 141 THR B C 1
ATOM 3155 O O . THR B 1 141 ? 12.344 -10.891 -5.262 1 89.88 141 THR B O 1
ATOM 3158 N N . PHE B 1 142 ? 13.664 -12.531 -5.969 1 94.44 142 PHE B N 1
ATOM 3159 C CA . PHE B 1 142 ? 13.445 -13.367 -4.793 1 94.44 142 PHE B CA 1
ATOM 3160 C C . PHE B 1 142 ? 13.953 -12.664 -3.535 1 94.44 142 PHE B C 1
ATOM 3162 O O . PHE B 1 142 ? 13.25 -12.609 -2.525 1 94.44 142 PHE B O 1
ATOM 3169 N N . LYS B 1 143 ? 15.148 -12.07 -3.582 1 93.62 143 LYS B N 1
ATOM 3170 C CA . LYS B 1 143 ? 15.703 -11.352 -2.439 1 93.62 143 LYS B CA 1
ATOM 3171 C C . LYS B 1 143 ? 14.789 -10.195 -2.02 1 93.62 143 LYS B C 1
ATOM 3173 O O . LYS B 1 143 ? 14.508 -10.023 -0.833 1 93.62 143 LYS B O 1
ATOM 3178 N N . SER B 1 144 ? 14.336 -9.547 -3.057 1 90.38 144 SER B N 1
ATOM 3179 C CA . SER B 1 144 ? 13.453 -8.422 -2.781 1 90.38 144 SER B CA 1
ATOM 3180 C C . SER B 1 144 ? 12.133 -8.891 -2.176 1 90.38 144 SER B C 1
ATOM 3182 O O . SER B 1 144 ? 11.625 -8.281 -1.233 1 90.38 144 SER B O 1
ATOM 3184 N N . PHE B 1 145 ? 11.555 -9.938 -2.652 1 92.56 145 PHE B N 1
ATOM 3185 C CA . PHE B 1 145 ? 10.344 -10.547 -2.115 1 92.56 145 PHE B CA 1
ATOM 3186 C C . PHE B 1 145 ? 10.539 -10.945 -0.655 1 92.56 145 PHE B C 1
ATOM 3188 O O . PHE B 1 145 ? 9.656 -10.711 0.177 1 92.56 145 PHE B O 1
ATOM 3195 N N . LEU B 1 146 ? 11.68 -11.531 -0.384 1 93.56 146 LEU B N 1
ATOM 3196 C CA . LEU B 1 146 ? 11.969 -11.938 0.986 1 93.56 146 LEU B CA 1
ATOM 3197 C C . LEU B 1 146 ? 11.953 -10.734 1.926 1 93.56 146 LEU B C 1
ATOM 3199 O O . LEU B 1 146 ? 11.297 -10.766 2.969 1 93.56 146 LEU B O 1
ATOM 3203 N N . ARG B 1 147 ? 12.586 -9.664 1.52 1 90.62 147 ARG B N 1
ATOM 3204 C CA . ARG B 1 147 ? 12.75 -8.484 2.367 1 90.62 147 ARG B CA 1
ATOM 3205 C C . ARG B 1 147 ? 11.43 -7.742 2.535 1 90.62 147 ARG B C 1
ATOM 3207 O O . ARG B 1 147 ? 11.086 -7.309 3.639 1 90.62 147 ARG B O 1
ATOM 3214 N N . ASN B 1 148 ? 10.734 -7.77 1.416 1 84.56 148 ASN B N 1
ATOM 3215 C CA . ASN B 1 148 ? 9.586 -6.875 1.373 1 84.56 148 ASN B CA 1
ATOM 3216 C C . ASN B 1 148 ? 8.328 -7.547 1.915 1 84.56 148 ASN B C 1
ATOM 3218 O O . ASN B 1 148 ? 7.426 -6.875 2.422 1 84.56 148 ASN B O 1
ATOM 3222 N N . GLN B 1 149 ? 8.258 -8.867 1.734 1 85.81 149 GLN B N 1
ATOM 3223 C CA . GLN B 1 149 ? 6.973 -9.516 1.984 1 85.81 149 GLN B CA 1
ATOM 3224 C C . GLN B 1 149 ? 7.141 -10.742 2.875 1 85.81 149 GLN B C 1
ATOM 3226 O O . GLN B 1 149 ? 6.531 -10.828 3.943 1 85.81 149 GLN B O 1
ATOM 3231 N N . PHE B 1 150 ? 7.992 -11.617 2.592 1 91.25 150 PHE B N 1
ATOM 3232 C CA . PHE B 1 150 ? 7.953 -12.977 3.105 1 91.25 150 PHE B CA 1
ATOM 3233 C C . PHE B 1 150 ? 8.383 -13.016 4.566 1 91.25 150 PHE B C 1
ATOM 3235 O O . PHE B 1 150 ? 7.648 -13.508 5.426 1 91.25 150 PHE B O 1
ATOM 3242 N N . VAL B 1 151 ? 9.508 -12.406 4.883 1 91.56 151 VAL B N 1
ATOM 3243 C CA . VAL B 1 151 ? 10.086 -12.633 6.207 1 91.56 151 VAL B CA 1
ATOM 3244 C C . VAL B 1 151 ? 9.227 -11.953 7.27 1 91.56 151 VAL B C 1
ATOM 3246 O O . VAL B 1 151 ? 9.109 -12.453 8.391 1 91.56 151 VAL B O 1
ATOM 3249 N N . LYS B 1 152 ? 8.539 -10.898 6.918 1 83.81 152 LYS B N 1
ATOM 3250 C CA . LYS B 1 152 ? 7.723 -10.172 7.883 1 83.81 152 LYS B CA 1
ATOM 3251 C C . LYS B 1 152 ? 6.41 -10.898 8.156 1 83.81 152 LYS B C 1
ATOM 3253 O O . LYS B 1 152 ? 5.844 -10.789 9.242 1 83.81 152 LYS B O 1
ATOM 3258 N N . ASN B 1 153 ? 6.035 -11.695 7.125 1 86.12 153 ASN B N 1
ATOM 3259 C CA . ASN B 1 153 ? 4.676 -12.227 7.207 1 86.12 153 ASN B CA 1
ATOM 3260 C C . ASN B 1 153 ? 4.676 -13.734 7.441 1 86.12 153 ASN B C 1
ATOM 3262 O O . ASN B 1 153 ? 3.668 -14.305 7.871 1 86.12 153 ASN B O 1
ATOM 3266 N N . ALA B 1 154 ? 5.723 -14.422 7.176 1 89.56 154 ALA B N 1
ATOM 3267 C CA . ALA B 1 154 ? 5.797 -15.875 7.301 1 89.56 154 ALA B CA 1
ATOM 3268 C C . ALA B 1 154 ? 5.957 -16.297 8.758 1 89.56 154 ALA B C 1
ATOM 3270 O O . ALA B 1 154 ? 6.613 -15.609 9.539 1 89.56 154 ALA B O 1
ATOM 3271 N N . ASP B 1 155 ? 5.336 -17.359 9.125 1 90.69 155 ASP B N 1
ATOM 3272 C CA . ASP B 1 155 ? 5.598 -17.891 10.461 1 90.69 155 ASP B CA 1
ATOM 3273 C C . ASP B 1 155 ? 6.91 -18.672 10.484 1 90.69 155 ASP B C 1
ATOM 3275 O O . ASP B 1 155 ? 7.566 -18.828 9.453 1 90.69 155 ASP B O 1
ATOM 3279 N N . ASP B 1 156 ? 7.289 -19.078 11.617 1 93.75 156 ASP B N 1
ATOM 3280 C CA . ASP B 1 156 ? 8.586 -19.719 11.812 1 93.75 156 ASP B CA 1
ATOM 3281 C C . ASP B 1 156 ? 8.711 -20.984 10.977 1 93.75 156 ASP B C 1
ATOM 3283 O O . ASP B 1 156 ? 9.766 -21.266 10.398 1 93.75 156 ASP B O 1
ATOM 3287 N N . GLU B 1 157 ? 7.645 -21.734 10.945 1 92.81 157 GLU B N 1
ATOM 3288 C CA . GLU B 1 157 ? 7.672 -22.969 10.172 1 92.81 157 GLU B CA 1
ATOM 3289 C C . GLU B 1 157 ? 7.871 -22.688 8.68 1 92.81 157 GLU B C 1
ATOM 3291 O O . GLU B 1 157 ? 8.617 -23.391 8.008 1 92.81 157 GLU B O 1
ATOM 3296 N N . GLU B 1 158 ? 7.223 -21.625 8.203 1 94.12 158 GLU B N 1
ATOM 3297 C CA . GLU B 1 158 ? 7.332 -21.25 6.801 1 94.12 158 GLU B CA 1
ATOM 3298 C C . GLU B 1 158 ? 8.75 -20.781 6.461 1 94.12 158 GLU B C 1
ATOM 3300 O O . GLU B 1 158 ? 9.25 -21.062 5.371 1 94.12 158 GLU B O 1
ATOM 3305 N N . LEU B 1 159 ? 9.375 -20.109 7.379 1 96.06 159 LEU B N 1
ATOM 3306 C CA . LEU B 1 159 ? 10.734 -19.625 7.172 1 96.06 159 LEU B CA 1
ATOM 3307 C C . LEU B 1 159 ? 11.695 -20.797 6.984 1 96.06 159 LEU B C 1
ATOM 3309 O O . LEU B 1 159 ? 12.555 -20.766 6.102 1 96.06 159 LEU B O 1
ATOM 3313 N N . ILE B 1 160 ? 11.5 -21.797 7.715 1 95.5 160 ILE B N 1
ATOM 3314 C CA . ILE B 1 160 ? 12.375 -22.969 7.641 1 95.5 160 ILE B CA 1
ATOM 3315 C C . ILE B 1 160 ? 12.102 -23.734 6.352 1 95.5 160 ILE B C 1
ATOM 3317 O O . ILE B 1 160 ? 13.031 -24.188 5.68 1 95.5 160 ILE B O 1
ATOM 3321 N N . LYS B 1 161 ? 10.805 -23.797 6.02 1 95 161 LYS B N 1
ATOM 3322 C CA . LYS B 1 161 ? 10.406 -24.547 4.832 1 95 161 LYS B CA 1
ATOM 3323 C C . LYS B 1 161 ? 10.984 -23.906 3.564 1 95 161 LYS B C 1
ATOM 3325 O O . LYS B 1 161 ? 11.336 -24.625 2.617 1 95 161 LYS B O 1
ATOM 3330 N N . VAL B 1 162 ? 11.102 -22.625 3.566 1 96.44 162 VAL B N 1
ATOM 3331 C CA . VAL B 1 162 ? 11.648 -21.953 2.393 1 96.44 162 VAL B CA 1
ATOM 3332 C C . VAL B 1 162 ? 13.117 -22.344 2.213 1 96.44 162 VAL B C 1
ATOM 3334 O O . VAL B 1 162 ? 13.586 -22.516 1.085 1 96.44 162 VAL B O 1
ATOM 3337 N N . ILE B 1 163 ? 13.875 -22.484 3.295 1 96.94 163 ILE B N 1
ATOM 3338 C CA . ILE B 1 163 ? 15.266 -22.906 3.232 1 96.94 163 ILE B CA 1
ATOM 3339 C C . ILE B 1 163 ? 15.359 -24.312 2.656 1 96.94 163 ILE B C 1
ATOM 3341 O O . ILE B 1 163 ? 16.188 -24.578 1.778 1 96.94 163 ILE B O 1
ATOM 3345 N N . ASP B 1 164 ? 14.461 -25.109 3.16 1 95.69 164 ASP B N 1
ATOM 3346 C CA . ASP B 1 164 ? 14.398 -26.469 2.652 1 95.69 164 ASP B CA 1
ATOM 3347 C C . ASP B 1 164 ? 14.148 -26.484 1.146 1 95.69 164 ASP B C 1
ATOM 3349 O O . ASP B 1 164 ? 14.766 -27.266 0.415 1 95.69 164 ASP B O 1
ATOM 3353 N N . GLU B 1 165 ? 13.234 -25.594 0.688 1 94.94 165 GLU B N 1
ATOM 3354 C CA . GLU B 1 165 ? 12.914 -25.516 -0.733 1 94.94 165 GLU B CA 1
ATOM 3355 C C . GLU B 1 165 ? 14.109 -25.016 -1.541 1 94.94 165 GLU B C 1
ATOM 3357 O O . GLU B 1 165 ? 14.32 -25.453 -2.678 1 94.94 165 GLU B O 1
ATOM 3362 N N . MET B 1 166 ? 14.891 -24.141 -0.99 1 96.25 166 MET B N 1
ATOM 3363 C CA . MET B 1 166 ? 16.109 -23.672 -1.656 1 96.25 166 MET B CA 1
ATOM 3364 C C . MET B 1 166 ? 17.078 -24.812 -1.878 1 96.25 166 MET B C 1
ATOM 3366 O O . MET B 1 166 ? 17.719 -24.906 -2.932 1 96.25 166 MET B O 1
ATOM 3370 N N . ILE B 1 167 ? 17.203 -25.641 -0.903 1 95.75 167 ILE B N 1
ATOM 3371 C CA . ILE B 1 167 ? 18.094 -26.797 -0.981 1 95.75 167 ILE B CA 1
ATOM 3372 C C . ILE B 1 167 ? 17.578 -27.766 -2.037 1 95.75 167 ILE B C 1
ATOM 3374 O O . ILE B 1 167 ? 18.328 -28.234 -2.895 1 95.75 167 ILE B O 1
ATOM 3378 N N . ARG B 1 168 ? 16.297 -28 -2.014 1 94.38 168 ARG B N 1
ATOM 3379 C CA . ARG B 1 168 ? 15.688 -28.953 -2.932 1 94.38 168 ARG B CA 1
ATOM 3380 C C . ARG B 1 168 ? 15.82 -28.484 -4.375 1 94.38 168 ARG B C 1
ATOM 3382 O O . ARG B 1 168 ? 15.938 -29.312 -5.289 1 94.38 168 ARG B O 1
ATOM 3389 N N . ALA B 1 169 ? 15.836 -27.219 -4.492 1 93.88 169 ALA B N 1
ATOM 3390 C CA . ALA B 1 169 ? 15.961 -26.641 -5.832 1 93.88 169 ALA B CA 1
ATOM 3391 C C . ALA B 1 169 ? 17.406 -26.672 -6.309 1 93.88 169 ALA B C 1
ATOM 3393 O O . ALA B 1 169 ? 17.719 -26.219 -7.418 1 93.88 169 ALA B O 1
ATOM 3394 N N . ASP B 1 170 ? 18.328 -27.141 -5.527 1 93.88 170 ASP B N 1
ATOM 3395 C CA . ASP B 1 170 ? 19.75 -27.312 -5.832 1 93.88 170 ASP B CA 1
ATOM 3396 C C . ASP B 1 170 ? 20.391 -25.984 -6.203 1 93.88 170 ASP B C 1
ATOM 3398 O O . ASP B 1 170 ? 21.109 -25.891 -7.203 1 93.88 170 ASP B O 1
ATOM 3402 N N . LEU B 1 171 ? 20.016 -24.969 -5.441 1 94.62 171 LEU B N 1
ATOM 3403 C CA . LEU B 1 171 ? 20.641 -23.672 -5.652 1 94.62 171 LEU B CA 1
ATOM 3404 C C . LEU B 1 171 ? 22.109 -23.703 -5.238 1 94.62 171 LEU B C 1
ATOM 3406 O O . LEU B 1 171 ? 22.516 -24.578 -4.477 1 94.62 171 LEU B O 1
ATOM 3410 N N . ASP B 1 172 ? 22.922 -22.828 -5.855 1 94 172 ASP B N 1
ATOM 3411 C CA . ASP B 1 172 ? 24.344 -22.734 -5.535 1 94 172 ASP B CA 1
ATOM 3412 C C . ASP B 1 172 ? 24.578 -21.906 -4.27 1 94 172 ASP B C 1
ATOM 3414 O O . ASP B 1 172 ? 24.734 -20.688 -4.344 1 94 172 ASP B O 1
ATOM 3418 N N . PHE B 1 173 ? 24.75 -22.562 -3.172 1 93.69 173 PHE B N 1
ATOM 3419 C CA . PHE B 1 173 ? 24.844 -21.875 -1.883 1 93.69 173 PHE B CA 1
ATOM 3420 C C . PHE B 1 173 ? 26.219 -21.25 -1.708 1 93.69 173 PHE B C 1
ATOM 3422 O O . PHE B 1 173 ? 26.516 -20.672 -0.657 1 93.69 173 PHE B O 1
ATOM 3429 N N . ASN B 1 174 ? 27.031 -21.281 -2.719 1 92.81 174 ASN B N 1
ATOM 3430 C CA . ASN B 1 174 ? 28.281 -20.516 -2.717 1 92.81 174 ASN B CA 1
ATOM 3431 C C . ASN B 1 174 ? 28.141 -19.219 -3.496 1 92.81 174 ASN B C 1
ATOM 3433 O O . ASN B 1 174 ? 29.062 -18.391 -3.49 1 92.81 174 ASN B O 1
ATOM 3437 N N . ASN B 1 175 ? 27.062 -19.078 -4.152 1 94.25 175 ASN B N 1
ATOM 3438 C CA . ASN B 1 175 ? 26.766 -17.828 -4.852 1 94.25 175 ASN B CA 1
ATOM 3439 C C . ASN B 1 175 ? 26.422 -16.719 -3.873 1 94.25 175 ASN B C 1
ATOM 3441 O O . ASN B 1 175 ? 25.641 -16.906 -2.938 1 94.25 175 ASN B O 1
ATOM 3445 N N . SER B 1 176 ? 26.953 -15.578 -4.098 1 95.19 176 SER B N 1
ATOM 3446 C CA . SER B 1 176 ? 26.812 -14.461 -3.174 1 95.19 176 SER B CA 1
ATOM 3447 C C . SER B 1 176 ? 25.344 -14.055 -3.008 1 95.19 176 SER B C 1
ATOM 3449 O O . SER B 1 176 ? 24.906 -13.734 -1.902 1 95.19 176 SER B O 1
ATOM 3451 N N . ASP B 1 177 ? 24.609 -14.125 -4.113 1 95.25 177 ASP B N 1
ATOM 3452 C CA . ASP B 1 177 ? 23.203 -13.727 -4.055 1 95.25 177 ASP B CA 1
ATOM 3453 C C . ASP B 1 177 ? 22.375 -14.742 -3.277 1 95.25 177 ASP B C 1
ATOM 3455 O O . ASP B 1 177 ? 21.469 -14.367 -2.535 1 95.25 177 ASP B O 1
ATOM 3459 N N . ILE B 1 178 ? 22.688 -15.984 -3.43 1 95.94 178 ILE B N 1
ATOM 3460 C CA . ILE B 1 178 ? 21.969 -17.031 -2.717 1 95.94 178 ILE B CA 1
ATOM 3461 C C . ILE B 1 178 ? 22.297 -16.969 -1.226 1 95.94 178 ILE B C 1
ATOM 3463 O O . ILE B 1 178 ? 21.406 -17.125 -0.383 1 95.94 178 ILE B O 1
ATOM 3467 N N . ILE B 1 179 ? 23.484 -16.656 -0.937 1 95.69 179 ILE B N 1
ATOM 3468 C CA . ILE B 1 179 ? 23.906 -16.5 0.449 1 95.69 179 ILE B CA 1
ATOM 3469 C C . ILE B 1 179 ? 23.156 -15.32 1.077 1 95.69 179 ILE B C 1
ATOM 3471 O O . ILE B 1 179 ? 22.672 -15.414 2.211 1 95.69 179 ILE B O 1
ATOM 3475 N N . GLU B 1 180 ? 23.078 -14.297 0.313 1 96.62 180 GLU B N 1
ATOM 3476 C CA . GLU B 1 180 ? 22.359 -13.133 0.812 1 96.62 180 GLU B CA 1
ATOM 3477 C C . GLU B 1 180 ? 20.891 -13.477 1.086 1 96.62 180 GLU B C 1
ATOM 3479 O O . GLU B 1 180 ? 20.344 -13.078 2.115 1 96.62 180 GLU B O 1
ATOM 3484 N N . ALA B 1 181 ? 20.25 -14.18 0.177 1 96.81 181 ALA B N 1
ATOM 3485 C CA . ALA B 1 181 ? 18.875 -14.602 0.373 1 96.81 181 ALA B CA 1
ATOM 3486 C C . ALA B 1 181 ? 18.719 -15.438 1.645 1 96.81 181 ALA B C 1
ATOM 3488 O O . ALA B 1 181 ? 17.812 -15.203 2.447 1 96.81 181 ALA B O 1
ATOM 3489 N N . LEU B 1 182 ? 19.609 -16.359 1.812 1 96.56 182 LEU B N 1
ATOM 3490 C CA . LEU B 1 182 ? 19.609 -17.203 3.006 1 96.56 182 LEU B CA 1
ATOM 3491 C C . LEU B 1 182 ? 19.797 -16.359 4.262 1 96.56 182 LEU B C 1
ATOM 3493 O O . LEU B 1 182 ? 19.109 -16.578 5.266 1 96.56 182 LEU B O 1
ATOM 3497 N N . THR B 1 183 ? 20.625 -15.375 4.219 1 96.25 183 THR B N 1
ATOM 3498 C CA . THR B 1 183 ? 20.922 -14.523 5.367 1 96.25 183 THR B CA 1
ATOM 3499 C C . THR B 1 183 ? 19.703 -13.695 5.758 1 96.25 183 THR B C 1
ATOM 3501 O O . THR B 1 183 ? 19.469 -13.461 6.945 1 96.25 183 THR B O 1
ATOM 3504 N N . ILE B 1 184 ? 18.969 -13.266 4.758 1 96.5 184 ILE B N 1
ATOM 3505 C CA . ILE B 1 184 ? 17.75 -12.523 5.035 1 96.5 184 ILE B CA 1
ATOM 3506 C C . ILE B 1 184 ? 16.828 -13.375 5.906 1 96.5 184 ILE B C 1
ATOM 3508 O O . ILE B 1 184 ? 16.25 -12.875 6.883 1 96.5 184 ILE B O 1
ATOM 3512 N N . ILE B 1 185 ? 16.703 -14.641 5.625 1 96.69 185 ILE B N 1
ATOM 3513 C CA . ILE B 1 185 ? 15.82 -15.562 6.32 1 96.69 185 ILE B CA 1
ATOM 3514 C C . ILE B 1 185 ? 16.375 -15.867 7.707 1 96.69 185 ILE B C 1
ATOM 3516 O O . ILE B 1 185 ? 15.664 -15.797 8.703 1 96.69 185 ILE B O 1
ATOM 3520 N N . LEU B 1 186 ? 17.656 -16.141 7.754 1 95.69 186 LEU B N 1
ATOM 3521 C CA . LEU B 1 186 ? 18.297 -16.5 9.008 1 95.69 186 LEU B CA 1
ATOM 3522 C C . LEU B 1 186 ? 18.266 -15.344 10 1 95.69 186 LEU B C 1
ATOM 3524 O O . LEU B 1 186 ? 18.047 -15.547 11.195 1 95.69 186 LEU B O 1
ATOM 3528 N N . ASP B 1 187 ? 18.531 -14.18 9.492 1 94.94 187 ASP B N 1
ATOM 3529 C CA . ASP B 1 187 ? 18.469 -13 10.352 1 94.94 187 ASP B CA 1
ATOM 3530 C C . ASP B 1 187 ? 17.125 -12.906 11.062 1 94.94 187 ASP B C 1
ATOM 3532 O O . ASP B 1 187 ? 17.062 -12.602 12.258 1 94.94 187 ASP B O 1
ATOM 3536 N N . GLU B 1 188 ? 16.109 -13.188 10.297 1 94.44 188 GLU B N 1
ATOM 3537 C CA . GLU B 1 188 ? 14.773 -13.117 10.875 1 94.44 188 GLU B CA 1
ATOM 3538 C C . GLU B 1 188 ? 14.547 -14.234 11.898 1 94.44 188 GLU B C 1
ATOM 3540 O O . GLU B 1 188 ? 14 -13.992 12.977 1 94.44 188 GLU B O 1
ATOM 3545 N N . ILE B 1 189 ? 14.953 -15.43 11.617 1 94.38 189 ILE B N 1
ATOM 3546 C CA . ILE B 1 189 ? 14.781 -16.578 12.508 1 94.38 189 ILE B CA 1
ATOM 3547 C C . ILE B 1 189 ? 15.477 -16.312 13.836 1 94.38 189 ILE B C 1
ATOM 3549 O O . ILE B 1 189 ? 14.883 -16.516 14.906 1 94.38 189 ILE B O 1
ATOM 3553 N N . PHE B 1 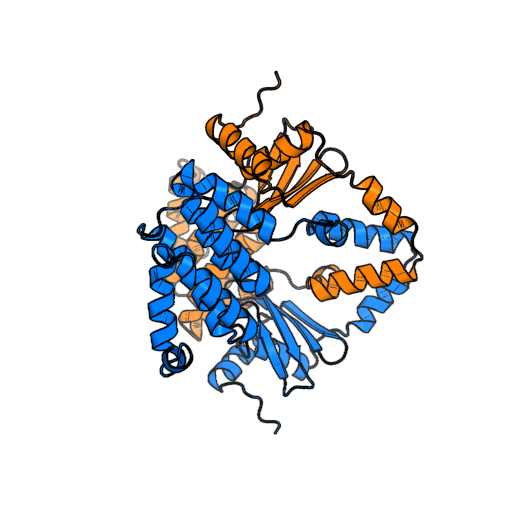190 ? 16.594 -15.828 13.797 1 92.31 190 PHE B N 1
ATOM 3554 C CA . PHE B 1 190 ? 17.359 -15.633 15.023 1 92.31 190 PHE B CA 1
ATOM 3555 C C . PHE B 1 190 ? 16.891 -14.383 15.766 1 92.31 190 PHE B C 1
ATOM 3557 O O . PHE B 1 190 ? 16.984 -14.312 16.984 1 92.31 190 PHE B O 1
ATOM 3564 N N . ARG B 1 191 ? 16.469 -13.461 15.039 1 91.94 191 ARG B N 1
ATOM 3565 C CA . ARG B 1 191 ? 15.891 -12.281 15.68 1 91.94 191 ARG B CA 1
ATOM 3566 C C . ARG B 1 191 ? 14.695 -12.656 16.547 1 91.94 191 ARG B C 1
ATOM 3568 O O . ARG B 1 191 ? 14.508 -12.094 17.625 1 91.94 191 ARG B O 1
ATOM 3575 N N . ARG B 1 192 ? 13.922 -13.625 16.078 1 91.75 192 ARG B N 1
ATOM 3576 C CA . ARG B 1 192 ? 12.695 -14.023 16.766 1 91.75 192 ARG B CA 1
ATOM 3577 C C . ARG B 1 192 ? 13.008 -14.852 18.016 1 91.75 192 ARG B C 1
ATOM 3579 O O . ARG B 1 192 ? 12.172 -14.961 18.922 1 91.75 192 ARG B O 1
ATOM 3586 N N . GLU B 1 193 ? 14.062 -15.5 18.031 1 90.19 193 GLU B N 1
ATOM 3587 C CA . GLU B 1 193 ? 14.586 -16.25 19.156 1 90.19 193 GLU B CA 1
ATOM 3588 C C . GLU B 1 193 ? 13.602 -17.344 19.609 1 90.19 193 GLU B C 1
ATOM 3590 O O . GLU B 1 193 ? 13.445 -17.578 20.797 1 90.19 193 GLU B O 1
ATOM 3595 N N . ASN B 1 194 ? 12.914 -17.891 18.625 1 91.81 194 ASN B N 1
ATOM 3596 C CA . ASN B 1 194 ? 12.047 -19.016 18.938 1 91.81 194 ASN B CA 1
ATOM 3597 C C . ASN B 1 194 ? 12.844 -20.312 19.047 1 91.81 194 ASN B C 1
ATOM 3599 O O . ASN B 1 194 ? 13.359 -20.828 18.047 1 91.81 194 ASN B O 1
ATOM 3603 N N . LYS B 1 195 ? 12.922 -20.844 20.188 1 90.5 195 LYS B N 1
ATOM 3604 C CA . LYS B 1 195 ? 13.781 -21.984 20.469 1 90.5 195 LYS B CA 1
ATOM 3605 C C . LYS B 1 195 ? 13.398 -23.203 19.625 1 90.5 195 LYS B C 1
ATOM 3607 O O . LYS B 1 195 ? 14.266 -23.922 19.141 1 90.5 195 LYS B O 1
ATOM 3612 N N . GLU B 1 196 ? 12.086 -23.391 19.438 1 91.12 196 GLU B N 1
ATOM 3613 C CA . GLU B 1 196 ? 11.625 -24.531 18.656 1 91.12 196 GLU B CA 1
ATOM 3614 C C . GLU B 1 196 ? 12.031 -24.391 17.188 1 91.12 196 GLU B C 1
ATOM 3616 O O . GLU B 1 196 ? 12.461 -25.359 16.547 1 91.12 196 GLU B O 1
ATOM 3621 N N . ALA B 1 197 ? 11.898 -23.219 16.688 1 93.19 197 ALA B N 1
ATOM 3622 C CA . ALA B 1 197 ? 12.273 -22.938 15.297 1 93.19 197 ALA B CA 1
ATOM 3623 C C . ALA B 1 197 ? 13.773 -23.125 15.086 1 93.19 197 ALA B C 1
ATOM 3625 O O . ALA B 1 197 ? 14.203 -23.688 14.086 1 93.19 197 ALA B O 1
ATOM 3626 N N . ILE B 1 198 ? 14.508 -22.688 16.031 1 92.88 198 ILE B N 1
ATOM 3627 C CA . ILE B 1 198 ? 15.961 -22.781 15.93 1 92.88 198 ILE B CA 1
ATOM 3628 C C . ILE B 1 198 ? 16.391 -24.25 15.984 1 92.88 198 ILE B C 1
ATOM 3630 O O . ILE B 1 198 ? 17.281 -24.656 15.242 1 92.88 198 ILE B O 1
ATOM 3634 N N . LYS B 1 199 ? 15.758 -25 16.797 1 93 199 LYS B N 1
ATOM 3635 C CA . LYS B 1 199 ? 16.047 -26.438 16.859 1 93 199 LYS B CA 1
ATOM 3636 C C . LYS B 1 199 ? 15.781 -27.109 15.516 1 93 199 LYS B C 1
ATOM 3638 O O . LYS B 1 199 ? 16.594 -27.906 15.047 1 93 199 LYS B O 1
ATOM 3643 N N . LYS B 1 200 ? 14.703 -26.719 14.906 1 94.5 200 LYS B N 1
ATOM 3644 C CA . LYS B 1 200 ? 14.375 -27.266 13.594 1 94.5 200 LYS B CA 1
ATOM 3645 C C . LYS B 1 200 ? 15.414 -26.875 12.555 1 94.5 200 LYS B C 1
ATOM 3647 O O . LYS B 1 200 ? 15.797 -27.688 11.703 1 94.5 200 LYS B O 1
ATOM 3652 N N . LEU B 1 201 ? 15.859 -25.672 12.695 1 94.94 201 LEU B N 1
ATOM 3653 C CA . LEU B 1 201 ? 16.891 -25.172 11.781 1 94.94 201 LEU B CA 1
ATOM 3654 C C . LEU B 1 201 ? 18.188 -25.938 11.969 1 94.94 201 LEU B C 1
ATOM 3656 O O . LEU B 1 201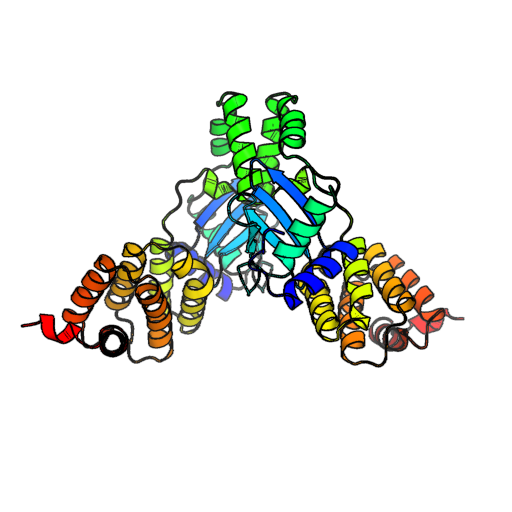 ? 18.859 -26.297 10.992 1 94.94 201 LEU B O 1
ATOM 3660 N N . ILE B 1 202 ? 18.5 -26.188 13.164 1 92.75 202 ILE B N 1
ATOM 3661 C CA . ILE B 1 202 ? 19.734 -26.906 13.477 1 92.75 202 ILE B CA 1
ATOM 3662 C C . ILE B 1 202 ? 19.656 -28.328 12.906 1 92.75 202 ILE B C 1
ATOM 3664 O O . ILE B 1 202 ? 20.625 -28.828 12.344 1 92.75 202 ILE B O 1
ATOM 3668 N N . ASN B 1 203 ? 18.547 -28.953 13 1 93.44 203 ASN B N 1
ATOM 3669 C CA . ASN B 1 203 ? 18.359 -30.281 12.414 1 93.44 203 ASN B CA 1
ATOM 3670 C C . ASN B 1 203 ? 18.531 -30.25 10.898 1 93.44 203 ASN B C 1
ATOM 3672 O O . ASN B 1 203 ? 19.172 -31.141 10.328 1 93.44 203 ASN B O 1
ATOM 3676 N N . LEU B 1 204 ? 17.969 -29.219 10.289 1 94.88 204 LEU B N 1
ATOM 3677 C CA . LEU B 1 204 ? 18.125 -29.047 8.852 1 94.88 204 LEU B CA 1
ATOM 3678 C C . LEU B 1 204 ? 19.594 -28.812 8.492 1 94.88 204 LEU B C 1
ATOM 3680 O O . LEU B 1 204 ? 20.094 -29.375 7.512 1 94.88 204 LEU B O 1
ATOM 3684 N N . TYR B 1 205 ? 20.219 -28.078 9.297 1 93.75 205 TYR B N 1
ATOM 3685 C CA . TYR B 1 205 ? 21.641 -27.797 9.117 1 93.75 205 TYR B CA 1
ATOM 3686 C C . TYR B 1 205 ? 22.469 -29.062 9.227 1 93.75 205 TYR B C 1
ATOM 3688 O O . TYR B 1 205 ? 23.391 -29.281 8.422 1 93.75 205 TYR B O 1
ATOM 3696 N N . ARG B 1 206 ? 22.219 -29.891 10.117 1 92.62 206 ARG B N 1
ATOM 3697 C CA . ARG B 1 206 ? 22.969 -31.125 10.312 1 92.62 206 ARG B CA 1
ATOM 3698 C C . ARG B 1 206 ? 22.828 -32.031 9.094 1 92.62 206 ARG B C 1
ATOM 3700 O O . ARG B 1 206 ? 23.781 -32.719 8.727 1 92.62 206 ARG B O 1
ATOM 3707 N N . LYS B 1 207 ? 21.703 -31.984 8.469 1 94.5 207 LYS B N 1
ATOM 3708 C CA . LYS B 1 207 ? 21.453 -32.812 7.305 1 94.5 207 LYS B CA 1
ATOM 3709 C C . LYS B 1 207 ? 22.062 -32.219 6.043 1 94.5 207 LYS B C 1
ATOM 3711 O O . LYS B 1 207 ? 22.391 -32.969 5.102 1 94.5 207 LYS B O 1
ATOM 3716 N N . HIS B 1 208 ? 22.266 -30.922 6.043 1 95.88 208 HIS B N 1
ATOM 3717 C CA . HIS B 1 208 ? 22.75 -30.234 4.855 1 95.88 208 HIS B CA 1
ATOM 3718 C C . HIS B 1 208 ? 23.875 -29.25 5.211 1 95.88 208 HIS B C 1
ATOM 3720 O O . HIS B 1 208 ? 23.812 -28.078 4.84 1 95.88 208 HIS B O 1
ATOM 3726 N N . LYS B 1 209 ? 24.859 -29.672 5.797 1 91.81 209 LYS B N 1
ATOM 3727 C CA . LYS B 1 209 ? 25.938 -28.859 6.355 1 91.81 209 LYS B CA 1
ATOM 3728 C C . LYS B 1 209 ? 26.656 -28.078 5.258 1 91.81 209 LYS B C 1
ATOM 3730 O O . LYS B 1 209 ? 27.031 -26.906 5.457 1 91.81 209 LYS B O 1
ATOM 3735 N N . LYS B 1 210 ? 26.844 -28.719 4.172 1 92.94 210 LYS B N 1
ATOM 3736 C CA . LYS B 1 2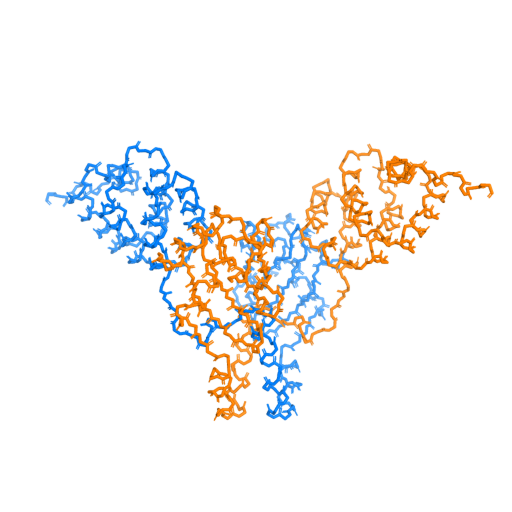10 ? 27.578 -28.078 3.074 1 92.94 210 LYS B CA 1
ATOM 3737 C C . LYS B 1 210 ? 26.812 -26.859 2.551 1 92.94 210 LYS B C 1
ATOM 3739 O O . LYS B 1 210 ? 27.406 -25.797 2.377 1 92.94 210 LYS B O 1
ATOM 3744 N N . GLU B 1 211 ? 25.547 -26.953 2.332 1 92.81 211 GLU B N 1
ATOM 3745 C CA . GLU B 1 211 ? 24.719 -25.891 1.791 1 92.81 211 GLU B CA 1
ATOM 3746 C C . GLU B 1 211 ? 24.5 -24.797 2.83 1 92.81 211 GLU B C 1
ATOM 3748 O O . GLU B 1 211 ? 24.547 -23.609 2.508 1 92.81 211 GLU B O 1
ATOM 3753 N N . LEU B 1 212 ? 24.328 -25.266 4.098 1 95.12 212 LEU B N 1
ATOM 3754 C CA . LEU B 1 212 ? 23.922 -24.328 5.141 1 95.12 212 LEU B CA 1
ATOM 3755 C C . LEU B 1 212 ? 25.094 -23.969 6.039 1 95.12 212 LEU B C 1
ATOM 3757 O O . LEU B 1 212 ? 24.922 -23.766 7.242 1 95.12 212 LEU B O 1
ATOM 3761 N N . TRP B 1 213 ? 26.234 -23.938 5.48 1 91.38 213 TRP B N 1
ATOM 3762 C CA . TRP B 1 213 ? 27.453 -23.719 6.242 1 91.38 213 TRP B CA 1
ATOM 3763 C C . TRP B 1 213 ? 27.359 -22.422 7.055 1 91.38 213 TRP B C 1
ATOM 3765 O O . TRP B 1 213 ? 27.891 -22.344 8.164 1 91.38 213 TRP B O 1
ATOM 3775 N N . ILE B 1 214 ? 26.672 -21.453 6.582 1 92.44 214 ILE B N 1
ATOM 3776 C CA . ILE B 1 214 ? 26.594 -20.141 7.199 1 92.44 214 ILE B CA 1
ATOM 3777 C C . ILE B 1 214 ? 25.844 -20.234 8.523 1 92.44 214 ILE B C 1
ATOM 3779 O O . ILE B 1 214 ? 26 -19.375 9.398 1 92.44 214 ILE B O 1
ATOM 3783 N N . VAL B 1 215 ? 24.953 -21.203 8.641 1 91.31 215 VAL B N 1
ATOM 3784 C CA . VAL B 1 215 ? 24.188 -21.391 9.867 1 91.31 215 VAL B CA 1
ATOM 3785 C C . VAL B 1 215 ? 25.141 -21.609 11.039 1 91.31 215 VAL B C 1
ATOM 3787 O O . VAL B 1 215 ? 24.891 -21.156 12.156 1 91.31 215 VAL B O 1
ATOM 3790 N N . GLY B 1 216 ? 26.25 -22.359 10.789 1 88.62 216 GLY B N 1
ATOM 3791 C CA . GLY B 1 216 ? 27.281 -22.516 11.805 1 88.62 216 GLY B CA 1
ATOM 3792 C C . GLY B 1 216 ? 27.75 -21.203 12.406 1 88.62 216 GLY B C 1
ATOM 3793 O O . GLY B 1 216 ? 27.922 -21.109 13.617 1 88.62 216 GLY B O 1
ATOM 3794 N N . ASP B 1 217 ? 27.938 -20.234 11.555 1 88.12 217 ASP B N 1
ATOM 3795 C CA . ASP B 1 217 ? 28.375 -18.922 12 1 88.12 217 ASP B CA 1
ATOM 3796 C C . ASP B 1 217 ? 27.328 -18.281 12.914 1 88.12 217 ASP B C 1
ATOM 3798 O O . ASP B 1 217 ? 27.688 -17.656 13.914 1 88.12 217 ASP B O 1
ATOM 3802 N N . TYR B 1 218 ? 26.078 -18.422 12.602 1 90.19 218 TYR B N 1
ATOM 3803 C CA . TYR B 1 218 ? 24.984 -17.875 13.414 1 90.19 218 TYR B CA 1
ATOM 3804 C C . TYR B 1 218 ? 24.953 -18.547 14.781 1 90.19 218 TYR B C 1
ATOM 3806 O O . TYR B 1 218 ? 24.719 -17.891 15.797 1 90.19 218 TYR B O 1
ATOM 3814 N N . LEU B 1 219 ? 25.188 -19.812 14.781 1 87.12 219 LEU B N 1
ATOM 3815 C CA . LEU B 1 219 ? 25.141 -20.562 16.031 1 87.12 219 LEU B CA 1
ATOM 3816 C C . LEU B 1 219 ? 26.281 -20.172 16.938 1 87.12 219 LEU B C 1
ATOM 3818 O O . LEU B 1 219 ? 26.125 -20.109 18.172 1 87.12 219 LEU B O 1
ATOM 3822 N N . ILE B 1 220 ? 27.359 -19.875 16.391 1 82.44 220 ILE B N 1
ATOM 3823 C CA . ILE B 1 220 ? 28.516 -19.438 17.156 1 82.44 220 ILE B CA 1
ATOM 3824 C C . ILE B 1 220 ? 28.25 -18.047 17.734 1 82.44 220 ILE B C 1
ATOM 3826 O O . ILE B 1 220 ? 28.516 -17.797 18.906 1 82.44 220 ILE B O 1
ATOM 3830 N N . GLU B 1 221 ? 27.688 -17.219 16.984 1 80.62 221 GLU B N 1
ATOM 3831 C CA . GLU B 1 221 ? 27.438 -15.836 17.375 1 80.62 221 GLU B CA 1
ATOM 3832 C C . GLU B 1 221 ? 26.344 -15.75 18.422 1 80.62 221 GLU B C 1
ATOM 3834 O O . GLU B 1 221 ? 26.438 -14.953 19.359 1 80.62 221 GLU B O 1
ATOM 3839 N N . TYR B 1 222 ? 25.281 -16.469 18.25 1 75.5 222 TYR B N 1
ATOM 3840 C CA . TYR B 1 222 ? 24.109 -16.312 19.094 1 75.5 222 TYR B CA 1
ATOM 3841 C C . TYR B 1 222 ? 24.109 -17.312 20.234 1 75.5 222 TYR B C 1
ATOM 3843 O O . TYR B 1 222 ? 23.469 -17.094 21.266 1 75.5 222 TYR B O 1
ATOM 3851 N N . TYR B 1 223 ? 24.688 -18.453 20.016 1 71.06 223 TYR B N 1
ATOM 3852 C CA . TYR B 1 223 ? 24.656 -19.469 21.062 1 71.06 223 TYR B CA 1
ATOM 3853 C C . TYR B 1 223 ? 26.078 -19.812 21.516 1 71.06 223 TYR B C 1
ATOM 3855 O O . TYR B 1 223 ? 26.797 -20.547 20.828 1 71.06 223 TYR B O 1
ATOM 3863 N N . ASP B 1 224 ? 26.812 -18.938 21.844 1 60.47 224 ASP B N 1
ATOM 3864 C CA . ASP B 1 224 ? 28.141 -19.25 22.359 1 60.47 224 ASP B CA 1
ATOM 3865 C C . ASP B 1 224 ? 28.281 -20.734 22.688 1 60.47 224 ASP B C 1
ATOM 3867 O O . ASP B 1 224 ? 29.25 -21.375 22.281 1 60.47 224 ASP B O 1
ATOM 3871 N N . ASN B 1 225 ? 27.516 -21.312 23.844 1 50.5 225 ASN B N 1
ATOM 3872 C CA . ASN B 1 225 ? 27.672 -22.594 24.5 1 50.5 225 ASN B CA 1
ATOM 3873 C C . ASN B 1 225 ? 26.859 -23.688 23.797 1 50.5 225 ASN B C 1
ATOM 3875 O O . ASN B 1 225 ? 26.578 -24.734 24.375 1 50.5 225 ASN B O 1
ATOM 3879 N N . TYR B 1 226 ? 26.203 -23.484 22.859 1 46.88 226 TYR B N 1
ATOM 3880 C CA . TYR B 1 226 ? 25.266 -24.469 22.312 1 46.88 226 TYR B CA 1
ATOM 3881 C C . TYR B 1 226 ? 26.016 -25.703 21.828 1 46.88 226 TYR B C 1
ATOM 3883 O O . TYR B 1 226 ? 25.469 -26.812 21.859 1 46.88 226 TYR B O 1
ATOM 3891 N N . PHE B 1 227 ? 27.094 -25.594 21.125 1 47.72 227 PHE B N 1
ATOM 3892 C CA . PHE B 1 227 ? 27.812 -26.812 20.766 1 47.72 227 PHE B CA 1
ATOM 3893 C C . PHE B 1 227 ? 28.109 -27.656 22 1 47.72 227 PHE B C 1
ATOM 3895 O O . PHE B 1 227 ? 28.641 -28.766 21.875 1 47.72 227 PHE B O 1
ATOM 3902 N N . ASP B 1 228 ? 27.891 -27.188 23.109 1 42.16 228 ASP B N 1
ATOM 3903 C CA . ASP B 1 228 ? 28.062 -28.125 24.203 1 42.16 228 ASP B CA 1
ATOM 3904 C C . ASP B 1 228 ? 26.938 -29.156 24.219 1 42.16 228 ASP B C 1
ATOM 3906 O O . ASP B 1 228 ? 26.984 -30.109 25 1 42.16 228 ASP B O 1
ATOM 3910 N N . TYR B 1 229 ? 25.797 -28.938 23.609 1 37.69 229 TYR B N 1
ATOM 3911 C CA . TYR B 1 229 ? 24.766 -29.953 23.75 1 37.69 229 TYR B CA 1
ATOM 3912 C C . TYR B 1 229 ? 24.969 -31.078 22.734 1 37.69 229 TYR B C 1
ATOM 3914 O O . TYR B 1 229 ? 24.109 -31.938 22.578 1 37.69 229 TYR B O 1
ATOM 3922 N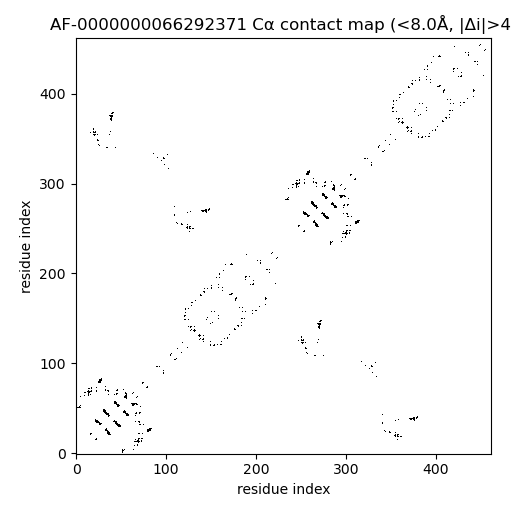 N . GLU B 1 230 ? 25.812 -31.016 21.797 1 35.94 230 GLU B N 1
ATOM 3923 C CA . GLU B 1 230 ? 26.031 -32.25 21.031 1 35.94 230 GLU B CA 1
ATOM 3924 C C . GLU B 1 230 ? 26.578 -33.344 21.922 1 35.94 230 GLU B C 1
ATOM 3926 O O . GLU B 1 230 ? 26.625 -34.5 21.5 1 35.94 230 GLU B O 1
ATOM 3931 N N . ASP B 1 231 ? 27.094 -33.094 23.156 1 30.95 231 ASP B N 1
ATOM 3932 C CA . ASP B 1 231 ? 27.375 -34.375 23.828 1 30.95 231 ASP B CA 1
ATOM 3933 C C . ASP B 1 231 ? 26.094 -35 24.391 1 30.95 231 ASP B C 1
ATOM 3935 O O . ASP B 1 231 ? 25.234 -34.281 24.922 1 30.95 231 ASP B O 1
#

pLDDT: mean 90.41, std 11.63, range [30.95, 98.5]

Organism: Methanocaldococcus jannaschii (strain ATCC 43067 / DSM 2661 / JAL-1 / JCM 10045 / NBRC 100440) (NCBI:txid243232)

Foldseek 3Di:
DLPQPADPVLLVLLCVQLVVPQWPAWEDDPQKIWTWGDDVHIKTKIFGNVPSRWMAIPDPVGTNGSVSNNNVNCVVVVNHHYVVVVVVVLVPDDPVVNVVVVVCCCVVVVVCCVVDPDDDPLVVLLVLLLCCVVDVCSLVVSLCCLQPPDLVPDDLVSLLVSVVSNVVSVDDLVDPSNVSSNCSSVVSNVVVVDPVSLVVNVVVCVVPVPSVVCVVVVCCVRPVCVVVPVD/DLPQPADPVLLVLLCVQLVVPQWPAWEDDPQKIWTWGDDVHIKTKIFGNVPSRWMAIPDPVGTNGSVSNNNVNCVVVVNHHYVVVVVVVLVPDDPVVNVVVVVCCCVVVVVCCVVDPDDDVLVVLLVLLLCCVVDVCSLVVSLCCLQPPDLVPDDLVSLLVSVVSNVVSVDDLVDPSNVSSNCSSVVSNVVVVDPVSLVVNVVVCVVPVPSVVCVVVVCCVRPVCVVVVVD

Radius of gyration: 26.06 Å; Cα contacts (8 Å, |Δi|>4): 638; chains: 2; bounding box: 59×75×67 Å

InterPro domains:
  IPR007527 Zinc finger, SWIM-type [PF04434] (43-75)
  IPR007527 Zinc finger, SWIM-type [PS50966] (43-76)

Sequence (462 aa):
MITMNYDPKIIERGKLYYRNNLVKYCIKYKNFLFGEVVGSDTYKVKVDLDNNYFGLCTCQYKYNCKHAYALIEAYENNNYVDAEEIFKEIEDKPKEEILKILKNLVVKYYLWDEFLNTDSLLNKAIGLIKLIPLERKNIYTFKSFLRNQFVKNADDEELIKVIDEMIRADLDFNNSDIIEALTIILDEIFRRENKEAIKKLINLYRKHKKELWIVGDYLIEYYDNYFDYEDMITMNYDPKIIERGKLYYRNNLVKYCIKYKNFLFGEVVGSDTYKVKVDLDNNYFGLCTCQYKYNCKHAYALIEAYENNNYVDAEEIFKEIEDKPKEEILKILKNLVVKYYLWDEFLNTDSLLNKAIGLIKLIPLERKNIYTFKSFLRNQFVKNADDEELIKVIDEMIRADLDFNNSDIIEALTIILDEIFRRENKEAIKKLINLYRKHKKELWIVGDYLIEYYDNYFDYED

Secondary structure (DSSP, 8-state):
----S--HHHHHHHHHHHHTT-EEEEEEETTEEEEEEESSSEEEEEEETTTTTEEEESSTT-BS-HHHHHHHHHHHTT--EEHHHHHHHHHTS-HHHHHHHHHHHHHHHTGGGGGS-PPPHHHHHHHHHHHTTT-THHHHHHHHHIIIIIHHH--HHHHHHHHHHHHHTT--TTSHHHHHHHHHHHHHHHHHT-HHHHHHHHHHHHH-TTTTHHHHHHHHHH-TTGGGGG-/----S--HHHHHHHHHHHHTT-EEEEEEETTEEEEEEESSSEEEEEEETTTTTEEEESSTT-BS-HHHHHHHHHHHTT--EEHHHHHHHHHTS-HHHHHHHHHHHHHHHTGGGGGS-PPPHHHHHHHHHHHTTT-THHHHHHHHHIIIIIHHH--HHHHHHHHHHHHHTT--TTSHHHHHHHHHHHHHHHHHT-HHHHHHHHHHHHH-TTTTHHHHHHHHHH-TTGGGGG-

Nearest PDB structures (foldseek):
  3eu7-assembly1_A  TM=7.595E-01  e=4.975E+00  Homo sapiens
  3ipj-assembly2_B  TM=4.894E-01  e=5.234E+00  Clostridioides difficile 630
  8tdu-assembly2_D  TM=1.557E-01  e=4.729E+00  Homo sapiens
  3eu7-assembly1_A  TM=7.599E-01  e=4.954E+00  Homo sapiens
  3ipj-assembly2_B  TM=4.895E-01  e=5.484E+00  Clostridioides difficile 630

Solvent-accessible surface area (backbone atoms only — not comparable to full-atom values): 25009 Å² total; per-residue (Å²): 127,85,77,54,85,54,56,69,69,36,48,55,51,3,47,50,38,37,76,29,47,21,49,64,47,36,32,40,48,92,62,28,38,40,33,37,28,58,49,41,52,78,28,52,29,40,28,31,64,81,59,64,53,44,16,38,35,69,51,96,73,37,44,53,38,34,61,34,38,15,51,50,48,29,51,76,68,68,53,53,44,54,42,67,62,57,51,48,62,53,66,71,44,56,60,70,56,49,49,50,52,44,52,48,50,33,66,75,66,65,48,55,64,82,79,45,92,60,76,53,70,58,53,36,50,51,22,44,58,70,39,30,87,76,37,74,68,35,49,55,31,41,40,36,20,38,73,68,48,43,66,81,67,49,52,65,70,48,55,53,48,50,53,53,50,45,56,72,66,64,59,60,56,83,38,69,68,48,41,49,43,50,46,58,52,49,52,51,54,61,70,64,63,45,66,70,51,50,50,53,48,49,55,52,30,71,76,37,43,83,64,38,47,67,54,56,56,52,42,50,73,75,34,74,70,52,80,62,63,77,108,126,85,78,54,86,54,56,69,71,37,49,55,50,3,48,51,39,37,76,29,48,22,52,64,45,36,30,41,50,91,63,30,39,40,33,36,29,59,50,41,50,76,30,52,29,42,30,30,64,82,58,64,52,44,17,36,36,69,49,96,73,39,43,54,38,33,61,32,38,16,51,48,48,29,52,76,66,68,53,52,43,57,43,65,62,56,51,47,62,52,64,72,45,56,61,70,56,48,48,52,53,44,52,48,50,33,66,74,66,65,46,55,64,82,79,44,90,59,76,53,69,58,54,33,50,52,21,44,58,71,40,30,85,76,38,73,68,34,49,56,32,43,41,35,20,38,72,68,46,43,66,83,68,47,52,64,68,49,55,51,48,52,54,52,49,44,56,73,66,64,58,61,56,82,38,69,68,49,42,49,41,50,45,58,51,49,53,51,53,60,69,65,63,44,65,70,53,50,51,52,48,50,56,52,30,71,78,36,44,81,64,38,47,66,54,56,55,50,43,51,73,75,34,71,70,52,78,62,64,78,109